Protein AF-A0AA36JSA1-F1 (afdb_monomer_lite)

InterPro domains:
  IPR002495 Glycosyl transferase, family 8 [PF01501] (43-231)
  IPR029044 Nucleotide-diphospho-sugar transferases [G3DSA:3.90.550.10] (1-257)
  IPR029044 Nucleotide-diphospho-sugar transferases [SSF53448] (2-238)
  IPR050587 GNT1/Glycosyltransferase 8 [PTHR11183] (2-243)

Foldseek 3Di:
DDEQQPFPLVVVLVVVPDDDDYFYQQAFAPLLAPDAQAPCGRVCSLLCVLVPQVDQKDKDADPLKFFPADPVCVVVAFPFEFAKPDQDPDDFNDFDQLCVQWPVPPDVPTSDGPTFGDPRITMHGRDVVLSVVLSCQRHDNPRPLRHHDNNSVRSSVSNSQNPPPVRGYTHHDCLAEPELLCLVVLVLVVLLVCLVVVDLDDDPVPRRCNLVDALVSRGMYGQPFPDGLCCCLQPDDVPDQLLNSLVVSVVRRPCCCVQPVVVDDSVVSQWDADPNFIARVRNRRTCNCVSVSSVVRSSVNSSVRSVVVVVVVVVSCVVPPCPSVCVNFRDAPPPADGAQDWKWFADPDVPGDTFIWGFHGAGPVRFTFTWTDDPDDDRHTRTDPRRDPVRIGD

Structure (mmCIF, N/CA/C/O backbone):
data_AF-A0AA36JSA1-F1
#
_entry.id   AF-A0AA36JSA1-F1
#
loop_
_atom_site.group_PDB
_atom_site.id
_atom_site.type_symbol
_atom_site.label_atom_id
_atom_site.label_alt_id
_atom_site.label_comp_id
_atom_site.label_asym_id
_atom_site.label_entity_id
_atom_site.label_seq_id
_atom_site.pdbx_PDB_ins_code
_atom_site.Cartn_x
_atom_site.Cartn_y
_atom_site.Cartn_z
_atom_site.occupancy
_atom_site.B_iso_or_equiv
_atom_site.auth_seq_id
_atom_site.auth_comp_id
_atom_site.auth_asym_id
_atom_site.auth_atom_id
_atom_site.pdbx_PDB_model_num
ATOM 1 N N . MET A 1 1 ? -14.420 -2.426 7.626 1.00 96.88 1 MET A N 1
ATOM 2 C CA . MET A 1 1 ? -14.135 -3.085 8.919 1.00 96.88 1 MET A CA 1
ATOM 3 C C . MET A 1 1 ? -13.249 -2.154 9.724 1.00 96.88 1 MET A C 1
ATOM 5 O O . MET A 1 1 ? -12.493 -1.416 9.102 1.00 96.88 1 MET A O 1
ATOM 9 N N . HIS A 1 2 ? -13.364 -2.140 11.045 1.00 96.25 2 HIS A N 1
ATOM 10 C CA . HIS A 1 2 ? -12.514 -1.341 11.926 1.00 96.25 2 HIS A CA 1
ATOM 11 C C . HIS A 1 2 ? -12.266 -2.081 13.239 1.00 96.25 2 HIS A C 1
ATOM 13 O O . HIS A 1 2 ? -13.054 -2.941 13.626 1.00 96.25 2 HIS A O 1
ATOM 19 N N . THR A 1 3 ? -11.190 -1.721 13.918 1.00 94.81 3 THR A N 1
ATOM 20 C CA . THR A 1 3 ? -10.843 -2.179 15.264 1.00 94.81 3 THR A CA 1
ATOM 21 C C . THR A 1 3 ? -11.332 -1.173 16.308 1.00 94.81 3 THR A C 1
ATOM 23 O O . THR A 1 3 ? -11.995 -0.183 15.974 1.00 94.81 3 THR A O 1
ATOM 26 N N . ASP A 1 4 ? -11.098 -1.462 17.583 1.00 93.50 4 ASP A N 1
ATOM 27 C CA . ASP A 1 4 ? -11.584 -0.676 18.722 1.00 93.50 4 ASP A CA 1
ATOM 28 C C . ASP A 1 4 ? -10.697 0.525 19.093 1.00 93.50 4 ASP A C 1
ATOM 30 O O . ASP A 1 4 ? -11.101 1.361 19.896 1.00 93.50 4 ASP A O 1
ATOM 34 N N . ASP A 1 5 ? -9.511 0.625 18.496 1.00 89.75 5 ASP A N 1
ATOM 35 C CA . ASP A 1 5 ? -8.577 1.751 18.605 1.00 89.75 5 ASP A CA 1
ATOM 36 C C . ASP A 1 5 ? -8.894 2.910 17.650 1.00 89.7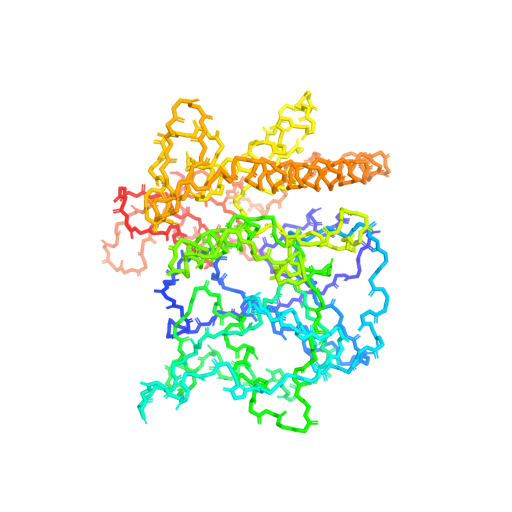5 5 ASP A C 1
ATOM 38 O O . ASP A 1 5 ? -8.226 3.947 17.695 1.00 89.75 5 ASP A O 1
ATOM 42 N N . VAL A 1 6 ? -9.906 2.762 16.788 1.00 92.62 6 VAL A N 1
ATOM 43 C CA . VAL A 1 6 ? -10.356 3.833 15.894 1.00 92.62 6 VAL A CA 1
ATOM 44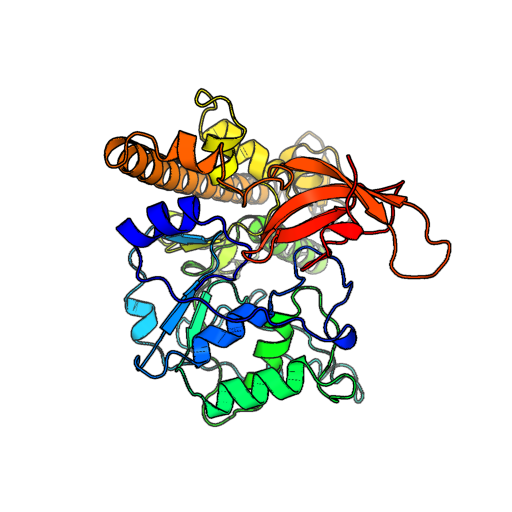 C C . VAL A 1 6 ? -11.225 4.826 16.680 1.00 92.62 6 VAL A C 1
ATOM 46 O O . VAL A 1 6 ? -12.285 4.436 17.170 1.00 92.62 6 VAL A O 1
ATOM 49 N N . PRO A 1 7 ? -10.846 6.119 16.764 1.00 91.31 7 PRO A N 1
ATOM 50 C CA . PRO A 1 7 ? -11.592 7.122 17.523 1.00 91.31 7 PRO A CA 1
ATOM 51 C C . PRO A 1 7 ? -13.067 7.216 17.133 1.00 91.31 7 PRO A C 1
ATOM 53 O O . PRO A 1 7 ? -13.406 7.234 15.947 1.00 91.31 7 PRO A O 1
ATOM 56 N N . GLN A 1 8 ? -13.947 7.379 18.125 1.00 89.75 8 GLN A N 1
ATOM 57 C CA . GLN A 1 8 ? -15.395 7.430 17.897 1.00 89.75 8 GLN A CA 1
ATOM 58 C C . GLN A 1 8 ? -15.793 8.520 16.898 1.00 89.75 8 GLN A C 1
ATOM 60 O O . GLN A 1 8 ? -16.593 8.271 16.004 1.00 89.75 8 GLN A O 1
ATOM 65 N N . ASN A 1 9 ? -15.187 9.707 16.976 1.00 91.94 9 ASN A N 1
ATOM 66 C CA . ASN A 1 9 ? -15.499 10.777 16.033 1.00 91.94 9 ASN A CA 1
ATOM 67 C C . ASN A 1 9 ? -15.056 10.447 14.595 1.00 91.94 9 ASN A C 1
ATOM 69 O O . ASN A 1 9 ? -15.622 10.992 13.656 1.00 91.94 9 ASN A O 1
ATOM 73 N N . TYR A 1 10 ? -14.077 9.557 14.386 1.00 93.88 10 TYR A N 1
ATOM 74 C CA . TYR A 1 10 ? -13.760 9.055 13.044 1.00 93.88 10 TYR A CA 1
ATOM 75 C C . TYR A 1 10 ? -14.813 8.051 12.578 1.00 93.88 10 TYR A C 1
ATOM 77 O O . TYR A 1 10 ? -15.222 8.101 11.421 1.00 93.88 10 TYR A O 1
ATOM 85 N N . LEU A 1 11 ? -15.276 7.167 13.467 1.00 95.00 11 LEU A N 1
ATOM 86 C CA . LEU A 1 11 ? -16.364 6.231 13.173 1.00 95.00 11 LEU A CA 1
ATOM 87 C C . LEU A 1 11 ? -17.661 6.977 12.834 1.00 95.00 11 LEU A C 1
ATOM 89 O O . LEU A 1 11 ? -18.334 6.614 11.873 1.00 95.00 11 LEU A O 1
ATOM 93 N N . ASP A 1 12 ? -17.971 8.061 13.541 1.00 94.19 12 ASP A N 1
ATOM 94 C CA . ASP A 1 12 ? -19.136 8.905 13.262 1.00 94.19 12 ASP A CA 1
ATOM 95 C C . ASP A 1 12 ? -19.074 9.507 11.849 1.00 94.19 12 ASP A C 1
ATOM 97 O O . ASP A 1 12 ? -20.076 9.537 11.133 1.00 94.19 12 ASP A O 1
ATOM 101 N N . GLU A 1 13 ? -17.894 9.958 11.410 1.00 93.56 13 GLU A N 1
ATOM 102 C CA . GLU A 1 13 ? -17.686 10.491 10.060 1.00 93.56 13 GLU A CA 1
ATOM 103 C C . GLU A 1 13 ? -17.702 9.390 8.987 1.00 93.56 13 GLU A C 1
ATOM 105 O O . GLU A 1 13 ? -18.370 9.526 7.957 1.00 93.56 13 GLU A O 1
ATOM 110 N N . LEU A 1 14 ? -17.028 8.261 9.229 1.00 94.62 14 LEU A N 1
ATOM 111 C CA . LEU A 1 14 ? -17.014 7.115 8.315 1.00 94.62 14 LEU A CA 1
ATOM 112 C C . LEU A 1 14 ? -18.419 6.521 8.136 1.00 94.62 14 LEU A C 1
ATOM 114 O O . LEU A 1 14 ? -18.807 6.192 7.012 1.00 94.62 14 LEU A O 1
ATOM 118 N N . GLY A 1 15 ? -19.203 6.451 9.214 1.00 95.88 15 GLY A N 1
ATOM 119 C CA . GLY A 1 15 ? -20.563 5.910 9.244 1.00 95.88 15 GLY A CA 1
ATOM 120 C C . GLY A 1 15 ? -21.572 6.700 8.409 1.00 95.88 15 GLY A C 1
ATOM 121 O O . GLY A 1 15 ? -22.614 6.166 8.035 1.00 95.88 15 GLY A O 1
ATOM 122 N N . LYS A 1 16 ? -21.254 7.947 8.032 1.00 93.88 16 LYS A N 1
ATOM 123 C CA . LYS A 1 16 ? -22.067 8.739 7.089 1.00 93.88 16 LYS A CA 1
ATOM 124 C C . LYS A 1 16 ? -22.010 8.204 5.659 1.00 93.88 16 LYS A C 1
ATOM 126 O O . LYS A 1 16 ? -22.877 8.534 4.854 1.00 93.88 16 LYS A O 1
ATOM 131 N N . THR A 1 17 ? -20.970 7.439 5.327 1.00 92.38 17 THR A N 1
ATOM 132 C CA . THR A 1 17 ? -20.716 6.945 3.964 1.00 92.38 17 THR A CA 1
ATOM 133 C C . THR A 1 17 ? -20.707 5.421 3.899 1.00 92.38 17 THR A C 1
ATOM 135 O O . THR A 1 17 ? -21.169 4.851 2.914 1.00 92.38 17 THR A O 1
ATOM 138 N N . TRP A 1 18 ? -20.198 4.761 4.939 1.00 96.00 18 TRP A N 1
ATOM 139 C CA . TRP A 1 18 ? -19.934 3.328 4.951 1.00 96.00 18 TRP A CA 1
ATOM 140 C C . TRP A 1 18 ? -20.745 2.607 6.023 1.00 96.00 18 TRP A C 1
ATOM 142 O O . TRP A 1 18 ? -20.935 3.112 7.127 1.00 96.00 18 TRP A O 1
ATOM 152 N N . SER A 1 19 ? -21.145 1.370 5.732 1.00 97.19 19 SER A N 1
ATOM 153 C CA . SER A 1 19 ? -21.597 0.439 6.766 1.00 97.19 19 SER A CA 1
ATOM 154 C C . SER A 1 19 ? -20.387 -0.067 7.545 1.00 97.19 19 SER A C 1
ATOM 156 O O . SER A 1 19 ? -19.531 -0.777 7.010 1.00 97.19 19 SER A O 1
ATOM 158 N N . LEU A 1 20 ? -20.300 0.324 8.813 1.00 97.81 20 LEU A N 1
ATOM 159 C CA . LEU A 1 20 ? -19.175 -0.023 9.672 1.00 97.81 20 LEU A CA 1
ATOM 160 C C . LEU A 1 20 ? -19.381 -1.391 10.316 1.00 97.81 20 LEU A C 1
ATOM 162 O O . LEU A 1 20 ? -20.486 -1.755 10.712 1.00 97.81 20 LEU A O 1
ATOM 166 N N . ARG A 1 21 ? -18.288 -2.146 10.415 1.00 97.44 21 ARG A N 1
ATOM 167 C CA . ARG A 1 21 ? -18.230 -3.431 11.112 1.00 97.44 21 ARG A CA 1
ATOM 168 C C . ARG A 1 21 ? -17.004 -3.440 11.995 1.00 97.44 21 ARG A C 1
ATOM 170 O O . ARG A 1 21 ? -15.893 -3.374 11.461 1.00 97.44 21 ARG A O 1
ATOM 177 N N . ARG A 1 22 ? -17.223 -3.508 13.304 1.00 97.06 22 ARG A N 1
ATOM 178 C CA . ARG A 1 22 ? -16.155 -3.757 14.264 1.00 97.06 22 ARG A CA 1
ATOM 179 C C . ARG A 1 22 ? -15.697 -5.203 14.112 1.00 97.06 22 ARG A C 1
ATOM 181 O O . ARG A 1 22 ? -16.532 -6.091 13.961 1.00 97.06 22 ARG A O 1
ATOM 188 N N . VAL A 1 23 ? -14.392 -5.409 14.120 1.00 97.38 23 VAL A N 1
ATOM 189 C CA . VAL A 1 23 ? -13.752 -6.723 14.109 1.00 97.38 23 VAL A CA 1
ATOM 190 C C . VAL A 1 23 ? -12.681 -6.751 15.186 1.00 97.38 23 VAL A C 1
ATOM 192 O O . VAL A 1 23 ? -12.143 -5.703 15.556 1.00 97.38 23 VAL A O 1
ATOM 195 N N . ASP A 1 24 ? -12.382 -7.947 15.673 1.00 94.25 24 ASP A N 1
ATOM 196 C CA . ASP A 1 24 ? -11.290 -8.130 16.614 1.00 94.25 24 ASP A CA 1
ATOM 197 C C . ASP A 1 24 ? -9.955 -8.049 15.883 1.00 94.25 24 ASP A C 1
ATOM 199 O O . ASP A 1 24 ? -9.797 -8.499 14.745 1.00 94.25 24 ASP A O 1
ATOM 203 N N . TYR A 1 25 ? -8.986 -7.447 16.556 1.00 92.00 25 TYR A N 1
ATOM 204 C CA . TYR A 1 25 ? -7.630 -7.374 16.056 1.00 92.00 25 TYR A CA 1
ATOM 205 C C . TYR A 1 25 ? -6.994 -8.770 16.059 1.00 92.00 25 TYR A C 1
ATOM 207 O O . TYR A 1 25 ? -7.037 -9.475 17.068 1.00 92.00 25 TYR A O 1
ATOM 215 N N . ILE A 1 26 ? -6.372 -9.160 14.944 1.00 94.56 26 ILE A N 1
ATOM 216 C CA . ILE A 1 26 ? -5.674 -10.444 14.816 1.00 94.56 26 ILE A CA 1
ATOM 217 C C . ILE A 1 26 ? -4.170 -10.181 14.784 1.00 94.56 26 ILE A C 1
ATOM 219 O O . ILE A 1 26 ? -3.631 -9.712 13.776 1.00 94.56 26 ILE A O 1
ATOM 223 N N . ASP A 1 27 ? -3.495 -10.516 15.884 1.00 90.56 27 ASP A N 1
ATOM 224 C CA . ASP A 1 27 ? -2.035 -10.517 15.956 1.00 90.56 27 ASP A CA 1
ATOM 225 C C . ASP A 1 27 ? -1.487 -11.877 15.508 1.00 90.56 27 ASP A C 1
ATOM 227 O O . ASP A 1 27 ? -1.792 -12.914 16.101 1.00 90.56 27 ASP A O 1
ATOM 231 N N . GLY A 1 28 ? -0.683 -11.878 14.446 1.00 93.06 28 GLY A N 1
ATOM 232 C CA . GLY A 1 28 ? -0.006 -13.086 13.994 1.00 93.06 28 GLY A CA 1
ATOM 233 C C . GLY A 1 28 ? 1.152 -13.450 14.924 1.00 93.06 28 GLY A C 1
ATOM 234 O O . GLY A 1 28 ? 1.793 -12.589 15.544 1.00 93.06 28 GLY A O 1
ATOM 235 N N . VAL A 1 29 ? 1.487 -14.738 14.986 1.00 94.25 29 VAL A N 1
ATOM 236 C CA . VAL A 1 29 ? 2.669 -15.174 15.742 1.00 94.25 29 VAL A CA 1
ATOM 237 C C . VAL A 1 29 ? 3.971 -14.688 15.089 1.00 94.25 29 VAL A C 1
ATOM 239 O O . VAL A 1 29 ? 4.026 -14.537 13.865 1.00 94.25 29 VAL A O 1
ATOM 242 N N . PRO A 1 30 ? 5.058 -14.487 15.862 1.00 92.25 30 PRO A N 1
ATOM 243 C CA . PRO A 1 30 ? 6.319 -13.950 15.341 1.00 92.25 30 PRO A CA 1
ATOM 244 C C . PRO A 1 30 ? 6.900 -14.706 14.137 1.00 92.25 30 PRO A C 1
ATOM 246 O O . PRO A 1 30 ? 7.492 -14.078 13.265 1.00 92.25 30 PRO A O 1
ATOM 249 N N . GLY A 1 31 ? 6.685 -16.025 14.039 1.00 91.81 31 GLY A N 1
ATOM 250 C CA . GLY A 1 31 ? 7.190 -16.863 12.941 1.00 91.81 31 GLY A CA 1
ATOM 251 C C . GLY A 1 31 ? 6.666 -16.508 11.541 1.00 91.81 31 GLY A C 1
ATOM 252 O O . GLY A 1 31 ? 7.199 -16.997 10.547 1.00 91.81 31 GLY A O 1
ATOM 253 N N . LEU A 1 32 ? 5.645 -15.652 11.440 1.00 92.69 32 LEU A N 1
ATOM 254 C CA . LEU A 1 32 ? 5.101 -15.167 10.167 1.00 92.69 32 LEU A CA 1
ATOM 255 C C . LEU A 1 32 ? 5.804 -13.908 9.643 1.00 92.69 32 LEU A C 1
ATOM 257 O O . LEU A 1 32 ? 5.649 -13.572 8.470 1.00 92.69 32 LEU A O 1
ATOM 261 N N . TYR A 1 33 ? 6.596 -13.229 10.472 1.00 91.62 33 TYR A N 1
ATOM 262 C CA . TYR A 1 33 ? 7.159 -11.915 10.172 1.00 91.62 33 TYR A CA 1
ATOM 263 C C . TYR A 1 33 ? 8.672 -12.003 9.981 1.00 91.62 33 TYR A C 1
ATOM 265 O O . TYR A 1 33 ? 9.367 -12.562 10.826 1.00 91.62 33 TYR A O 1
ATOM 273 N N . SER A 1 34 ? 9.214 -11.377 8.928 1.00 89.56 34 SER A N 1
ATOM 274 C CA . SER A 1 34 ? 10.669 -11.127 8.859 1.00 89.56 34 SER A CA 1
ATOM 275 C C . SER A 1 34 ? 11.143 -10.268 10.037 1.00 89.56 34 SER A C 1
ATOM 277 O O . SER A 1 34 ? 12.253 -10.428 10.534 1.00 89.56 34 SER A O 1
ATOM 279 N N . SER A 1 35 ? 10.286 -9.341 10.471 1.00 84.44 35 SER A N 1
ATOM 280 C CA . SER A 1 35 ? 10.473 -8.491 11.641 1.00 84.44 35 SER A CA 1
ATOM 281 C C . SER A 1 35 ? 9.096 -8.127 12.205 1.00 84.44 35 SER A C 1
ATOM 283 O O . SER A 1 35 ? 8.250 -7.591 11.482 1.00 84.44 35 SER A O 1
ATOM 285 N N . LYS A 1 36 ? 8.851 -8.478 13.472 1.00 81.81 36 LYS A N 1
ATOM 286 C CA . LYS A 1 36 ? 7.664 -8.056 14.236 1.00 81.81 36 LYS A CA 1
ATOM 287 C C . LYS A 1 36 ? 7.928 -6.684 14.863 1.00 81.81 36 LYS A C 1
ATOM 289 O O . LYS A 1 36 ? 9.088 -6.322 15.046 1.00 81.81 36 LYS A O 1
ATOM 294 N N . GLY A 1 37 ? 6.882 -5.933 15.197 1.00 74.62 37 GLY A N 1
ATOM 295 C CA . GLY A 1 37 ? 7.028 -4.550 15.653 1.00 74.62 37 GLY A CA 1
ATOM 296 C C . GLY A 1 37 ? 7.008 -3.560 14.493 1.00 74.62 37 GLY A C 1
ATOM 297 O O . GLY A 1 37 ? 7.460 -2.436 14.641 1.00 74.62 37 GLY A O 1
ATOM 298 N N . THR A 1 38 ? 6.537 -3.959 13.313 1.00 80.62 38 THR A N 1
ATOM 299 C CA . THR A 1 38 ? 6.549 -3.092 12.127 1.00 80.62 38 THR A CA 1
ATOM 300 C C . THR A 1 38 ? 5.146 -2.585 11.817 1.00 80.62 38 THR A C 1
ATOM 302 O O . THR A 1 38 ? 4.161 -2.959 12.454 1.00 80.62 38 THR A O 1
ATOM 305 N N . ARG A 1 39 ? 5.014 -1.778 10.759 1.00 80.56 39 ARG A N 1
ATOM 306 C CA . ARG A 1 39 ? 3.707 -1.377 10.211 1.00 80.56 39 ARG A CA 1
ATOM 307 C C . ARG A 1 39 ? 2.795 -2.555 9.823 1.00 80.56 39 ARG A C 1
ATOM 309 O O . ARG A 1 39 ? 1.607 -2.344 9.606 1.00 80.56 39 ARG A O 1
ATOM 316 N N . PHE A 1 40 ? 3.338 -3.771 9.707 1.00 86.62 40 PHE A N 1
ATOM 317 C CA . PHE A 1 40 ? 2.577 -4.983 9.392 1.00 86.62 40 PHE A CA 1
ATOM 318 C C . PHE A 1 40 ? 1.988 -5.677 10.623 1.00 86.62 40 PHE A C 1
ATOM 320 O O . PHE A 1 40 ? 1.266 -6.666 10.481 1.00 86.62 40 PHE A O 1
ATOM 327 N N . ASP A 1 41 ? 2.248 -5.186 11.831 1.00 85.06 41 ASP A N 1
ATOM 328 C CA . ASP A 1 41 ? 1.619 -5.733 13.026 1.00 85.06 41 ASP A CA 1
ATOM 329 C C . ASP A 1 41 ? 0.096 -5.583 12.912 1.00 85.06 41 ASP A C 1
ATOM 331 O O . ASP A 1 41 ? -0.435 -4.471 12.808 1.00 85.06 41 ASP A O 1
ATOM 335 N N . GLY A 1 42 ? -0.622 -6.710 12.946 1.00 90.06 42 GLY A N 1
ATOM 336 C CA . GLY A 1 42 ? -2.085 -6.743 12.824 1.00 90.06 42 GLY A CA 1
ATOM 337 C C . GLY A 1 42 ? -2.629 -6.861 11.424 1.00 90.06 42 GLY A C 1
ATOM 338 O O . GLY A 1 42 ? -3.846 -6.819 11.245 1.00 90.06 42 GLY A O 1
ATOM 339 N N . VAL A 1 43 ? -1.760 -7.010 10.427 1.00 94.00 43 VAL A N 1
ATOM 340 C CA . VAL A 1 43 ? -2.191 -7.106 9.033 1.00 94.00 43 VAL A CA 1
ATOM 341 C C . VAL A 1 43 ? -3.124 -8.305 8.787 1.00 94.00 43 VAL A C 1
ATOM 343 O O . VAL A 1 43 ? -3.969 -8.264 7.895 1.00 94.00 43 VAL A O 1
ATOM 346 N N . PHE A 1 44 ? -3.061 -9.335 9.640 1.00 97.12 44 PHE A N 1
ATOM 347 C CA . PHE A 1 44 ? -3.971 -10.482 9.618 1.00 97.12 44 PHE A CA 1
ATOM 348 C C . PHE A 1 44 ? -5.407 -10.142 10.030 1.00 97.12 44 PHE A C 1
ATOM 350 O O . PHE A 1 44 ? -6.310 -10.917 9.737 1.00 97.12 44 PHE A O 1
ATOM 357 N N . THR A 1 45 ? -5.676 -8.963 10.599 1.00 97.44 45 THR A N 1
ATOM 358 C CA . THR A 1 45 ? -7.051 -8.484 10.844 1.00 97.44 45 THR A CA 1
ATOM 359 C C . THR A 1 45 ? -7.867 -8.416 9.542 1.00 97.44 45 THR A C 1
ATOM 361 O O . THR A 1 45 ? -9.088 -8.562 9.551 1.00 97.44 45 THR A O 1
ATOM 364 N N . LYS A 1 46 ? -7.198 -8.292 8.382 1.00 97.38 46 LYS A N 1
ATOM 365 C CA . LYS A 1 46 ? -7.821 -8.404 7.052 1.00 97.38 46 LYS A CA 1
ATOM 366 C C . LYS A 1 46 ? -8.575 -9.728 6.845 1.00 97.38 46 LYS A C 1
ATOM 368 O O . LYS A 1 46 ? -9.545 -9.750 6.089 1.00 97.38 46 LYS A O 1
ATOM 373 N N . LEU A 1 47 ? -8.174 -10.812 7.520 1.00 98.31 47 LEU A N 1
ATOM 374 C CA . LEU A 1 47 ? -8.808 -12.129 7.399 1.00 98.31 47 LEU A CA 1
ATOM 375 C C . LEU A 1 47 ? -10.283 -12.117 7.819 1.00 98.31 47 LEU A C 1
ATOM 377 O O . LEU A 1 47 ? -11.062 -12.900 7.280 1.00 98.31 47 LEU A O 1
ATOM 381 N N . CYS A 1 48 ? -10.704 -11.187 8.684 1.00 98.44 48 CYS A N 1
ATOM 382 C CA . CYS 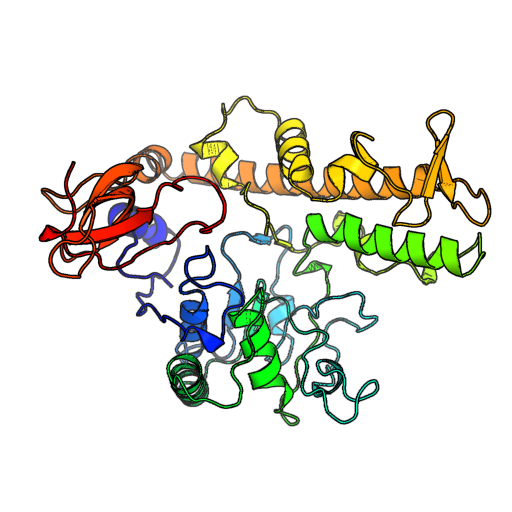A 1 48 ? -12.113 -11.010 9.050 1.00 98.44 48 CYS A CA 1
ATOM 383 C C . CYS A 1 48 ? -13.032 -10.717 7.848 1.00 98.44 48 CYS A C 1
ATOM 385 O O . CYS A 1 48 ? -14.243 -10.895 7.953 1.00 98.44 48 CYS A O 1
ATOM 387 N N . ALA A 1 49 ? -12.490 -10.342 6.680 1.00 98.38 49 ALA A N 1
ATOM 388 C CA . ALA A 1 49 ? -13.271 -10.237 5.447 1.00 98.38 49 ALA A CA 1
ATOM 389 C C . ALA A 1 49 ? -13.952 -11.563 5.050 1.00 98.38 49 ALA A C 1
ATOM 391 O O . ALA A 1 49 ? -15.009 -11.534 4.419 1.00 98.38 49 ALA A O 1
ATOM 392 N N . TRP A 1 50 ? -13.395 -12.716 5.444 1.00 98.50 50 TRP A N 1
ATOM 393 C CA . TRP A 1 50 ? -14.005 -14.025 5.189 1.00 98.50 50 TRP A CA 1
ATOM 394 C C . TRP A 1 50 ? -15.235 -14.319 6.056 1.00 98.50 50 TRP A C 1
ATOM 396 O O . TRP A 1 50 ? -16.013 -15.194 5.692 1.00 98.50 50 TRP A O 1
ATOM 406 N N . GLN A 1 51 ? -15.464 -13.574 7.141 1.00 98.25 51 GLN A N 1
ATOM 407 C CA . GLN A 1 51 ? -16.653 -13.731 7.994 1.00 98.25 51 GLN A CA 1
ATOM 408 C C . GLN A 1 51 ? -17.901 -13.051 7.418 1.00 98.25 51 GLN A C 1
ATOM 410 O O . GLN A 1 51 ? -18.993 -13.173 7.971 1.00 98.25 51 GLN A O 1
ATOM 415 N N . LEU A 1 52 ? -17.768 -12.307 6.317 1.00 98.06 52 LEU A N 1
ATOM 416 C CA . LEU A 1 52 ? -18.865 -11.563 5.694 1.00 98.06 52 LEU A CA 1
ATOM 417 C C . LEU A 1 52 ? -19.773 -12.479 4.850 1.00 98.06 52 LEU A C 1
ATOM 419 O O . LEU A 1 52 ? -20.057 -12.193 3.687 1.00 98.06 52 LEU A O 1
ATOM 423 N N . VAL A 1 53 ? -20.201 -13.602 5.434 1.00 98.38 53 VAL A N 1
ATOM 424 C CA . VAL A 1 53 ? -20.939 -14.707 4.791 1.00 98.38 53 VAL A CA 1
ATOM 425 C C . VAL A 1 53 ? -22.323 -14.319 4.273 1.00 98.38 53 VAL A C 1
ATOM 427 O O . VAL A 1 53 ? -22.965 -15.098 3.572 1.00 98.38 53 VAL A O 1
ATOM 430 N N . GLU A 1 54 ? -22.796 -13.111 4.579 1.00 98.12 54 GLU A N 1
ATOM 431 C CA . GLU A 1 54 ? -23.977 -12.539 3.938 1.00 98.12 54 GLU A CA 1
ATOM 432 C C . GLU A 1 54 ? -23.758 -12.112 2.473 1.00 98.12 54 GLU A C 1
ATOM 434 O O . GLU A 1 54 ? -24.738 -11.846 1.774 1.00 98.12 54 GLU A O 1
ATOM 439 N N . TYR A 1 55 ? -22.508 -12.040 1.996 1.00 98.56 55 TYR A N 1
ATOM 440 C CA . TYR A 1 55 ? -22.172 -11.731 0.603 1.00 98.56 55 TYR A CA 1
ATOM 441 C C . TYR A 1 55 ? -21.614 -12.959 -0.126 1.00 98.56 55 TYR A C 1
ATOM 443 O O . TYR A 1 55 ? -20.803 -13.701 0.419 1.00 98.56 55 TYR A O 1
ATOM 451 N N . ASP A 1 56 ? -21.982 -13.131 -1.399 1.00 98.50 56 ASP A N 1
ATOM 452 C CA . ASP A 1 56 ? -21.442 -14.206 -2.253 1.00 98.50 56 ASP A CA 1
ATOM 453 C C . ASP A 1 56 ? -19.970 -13.965 -2.642 1.00 98.50 56 ASP A C 1
ATOM 455 O O . ASP A 1 56 ? -19.148 -14.883 -2.675 1.00 98.50 56 ASP A O 1
ATOM 459 N N . LYS A 1 57 ? -19.614 -12.703 -2.908 1.00 98.62 57 LYS A N 1
ATOM 460 C CA . LYS A 1 57 ? -18.244 -12.267 -3.194 1.00 98.62 57 LYS A CA 1
ATOM 461 C C . LYS A 1 57 ? -17.957 -10.945 -2.496 1.00 98.62 57 LYS A C 1
ATOM 463 O O . LYS A 1 57 ? -18.829 -10.082 -2.401 1.00 98.62 57 LYS A O 1
ATOM 468 N N . VAL A 1 58 ? -16.712 -10.767 -2.071 1.00 98.56 58 VAL A N 1
ATOM 469 C CA . VAL A 1 58 ? -16.196 -9.528 -1.483 1.00 98.56 58 VAL A CA 1
ATOM 470 C C . VAL A 1 58 ? -14.924 -9.133 -2.221 1.00 98.56 58 VAL A C 1
ATOM 472 O O . VAL A 1 58 ? -14.031 -9.956 -2.410 1.00 98.56 58 VAL A O 1
ATOM 475 N N . LEU A 1 59 ? -14.833 -7.866 -2.627 1.00 98.69 59 LEU A N 1
ATOM 476 C CA . LEU A 1 59 ? -13.588 -7.265 -3.097 1.00 98.69 59 LEU A CA 1
ATOM 477 C C . LEU A 1 59 ? -12.933 -6.539 -1.918 1.00 98.69 59 LEU A C 1
ATOM 479 O O . LEU A 1 59 ? -13.357 -5.448 -1.535 1.00 98.69 59 LEU A O 1
ATOM 483 N N . LEU A 1 60 ? -11.929 -7.169 -1.318 1.00 98.56 60 LEU A N 1
ATOM 484 C CA . LEU A 1 60 ? -11.104 -6.570 -0.279 1.00 98.56 60 LEU A CA 1
ATOM 485 C C . LEU A 1 60 ? -10.074 -5.640 -0.930 1.00 98.56 60 LEU A C 1
ATOM 487 O O . LEU A 1 60 ? -9.373 -6.045 -1.856 1.00 98.56 60 LEU A O 1
ATOM 491 N N . MET A 1 61 ? -9.986 -4.406 -0.436 1.00 98.38 61 MET A N 1
ATOM 492 C CA . MET A 1 61 ? -9.062 -3.384 -0.925 1.00 98.38 61 MET A CA 1
ATOM 493 C C . MET A 1 61 ? -8.325 -2.732 0.239 1.00 98.38 61 MET A C 1
ATOM 495 O O . MET A 1 61 ? -8.944 -2.397 1.253 1.00 98.38 61 MET A O 1
ATOM 499 N N . ASP A 1 62 ? -7.028 -2.498 0.067 1.00 97.38 62 ASP A N 1
ATOM 500 C CA . ASP A 1 62 ? -6.254 -1.707 1.017 1.00 97.38 62 ASP A CA 1
ATOM 501 C C . ASP A 1 62 ? -6.670 -0.230 0.967 1.00 97.38 62 ASP A C 1
ATOM 503 O O . ASP A 1 62 ? -7.057 0.314 -0.074 1.00 97.38 62 ASP A O 1
ATOM 507 N N . ILE A 1 63 ? -6.596 0.439 2.119 1.00 95.75 63 ILE A N 1
ATOM 508 C CA . ILE A 1 63 ? -7.034 1.836 2.279 1.00 95.75 63 ILE A CA 1
ATOM 509 C C . ILE A 1 63 ? -6.104 2.848 1.594 1.00 95.75 63 ILE A C 1
ATOM 511 O O . ILE A 1 63 ? -6.452 4.019 1.458 1.00 95.75 63 ILE A O 1
ATOM 515 N N . ASP A 1 64 ? -4.924 2.411 1.161 1.00 96.00 64 ASP A N 1
ATOM 516 C CA . ASP A 1 64 ? -3.954 3.183 0.385 1.00 96.00 64 ASP A CA 1
ATOM 517 C C . ASP A 1 64 ? -4.040 2.885 -1.122 1.00 96.00 64 ASP A C 1
ATOM 519 O O . ASP A 1 64 ? -3.087 3.092 -1.878 1.00 96.00 64 ASP A O 1
ATOM 523 N N . THR A 1 65 ? -5.211 2.444 -1.577 1.00 97.56 65 THR A N 1
ATOM 524 C CA . THR A 1 65 ? -5.549 2.321 -2.994 1.00 97.56 65 THR A CA 1
ATOM 525 C C . THR A 1 65 ? -6.481 3.446 -3.443 1.00 97.56 65 THR A C 1
ATOM 527 O O . THR A 1 65 ? -7.213 4.039 -2.648 1.00 97.56 65 THR A O 1
ATOM 530 N N . PHE A 1 66 ? -6.456 3.775 -4.737 1.00 97.69 66 PHE A N 1
ATOM 531 C CA . PHE A 1 66 ? -7.363 4.760 -5.320 1.00 97.69 66 PHE A CA 1
ATOM 532 C C . PHE A 1 66 ? -7.882 4.315 -6.696 1.00 97.69 66 PHE A C 1
ATOM 534 O O . PHE A 1 66 ? -7.080 4.158 -7.626 1.00 97.69 66 PHE A O 1
ATOM 541 N N . PRO A 1 67 ? -9.207 4.118 -6.850 1.00 97.75 67 PRO A N 1
ATOM 542 C CA . PRO A 1 67 ? -9.810 3.769 -8.130 1.00 97.75 67 PRO A CA 1
ATOM 543 C C . PRO A 1 67 ? -9.872 4.977 -9.061 1.00 97.75 67 PRO A C 1
ATOM 545 O O . PRO A 1 67 ? -10.428 6.020 -8.727 1.00 97.75 67 PRO A O 1
ATOM 548 N N . LEU A 1 68 ? -9.323 4.800 -10.260 1.00 97.31 68 LEU A N 1
ATOM 549 C CA . LEU A 1 68 ? -9.449 5.731 -11.380 1.00 97.31 68 LEU A CA 1
ATOM 550 C C . LEU A 1 68 ? -10.665 5.399 -12.251 1.00 97.31 68 LEU A C 1
ATOM 552 O O . LEU A 1 68 ? -11.185 6.267 -12.950 1.00 97.31 68 LEU A O 1
ATOM 556 N N . GLN A 1 69 ? -11.106 4.140 -12.222 1.00 97.38 69 GLN A N 1
ATOM 557 C CA . GLN A 1 69 ? -12.202 3.612 -13.031 1.00 97.38 69 GLN A CA 1
ATOM 558 C C . GLN A 1 69 ? -13.061 2.643 -12.207 1.00 97.38 69 GLN A C 1
ATOM 560 O O . GLN A 1 69 ? -12.722 2.297 -11.076 1.00 97.38 69 GLN A O 1
ATOM 565 N N . SER A 1 70 ? -14.196 2.216 -12.771 1.00 97.44 70 SER A N 1
ATOM 566 C CA . SER A 1 70 ? -15.027 1.175 -12.156 1.00 97.44 70 SER A CA 1
ATOM 567 C C . SER A 1 70 ? -14.248 -0.137 -12.035 1.00 97.44 70 SER A C 1
ATOM 569 O O . SER A 1 70 ? -13.530 -0.509 -12.957 1.00 97.44 70 SER A O 1
ATOM 571 N N . LEU A 1 71 ? -14.432 -0.844 -10.919 1.00 98.25 71 LEU A N 1
ATOM 572 C CA . LEU A 1 71 ? -13.813 -2.149 -10.645 1.00 98.25 71 LEU A CA 1
ATOM 573 C C . LEU A 1 71 ? -14.820 -3.306 -10.740 1.00 98.25 71 LEU A C 1
ATOM 575 O O . LEU A 1 71 ? -14.520 -4.419 -10.323 1.00 98.25 71 LEU A O 1
ATOM 579 N N . HIS A 1 72 ? -16.033 -3.042 -11.236 1.00 97.88 72 HIS A N 1
ATOM 580 C CA . HIS A 1 72 ? -17.138 -4.006 -11.233 1.00 97.88 72 HIS A CA 1
ATOM 581 C C . HIS A 1 72 ? -16.791 -5.323 -11.942 1.00 97.88 72 HIS A C 1
ATOM 583 O O . HIS A 1 72 ? -17.171 -6.384 -11.466 1.00 97.88 72 HIS A O 1
ATOM 589 N N . GLU A 1 73 ? -16.033 -5.261 -13.035 1.00 97.81 73 GLU A N 1
ATOM 590 C CA . GLU A 1 73 ? -15.614 -6.439 -13.808 1.00 97.81 73 GLU A CA 1
ATOM 591 C C . GLU A 1 73 ? -14.763 -7.436 -13.005 1.00 97.81 73 GLU A C 1
ATOM 593 O O . GLU A 1 73 ? -14.738 -8.620 -13.326 1.00 97.81 73 GLU A O 1
ATOM 598 N N . LEU A 1 74 ? -14.143 -7.017 -11.892 1.00 98.62 74 LEU A N 1
ATOM 599 C CA . LEU A 1 74 ? -13.472 -7.959 -10.995 1.00 98.62 74 LEU A CA 1
ATOM 600 C C . LEU A 1 74 ? -14.451 -8.969 -10.384 1.00 98.62 74 LEU A C 1
ATOM 602 O O . LEU A 1 74 ? -14.046 -10.087 -10.091 1.00 98.62 74 LEU A O 1
ATOM 606 N N . PHE A 1 75 ? -15.733 -8.627 -10.226 1.00 98.62 75 PHE A N 1
ATOM 607 C CA . PHE A 1 75 ? -16.740 -9.555 -9.703 1.00 98.62 75 PHE A CA 1
ATOM 608 C C . PHE A 1 75 ? -17.135 -10.656 -10.699 1.00 98.62 75 PHE A C 1
ATOM 610 O O . PHE A 1 75 ? -17.738 -11.651 -10.278 1.00 98.62 75 PHE A O 1
ATOM 617 N N . ASP A 1 76 ? -16.751 -10.533 -11.973 1.00 98.31 76 ASP A N 1
ATOM 618 C CA . ASP A 1 76 ? -16.960 -11.571 -12.987 1.00 98.31 76 ASP A CA 1
ATOM 619 C C . ASP A 1 76 ? -15.951 -12.727 -12.845 1.00 98.31 76 ASP A C 1
ATOM 621 O O . ASP A 1 76 ? -16.184 -13.819 -13.361 1.00 98.31 76 ASP A O 1
ATOM 625 N N . LEU A 1 77 ? -14.858 -12.532 -12.093 1.00 98.50 77 LEU A N 1
ATOM 626 C CA . LEU A 1 77 ? -13.861 -13.571 -11.828 1.00 98.50 77 LEU A CA 1
ATOM 627 C C . LEU A 1 77 ? -14.325 -14.573 -10.767 1.00 98.50 77 LEU A C 1
ATOM 629 O O . LEU A 1 77 ? -15.056 -14.238 -9.830 1.00 98.50 77 LEU A O 1
ATOM 633 N N . ASP A 1 78 ? -13.823 -15.803 -10.856 1.00 97.94 78 ASP A N 1
ATOM 634 C CA . ASP A 1 78 ? -13.949 -16.775 -9.773 1.00 97.94 78 ASP A CA 1
ATOM 635 C C . ASP A 1 78 ? -12.983 -16.435 -8.623 1.00 97.94 78 ASP A C 1
ATOM 637 O O . ASP A 1 78 ? -11.789 -16.257 -8.863 1.00 97.94 78 ASP A O 1
ATOM 641 N N . PRO A 1 79 ? -13.451 -16.351 -7.366 1.00 98.00 79 PRO A N 1
ATOM 642 C CA . PRO A 1 79 ? -12.558 -16.215 -6.223 1.00 98.00 79 PRO A CA 1
ATOM 643 C C . PRO A 1 79 ? -11.855 -17.552 -5.893 1.00 98.00 79 PRO A C 1
ATOM 645 O O . PRO A 1 79 ? -12.461 -18.615 -6.058 1.00 98.00 79 PRO A O 1
ATOM 648 N N . PRO A 1 80 ? -10.626 -17.516 -5.346 1.00 98.25 80 PRO A N 1
ATOM 649 C CA . PRO A 1 80 ? -9.881 -16.313 -4.981 1.00 98.25 80 PRO A CA 1
ATOM 650 C C . PRO A 1 80 ? -9.164 -15.677 -6.190 1.00 98.25 80 PRO A C 1
ATOM 652 O O . PRO A 1 80 ? -8.591 -16.378 -7.019 1.00 98.25 80 PRO A O 1
ATOM 655 N N . ALA A 1 81 ? -9.159 -14.343 -6.293 1.00 98.62 81 ALA A N 1
ATOM 656 C CA . ALA A 1 81 ? -8.458 -13.619 -7.361 1.00 98.62 81 ALA A CA 1
ATOM 657 C C . ALA A 1 81 ? -7.604 -12.475 -6.802 1.00 98.62 81 ALA A C 1
ATOM 659 O O . ALA A 1 81 ? -8.074 -11.711 -5.961 1.00 98.62 81 ALA A O 1
ATOM 660 N N . ALA A 1 82 ? -6.360 -12.346 -7.269 1.00 98.50 82 ALA A N 1
ATOM 661 C CA . ALA A 1 82 ? -5.446 -11.278 -6.857 1.00 98.50 82 ALA A CA 1
ATOM 662 C C . ALA A 1 82 ? -4.345 -11.034 -7.900 1.00 98.50 82 ALA A C 1
ATOM 664 O O . ALA A 1 82 ? -4.122 -11.836 -8.811 1.00 98.50 82 ALA A O 1
ATOM 665 N N . PHE A 1 83 ? -3.636 -9.911 -7.767 1.00 97.75 83 PHE A N 1
ATOM 666 C CA . PHE A 1 83 ? -2.493 -9.605 -8.628 1.00 97.75 83 PHE A CA 1
ATOM 667 C C . PHE A 1 83 ? -1.305 -10.497 -8.256 1.00 97.75 83 PHE A C 1
ATOM 669 O O . PHE A 1 83 ? -0.876 -10.505 -7.100 1.00 97.75 83 PHE A O 1
ATOM 676 N N . ILE A 1 84 ? -0.746 -11.219 -9.230 1.00 96.38 84 ILE A N 1
ATOM 677 C CA . ILE A 1 84 ? 0.459 -12.031 -9.023 1.00 96.38 84 ILE A CA 1
ATOM 678 C C . ILE A 1 84 ? 1.695 -11.134 -9.110 1.00 96.38 84 ILE A C 1
ATOM 680 O O . ILE A 1 84 ? 1.924 -10.468 -10.117 1.00 96.38 84 ILE A O 1
ATOM 684 N N . ARG A 1 85 ? 2.504 -11.106 -8.047 1.00 92.50 85 ARG A N 1
ATOM 685 C CA . ARG A 1 85 ? 3.737 -10.313 -7.989 1.00 92.50 85 ARG A CA 1
ATOM 686 C C . ARG A 1 85 ? 4.754 -10.823 -9.003 1.00 92.50 85 ARG A C 1
ATOM 688 O O . ARG A 1 85 ? 4.932 -12.022 -9.191 1.00 92.50 85 ARG A O 1
ATOM 695 N N . GLY A 1 86 ? 5.500 -9.879 -9.566 1.00 86.56 86 GLY A N 1
ATOM 696 C CA . GLY A 1 86 ? 6.503 -10.136 -10.592 1.00 86.56 86 GLY A CA 1
ATOM 697 C C . GLY A 1 86 ? 6.048 -9.653 -11.964 1.00 86.56 86 GLY A C 1
ATOM 698 O O . GLY A 1 86 ? 5.161 -8.807 -12.077 1.00 86.56 86 GLY A O 1
ATOM 699 N N . ASN A 1 87 ? 6.713 -10.169 -12.993 1.00 75.94 87 ASN A N 1
ATOM 700 C CA . ASN A 1 87 ? 6.372 -9.938 -14.391 1.00 75.94 87 ASN A CA 1
ATOM 701 C C . ASN A 1 87 ? 5.804 -11.257 -14.926 1.00 75.94 87 ASN A C 1
ATOM 703 O O . ASN A 1 87 ? 6.560 -12.066 -15.454 1.00 75.94 87 ASN A O 1
ATOM 707 N N . SER A 1 88 ? 4.519 -11.520 -14.678 1.00 77.88 88 SER A N 1
ATOM 708 C CA . SER A 1 88 ? 3.827 -12.666 -15.269 1.00 77.88 88 SER A CA 1
ATOM 709 C C . SER A 1 88 ? 3.206 -12.270 -16.602 1.00 77.88 88 SER A C 1
ATOM 711 O O . SER A 1 88 ? 2.606 -11.199 -16.691 1.00 77.88 88 SER A O 1
ATOM 713 N N . ASP A 1 89 ? 3.263 -13.166 -17.582 1.00 84.69 89 ASP A N 1
ATOM 714 C CA . ASP A 1 89 ? 2.551 -13.022 -18.862 1.00 84.69 89 ASP A CA 1
ATOM 715 C C . ASP A 1 89 ? 1.091 -13.513 -18.782 1.00 84.69 89 ASP A C 1
ATOM 717 O O . ASP A 1 89 ? 0.420 -13.649 -19.803 1.00 84.69 89 ASP A O 1
ATOM 721 N N . LEU A 1 90 ? 0.603 -13.786 -17.566 1.00 93.75 90 LEU A N 1
ATOM 722 C CA . LEU A 1 90 ? -0.757 -14.250 -17.305 1.00 93.75 90 LEU A CA 1
ATOM 723 C C . LEU A 1 90 ? -1.782 -13.208 -17.753 1.00 93.75 90 LEU A C 1
ATOM 725 O O . LEU A 1 90 ? -1.677 -12.023 -17.427 1.00 93.75 90 LEU A O 1
ATOM 729 N N . ALA A 1 91 ? -2.810 -13.666 -18.456 1.00 96.50 91 ALA A N 1
ATOM 730 C CA . ALA A 1 91 ? -3.946 -12.835 -18.809 1.00 96.50 91 ALA A CA 1
ATOM 731 C C . ALA A 1 91 ? -4.850 -12.584 -17.592 1.00 96.50 91 ALA A C 1
ATOM 733 O O . ALA A 1 91 ? -4.903 -13.362 -16.637 1.00 96.50 91 ALA A O 1
ATOM 734 N N . HIS A 1 92 ? -5.615 -11.491 -17.632 1.00 97.75 92 HIS A N 1
ATOM 735 C CA . HIS A 1 92 ? -6.648 -11.236 -16.631 1.00 97.75 92 HIS A CA 1
ATOM 736 C C . HIS A 1 92 ? -7.649 -12.404 -16.562 1.00 97.75 92 HIS A C 1
ATOM 738 O O . HIS A 1 92 ? -8.197 -12.813 -17.583 1.00 97.75 92 HIS A O 1
ATOM 744 N N . GLY A 1 93 ? -7.889 -12.931 -15.362 1.00 97.94 93 GLY A N 1
ATOM 745 C CA . GLY A 1 93 ? -8.775 -14.066 -15.101 1.00 97.94 93 GLY A CA 1
ATOM 746 C C . GLY A 1 93 ? -8.167 -15.446 -15.367 1.00 97.94 93 GLY A C 1
ATOM 747 O O . GLY A 1 93 ? -8.838 -16.456 -15.142 1.00 97.94 93 GLY A O 1
ATOM 748 N N . GLU A 1 94 ? -6.910 -15.522 -15.808 1.00 97.69 94 GLU A N 1
ATOM 749 C CA . GLU A 1 94 ? -6.225 -16.799 -16.016 1.00 97.69 94 GLU A CA 1
ATOM 750 C C . GLU A 1 94 ? -6.020 -17.550 -14.690 1.00 97.69 94 GLU A C 1
ATOM 752 O O . GLU A 1 94 ? -5.814 -16.935 -13.639 1.00 97.69 94 GLU A O 1
ATOM 757 N N . GLU A 1 95 ? -6.110 -18.884 -14.730 1.00 97.00 95 GLU A N 1
ATOM 758 C CA . GLU A 1 95 ? -5.787 -19.731 -13.577 1.00 97.00 95 GLU A CA 1
ATOM 759 C C . GLU A 1 95 ? -4.295 -19.687 -13.290 1.00 97.00 95 GLU A C 1
ATOM 761 O O . GLU A 1 95 ? -3.463 -19.819 -14.184 1.00 97.00 95 GLU A O 1
ATOM 766 N N . VAL A 1 96 ? -3.956 -19.557 -12.016 1.00 95.38 96 VAL A N 1
ATOM 767 C CA . VAL A 1 96 ? -2.574 -19.559 -11.563 1.00 95.38 96 VAL A CA 1
ATOM 768 C C . VAL A 1 96 ? -2.259 -20.919 -10.969 1.00 95.38 96 VAL A C 1
ATOM 770 O O . VAL A 1 96 ? -2.874 -21.347 -9.990 1.00 95.38 96 VAL A O 1
ATOM 773 N N . ASP A 1 97 ? -1.257 -21.589 -11.532 1.00 92.38 97 ASP A N 1
ATOM 774 C CA . ASP A 1 97 ? -0.706 -22.795 -10.926 1.00 92.38 97 ASP A CA 1
ATOM 775 C C . ASP A 1 97 ? 0.000 -22.430 -9.615 1.00 92.38 97 ASP A C 1
ATOM 777 O O . ASP A 1 97 ? 1.097 -21.865 -9.621 1.00 92.38 97 ASP A O 1
ATOM 781 N N . GLY A 1 98 ? -0.614 -22.773 -8.481 1.00 91.12 98 GLY A N 1
ATOM 782 C CA . GLY A 1 98 ? -0.080 -22.479 -7.151 1.00 91.12 98 GLY A CA 1
ATOM 783 C C . GLY A 1 98 ? 1.322 -23.046 -6.903 1.00 91.12 98 GLY A C 1
ATOM 784 O O . GLY A 1 98 ? 2.061 -22.502 -6.084 1.00 91.12 98 GLY A O 1
ATOM 785 N N . ARG A 1 99 ? 1.740 -24.084 -7.644 1.00 88.44 99 ARG A N 1
ATOM 786 C CA . ARG A 1 99 ? 3.103 -24.639 -7.564 1.00 88.44 99 ARG A CA 1
ATOM 787 C C . ARG A 1 99 ? 4.162 -23.638 -8.016 1.00 88.44 99 ARG A C 1
ATOM 789 O O . ARG A 1 99 ? 5.266 -23.659 -7.484 1.00 88.44 99 ARG A O 1
ATOM 796 N N . SER A 1 100 ? 3.817 -22.734 -8.936 1.00 88.75 100 SER A N 1
ATOM 797 C CA . SER A 1 100 ? 4.728 -21.697 -9.445 1.00 88.75 100 SER A CA 1
ATOM 798 C C . SER A 1 100 ? 5.173 -20.692 -8.375 1.00 88.75 100 SER A C 1
ATOM 800 O O . SER A 1 100 ? 6.168 -19.993 -8.558 1.00 88.75 100 SER A O 1
ATOM 802 N N . PHE A 1 101 ? 4.481 -20.629 -7.232 1.00 91.12 101 PHE A N 1
ATOM 803 C CA . PHE A 1 101 ? 4.893 -19.784 -6.113 1.00 91.12 101 PHE A CA 1
ATOM 804 C C . PHE A 1 101 ? 6.065 -20.347 -5.312 1.00 91.12 101 PHE A C 1
ATOM 806 O O . PHE A 1 101 ? 6.606 -19.622 -4.477 1.00 91.12 101 PHE A O 1
ATOM 813 N N . PHE A 1 102 ? 6.472 -21.595 -5.546 1.00 88.25 102 PHE A N 1
ATOM 814 C CA . PHE A 1 102 ? 7.509 -22.278 -4.777 1.00 88.25 102 PHE A CA 1
ATOM 815 C C . PHE A 1 102 ? 8.689 -22.663 -5.677 1.00 88.25 102 PHE A C 1
ATOM 817 O O . PHE A 1 102 ? 8.502 -23.055 -6.827 1.00 88.25 102 PHE A O 1
ATOM 824 N N . LEU A 1 103 ? 9.915 -22.557 -5.155 1.00 72.12 103 LEU A N 1
ATOM 825 C CA . LEU A 1 103 ? 11.179 -22.796 -5.877 1.00 72.12 103 LEU A CA 1
ATOM 826 C C . LEU A 1 103 ? 11.477 -24.289 -6.138 1.00 72.12 103 LEU A C 1
ATOM 828 O O . LEU A 1 103 ? 12.610 -24.742 -5.983 1.00 72.12 103 LEU A O 1
ATOM 832 N N . ALA A 1 104 ? 10.484 -25.065 -6.574 1.00 56.34 104 ALA A N 1
ATOM 833 C CA . ALA A 1 104 ? 10.596 -26.520 -6.703 1.00 56.34 104 ALA A CA 1
ATOM 834 C C . ALA A 1 104 ? 11.704 -26.998 -7.672 1.00 56.34 104 ALA A C 1
ATOM 836 O O . ALA A 1 104 ? 12.132 -28.143 -7.574 1.00 56.34 104 ALA A O 1
ATOM 837 N N . GLU A 1 105 ? 12.176 -26.152 -8.597 1.00 50.19 105 GLU A N 1
ATOM 838 C CA . GLU A 1 105 ? 13.105 -26.562 -9.666 1.00 50.19 105 GLU A CA 1
ATOM 839 C C . GLU A 1 105 ? 14.601 -26.336 -9.370 1.00 50.19 105 GLU A C 1
ATOM 841 O O . GLU A 1 105 ? 15.437 -26.895 -10.076 1.00 50.19 105 GLU A O 1
ATOM 846 N N . TRP A 1 106 ? 14.968 -25.538 -8.357 1.00 52.34 106 TRP A N 1
ATOM 847 C CA . TRP A 1 106 ? 16.362 -25.070 -8.189 1.00 52.34 106 TRP A CA 1
ATOM 848 C C . TRP A 1 106 ? 17.078 -25.658 -6.964 1.00 52.34 106 TRP A C 1
ATOM 850 O O . TRP A 1 106 ? 18.303 -25.581 -6.879 1.00 52.34 106 TRP A O 1
ATOM 860 N N . ASP A 1 107 ? 16.337 -26.273 -6.040 1.00 49.47 107 ASP A N 1
ATOM 861 C CA . ASP A 1 107 ? 16.871 -27.005 -4.889 1.00 49.47 107 ASP A CA 1
ATOM 862 C C . ASP A 1 107 ? 15.823 -28.025 -4.410 1.00 49.47 107 ASP A C 1
ATOM 864 O O . ASP A 1 107 ? 14.713 -27.638 -4.035 1.00 49.47 107 ASP A O 1
ATOM 868 N N . GLU A 1 108 ? 16.188 -29.315 -4.380 1.00 47.78 108 GLU A N 1
ATOM 869 C CA . GLU A 1 108 ? 15.360 -30.448 -3.917 1.00 47.78 108 GLU A CA 1
ATOM 870 C C . GLU A 1 108 ? 14.829 -30.274 -2.476 1.00 47.78 108 GLU A C 1
ATOM 872 O O . GLU A 1 108 ? 13.997 -31.058 -2.014 1.00 47.78 108 GLU A O 1
ATOM 877 N N . ARG A 1 109 ? 15.308 -29.258 -1.746 1.00 47.19 109 ARG A N 1
ATOM 878 C CA . ARG A 1 109 ? 14.940 -28.960 -0.356 1.00 47.19 109 ARG A CA 1
ATOM 879 C C . ARG A 1 109 ? 14.159 -27.664 -0.161 1.00 47.19 109 ARG A C 1
ATOM 881 O O . ARG A 1 109 ? 13.753 -27.389 0.970 1.00 47.19 109 ARG A O 1
ATOM 888 N N . SER A 1 110 ? 13.930 -26.860 -1.199 1.00 53.12 110 SER A N 1
ATOM 889 C CA . SER A 1 110 ? 13.362 -25.527 -0.996 1.00 53.12 110 SER A CA 1
ATOM 890 C C . SER A 1 110 ? 11.831 -25.510 -1.120 1.00 53.12 110 SER A C 1
ATOM 892 O O . SER A 1 110 ? 11.252 -25.213 -2.157 1.00 53.12 110 SER A O 1
ATOM 894 N N . TRP A 1 111 ? 11.147 -25.688 0.014 1.00 64.88 111 TRP A N 1
ATOM 895 C CA . TRP A 1 111 ? 9.777 -25.175 0.228 1.00 64.88 111 TRP A CA 1
ATOM 896 C C . TRP A 1 111 ? 9.737 -23.630 0.277 1.00 64.88 111 TRP A C 1
ATOM 898 O O . TRP A 1 111 ? 8.810 -23.027 0.817 1.00 64.88 111 TRP A O 1
ATOM 908 N N . GLY A 1 112 ? 10.776 -22.974 -0.248 1.00 80.12 112 GLY A N 1
ATOM 909 C CA . GLY A 1 112 ? 10.925 -21.533 -0.271 1.00 80.12 112 GLY A CA 1
ATOM 910 C C . GLY A 1 112 ? 9.932 -20.922 -1.246 1.00 80.12 112 GLY A C 1
ATOM 911 O O . GLY A 1 112 ? 9.829 -21.335 -2.404 1.00 80.12 112 GLY A O 1
ATOM 912 N N . GLN A 1 113 ? 9.202 -19.924 -0.768 1.00 87.00 113 GLN A N 1
ATOM 913 C CA . GLN A 1 113 ? 8.287 -19.156 -1.591 1.00 87.00 113 GLN A CA 1
ATOM 914 C C . GLN A 1 113 ? 9.082 -18.177 -2.475 1.00 87.00 113 GLN A C 1
ATOM 916 O O . GLN A 1 113 ? 9.800 -17.317 -1.973 1.00 87.00 113 GLN A O 1
ATOM 921 N N . ALA A 1 114 ? 8.954 -18.323 -3.794 1.00 86.50 114 ALA A N 1
ATOM 922 C CA . ALA A 1 114 ? 9.627 -17.523 -4.824 1.00 86.50 114 ALA A CA 1
ATOM 923 C C . ALA A 1 114 ? 8.851 -16.260 -5.221 1.00 86.50 114 ALA A C 1
ATOM 925 O O . ALA A 1 114 ? 9.411 -15.301 -5.752 1.00 86.50 114 ALA A O 1
ATOM 926 N N . GLY A 1 115 ? 7.533 -16.309 -5.045 1.00 90.69 115 GLY A N 1
ATOM 927 C CA . GLY A 1 115 ? 6.597 -15.323 -5.565 1.00 90.69 115 GLY A CA 1
ATOM 928 C C . GLY A 1 115 ? 5.336 -15.265 -4.719 1.00 90.69 115 GLY A C 1
ATOM 929 O O . GLY A 1 115 ? 5.350 -15.567 -3.531 1.00 90.69 115 GLY A O 1
ATOM 930 N N . GLY A 1 116 ? 4.227 -14.841 -5.304 1.00 94.69 116 GLY A N 1
ATOM 931 C CA . GLY A 1 116 ? 2.933 -14.845 -4.629 1.00 94.69 116 GLY A CA 1
ATOM 932 C C . GLY A 1 116 ? 2.081 -13.665 -5.023 1.00 94.69 116 GLY A C 1
ATOM 933 O O . GLY A 1 116 ? 2.428 -12.914 -5.931 1.00 94.69 116 GLY A O 1
ATOM 934 N N . ILE A 1 117 ? 0.986 -13.473 -4.310 1.00 96.88 117 ILE A N 1
ATOM 935 C CA . ILE A 1 117 ? 0.052 -12.389 -4.587 1.00 96.88 117 ILE A CA 1
ATOM 936 C C . ILE A 1 117 ? 0.517 -11.062 -3.973 1.00 96.88 117 ILE A C 1
ATOM 938 O O . ILE A 1 117 ? 1.335 -11.036 -3.054 1.00 96.88 117 ILE A O 1
ATOM 942 N N . ASN A 1 118 ? -0.012 -9.952 -4.478 1.00 97.06 118 ASN A N 1
ATOM 943 C CA . ASN A 1 118 ? -0.110 -8.703 -3.733 1.00 97.06 118 ASN A CA 1
ATOM 944 C C . ASN A 1 118 ? -1.504 -8.640 -3.094 1.00 97.06 118 ASN A C 1
ATOM 946 O O . ASN A 1 118 ? -2.501 -8.734 -3.807 1.00 97.06 118 ASN A O 1
ATOM 950 N N . ALA A 1 119 ? -1.572 -8.457 -1.775 1.00 97.06 119 ALA A N 1
ATOM 951 C CA . ALA A 1 119 ? -2.839 -8.459 -1.036 1.00 97.06 119 ALA A CA 1
ATOM 952 C C . ALA A 1 119 ? -3.571 -7.104 -1.002 1.00 97.06 119 ALA A C 1
ATOM 954 O O . ALA A 1 119 ? -4.559 -6.975 -0.287 1.00 97.06 119 ALA A O 1
ATOM 955 N N . GLY A 1 120 ? -3.124 -6.108 -1.776 1.00 97.12 120 GLY A N 1
ATOM 956 C CA . GLY A 1 120 ? -3.779 -4.799 -1.842 1.00 97.12 120 GLY A CA 1
ATOM 957 C C . GLY A 1 120 ? -5.164 -4.831 -2.486 1.00 97.12 120 GLY A C 1
ATOM 958 O O . GLY A 1 120 ? -5.987 -3.959 -2.218 1.00 97.12 120 GLY A O 1
ATOM 959 N N . VAL A 1 121 ? -5.424 -5.839 -3.328 1.00 98.44 121 VAL A N 1
ATOM 960 C CA . VAL A 1 121 ? -6.729 -6.109 -3.941 1.00 98.44 121 VAL A CA 1
ATOM 961 C C . VAL A 1 121 ? -6.928 -7.612 -4.032 1.00 98.44 121 VAL A C 1
ATOM 963 O O . VAL A 1 121 ? -6.157 -8.295 -4.711 1.00 98.44 121 VAL A O 1
ATOM 966 N N . ILE A 1 122 ? -7.963 -8.115 -3.366 1.00 98.69 122 ILE A N 1
ATOM 967 C CA . ILE A 1 122 ? -8.323 -9.533 -3.366 1.00 98.69 122 ILE A CA 1
ATOM 968 C C . ILE A 1 122 ? -9.827 -9.657 -3.587 1.00 98.69 122 ILE A C 1
ATOM 970 O O . ILE A 1 122 ? -10.619 -9.126 -2.812 1.00 98.69 122 ILE A O 1
ATOM 974 N N . LEU A 1 123 ? -10.230 -10.411 -4.606 1.00 98.81 123 LEU A N 1
ATOM 975 C CA . LEU A 1 123 ? -11.590 -10.929 -4.692 1.00 98.81 123 LEU A CA 1
ATOM 976 C C . LEU A 1 123 ? -11.652 -12.261 -3.946 1.00 98.81 123 LEU A C 1
ATOM 978 O O . LEU A 1 123 ? -10.913 -13.193 -4.270 1.00 98.81 123 LEU A O 1
ATOM 982 N N . LEU A 1 124 ? -12.549 -12.366 -2.973 1.00 98.31 124 LEU A N 1
ATOM 983 C CA . LEU A 1 124 ? -12.728 -13.558 -2.149 1.00 98.31 124 LEU A CA 1
ATOM 984 C C . LEU A 1 124 ? -14.198 -13.973 -2.074 1.00 98.31 124 LEU A C 1
ATOM 986 O O . LEU A 1 124 ? -15.102 -13.154 -2.251 1.00 98.31 124 LEU A O 1
ATOM 990 N N . ARG A 1 125 ? -14.422 -15.256 -1.783 1.00 98.31 125 ARG A N 1
ATOM 991 C CA . ARG A 1 125 ? -15.714 -15.783 -1.337 1.00 98.31 125 ARG A CA 1
ATOM 992 C C . ARG A 1 125 ? -15.660 -15.913 0.185 1.00 98.31 125 ARG A C 1
ATOM 994 O O . ARG A 1 125 ? -14.821 -16.680 0.662 1.00 98.31 125 ARG A O 1
ATOM 1001 N N . PRO A 1 126 ? -16.495 -15.173 0.930 1.00 98.44 126 PRO A N 1
ATOM 1002 C CA . PRO A 1 126 ? -16.586 -15.333 2.373 1.00 98.44 126 PRO A CA 1
ATOM 1003 C C . PRO A 1 126 ? -16.987 -16.763 2.745 1.00 98.44 126 PRO A C 1
ATOM 1005 O O . PRO A 1 126 ? -17.859 -17.358 2.114 1.00 98.44 126 PRO A O 1
ATOM 1008 N N . ASP A 1 127 ? -16.327 -17.315 3.757 1.00 98.19 127 ASP A N 1
ATOM 1009 C CA . ASP A 1 127 ? -16.569 -18.657 4.280 1.00 98.19 127 ASP A CA 1
ATOM 1010 C C . ASP A 1 127 ? -16.045 -18.714 5.722 1.00 98.19 127 ASP A C 1
ATOM 1012 O O . ASP A 1 127 ? -14.849 -18.538 5.976 1.00 98.19 127 ASP A O 1
ATOM 1016 N N . GLU A 1 128 ? -16.953 -18.948 6.671 1.00 98.31 128 GLU A N 1
ATOM 1017 C CA . GLU A 1 128 ? -16.633 -18.969 8.100 1.00 98.31 128 GLU A CA 1
ATOM 1018 C C . GLU A 1 128 ? -15.654 -20.096 8.456 1.00 98.31 128 GLU A C 1
ATOM 1020 O O . GLU A 1 128 ? -14.778 -19.903 9.293 1.00 98.31 128 GLU A O 1
ATOM 1025 N N . LEU A 1 129 ? -15.738 -21.265 7.810 1.00 98.19 129 LEU A N 1
ATOM 1026 C CA . LEU A 1 129 ? -14.816 -22.371 8.087 1.00 98.19 129 LEU A CA 1
ATOM 1027 C C . LEU A 1 129 ? -13.404 -22.035 7.609 1.00 98.19 129 LEU A C 1
ATOM 1029 O O . LEU A 1 129 ? -12.433 -22.316 8.313 1.00 98.19 129 LEU A O 1
ATOM 1033 N N . VAL A 1 130 ? -13.298 -21.396 6.442 1.00 97.44 130 VAL A N 1
ATOM 1034 C CA . VAL A 1 130 ? -12.018 -20.907 5.917 1.00 97.44 130 VAL A CA 1
ATOM 1035 C C . VAL A 1 130 ? -11.434 -19.839 6.842 1.00 97.44 130 VAL A C 1
ATOM 1037 O O . VAL A 1 130 ? -10.249 -19.904 7.161 1.00 97.44 130 VAL A O 1
ATOM 1040 N N . TYR A 1 131 ? -12.251 -18.903 7.338 1.00 98.31 131 TYR A N 1
ATOM 1041 C CA . TYR A 1 131 ? -11.815 -17.920 8.333 1.00 98.31 131 TYR A CA 1
ATOM 1042 C C . TYR A 1 131 ? -11.278 -18.580 9.608 1.00 98.31 131 TYR A C 1
ATOM 1044 O O . TYR A 1 131 ? -10.160 -18.276 10.021 1.00 98.31 131 TYR A O 1
ATOM 1052 N N . GLN A 1 132 ? -12.039 -19.499 10.211 1.00 98.38 132 GLN A N 1
ATOM 1053 C CA . GLN A 1 132 ? -11.646 -20.167 11.455 1.00 98.38 132 GLN A CA 1
ATOM 1054 C C . GLN A 1 132 ? -10.357 -20.977 11.284 1.00 98.38 132 GLN A C 1
ATOM 1056 O O . GLN A 1 132 ? -9.497 -20.968 12.167 1.00 98.38 132 GLN A O 1
ATOM 1061 N N . GLN A 1 133 ? -10.187 -21.632 10.131 1.00 97.50 133 GLN A N 1
ATOM 1062 C CA . GLN A 1 133 ? -8.937 -22.304 9.800 1.00 97.50 133 GLN A CA 1
ATOM 1063 C C . GLN A 1 133 ? -7.783 -21.298 9.743 1.00 97.50 133 GLN A C 1
ATOM 1065 O O . GLN A 1 133 ? -6.788 -21.486 10.440 1.00 97.50 133 GLN A O 1
ATOM 1070 N N . MET A 1 134 ? -7.924 -20.212 8.976 1.00 97.69 134 MET A N 1
ATOM 1071 C CA . MET A 1 134 ? -6.849 -19.229 8.851 1.00 97.69 134 MET A CA 1
ATOM 1072 C C . MET A 1 134 ? -6.492 -18.584 10.191 1.00 97.69 134 MET A C 1
ATOM 1074 O O . MET A 1 134 ? -5.314 -18.461 10.516 1.00 97.69 134 MET A O 1
ATOM 1078 N N . LEU A 1 135 ? -7.493 -18.234 11.002 1.00 98.00 135 LEU A N 1
ATOM 1079 C CA . LEU A 1 135 ? -7.296 -17.691 12.344 1.00 98.00 135 LEU A CA 1
ATOM 1080 C C . LEU A 1 135 ? -6.512 -18.666 13.232 1.00 98.00 135 LEU A C 1
ATOM 1082 O O . LEU A 1 135 ? -5.545 -18.264 13.883 1.00 98.00 135 LEU A O 1
ATOM 1086 N N . SER A 1 136 ? -6.886 -19.949 13.228 1.00 97.38 136 SER A N 1
ATOM 1087 C CA . SER A 1 136 ? -6.178 -20.983 13.986 1.00 97.38 136 SER A CA 1
ATOM 1088 C C . SER A 1 136 ? -4.733 -21.152 13.515 1.00 97.38 136 SER A C 1
ATOM 1090 O O . SER A 1 136 ? -3.852 -21.387 14.339 1.00 97.38 136 SER A O 1
ATOM 1092 N N . GLU A 1 137 ? -4.471 -21.055 12.211 1.00 96.88 137 GLU A N 1
ATOM 1093 C CA . GLU A 1 137 ? -3.121 -21.188 11.668 1.00 96.88 137 GLU A CA 1
ATOM 1094 C C . GLU A 1 137 ? -2.247 -19.994 12.052 1.00 96.88 137 GLU A C 1
ATOM 1096 O O . GLU A 1 137 ? -1.130 -20.192 12.525 1.00 96.88 137 GLU A O 1
ATOM 1101 N N . VAL A 1 138 ? -2.726 -18.755 11.889 1.00 96.81 138 VAL A N 1
ATOM 1102 C CA . VAL A 1 138 ? -1.896 -17.553 12.109 1.00 96.81 138 VAL A CA 1
ATOM 1103 C C . VAL A 1 138 ? -1.614 -17.253 13.581 1.00 96.81 138 VAL A C 1
ATOM 1105 O O . VAL A 1 138 ? -0.646 -16.557 13.884 1.00 96.81 138 VAL A O 1
ATOM 1108 N N . THR A 1 139 ? -2.421 -17.805 14.490 1.00 96.38 139 THR A N 1
ATOM 1109 C CA . THR A 1 139 ? -2.274 -17.641 15.948 1.00 96.38 139 THR A CA 1
ATOM 1110 C C . THR A 1 139 ? -1.570 -18.821 16.63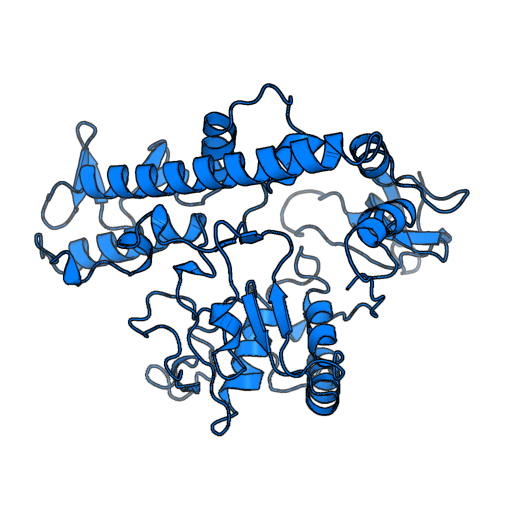8 1.00 96.38 139 THR A C 1
ATOM 1112 O O . THR A 1 139 ? -1.269 -18.749 17.827 1.00 96.38 139 THR A O 1
ATOM 1115 N N . SER A 1 140 ? -1.251 -19.901 15.914 1.00 96.44 140 SER A N 1
ATOM 1116 C CA . SER A 1 140 ? -0.615 -21.105 16.471 1.00 96.44 140 SER A CA 1
ATOM 1117 C C . SER A 1 140 ? 0.913 -21.087 16.325 1.00 96.44 140 SER A C 1
ATOM 1119 O O . SER A 1 140 ? 1.416 -21.412 15.255 1.00 96.44 140 SER A O 1
ATOM 1121 N N . GLU A 1 141 ? 1.670 -20.832 17.400 1.00 92.44 141 GLU A N 1
ATOM 1122 C CA . GLU A 1 141 ? 3.146 -20.666 17.378 1.00 92.44 141 GLU A CA 1
ATOM 1123 C C . GLU A 1 141 ? 3.940 -21.777 16.665 1.00 92.44 141 GLU A C 1
ATOM 1125 O O . GLU A 1 141 ? 5.012 -21.518 16.124 1.00 92.44 141 GLU A O 1
ATOM 1130 N N . GLY A 1 142 ? 3.436 -23.014 16.668 1.00 89.62 142 GLY A N 1
ATOM 1131 C CA . GLY A 1 142 ? 4.108 -24.181 16.086 1.00 89.62 142 GLY A CA 1
ATOM 1132 C C . GLY A 1 142 ? 3.583 -24.625 14.720 1.00 89.62 142 GLY A C 1
ATOM 1133 O O . GLY A 1 142 ? 3.838 -25.766 14.331 1.00 89.62 142 GLY A O 1
ATOM 1134 N N . HIS A 1 143 ? 2.794 -23.807 14.016 1.00 91.88 143 HIS A N 1
ATOM 1135 C CA . HIS A 1 143 ? 2.189 -24.254 12.763 1.00 91.88 143 HIS A CA 1
ATOM 1136 C C . HIS A 1 143 ? 3.249 -24.390 11.644 1.00 91.88 143 HIS A C 1
ATOM 1138 O O . HIS A 1 143 ? 3.981 -23.440 11.362 1.00 91.88 143 HIS A O 1
ATOM 1144 N N . PRO A 1 144 ? 3.336 -25.539 10.944 1.00 87.25 144 PRO A N 1
ATOM 1145 C CA . PRO A 1 144 ? 4.435 -25.826 10.015 1.00 87.25 144 PRO A CA 1
ATOM 1146 C C . PRO A 1 144 ? 4.456 -24.942 8.757 1.00 87.25 144 PRO A C 1
ATOM 1148 O O . PRO A 1 144 ? 5.471 -24.876 8.072 1.00 87.25 144 PRO A O 1
ATOM 1151 N N . SER A 1 145 ? 3.353 -24.260 8.435 1.00 81.19 145 SER A N 1
ATOM 1152 C CA . SER A 1 145 ? 3.257 -23.356 7.274 1.00 81.19 145 SER A CA 1
ATOM 1153 C C . SER A 1 145 ? 3.761 -21.932 7.549 1.00 81.19 145 SER A C 1
ATOM 1155 O O . SER A 1 145 ? 3.627 -21.048 6.691 1.00 81.19 145 SER A O 1
ATOM 1157 N N . HIS A 1 146 ? 4.294 -21.680 8.748 1.00 89.19 146 HIS A N 1
ATOM 1158 C CA . HIS A 1 146 ? 4.859 -20.389 9.126 1.00 89.19 146 HIS A CA 1
ATOM 1159 C C . HIS A 1 146 ? 6.211 -20.185 8.462 1.00 89.19 146 HIS A C 1
ATOM 1161 O O . HIS A 1 146 ? 7.208 -20.814 8.803 1.00 89.19 146 HIS A O 1
ATOM 1167 N N . ILE A 1 147 ? 6.212 -19.296 7.476 1.00 88.50 147 ILE A N 1
ATOM 1168 C CA . ILE A 1 147 ? 7.402 -18.837 6.775 1.00 88.50 147 ILE A CA 1
ATOM 1169 C C . ILE A 1 147 ? 7.382 -17.320 6.873 1.00 88.50 147 ILE A C 1
ATOM 1171 O O . ILE A 1 147 ? 6.438 -16.683 6.390 1.00 88.50 147 ILE A O 1
ATOM 1175 N N . ALA A 1 148 ? 8.416 -16.780 7.513 1.00 90.06 148 ALA A N 1
ATOM 1176 C CA . ALA A 1 148 ? 8.615 -15.354 7.677 1.00 90.06 148 ALA A CA 1
ATOM 1177 C C . ALA A 1 148 ? 8.750 -14.664 6.314 1.00 90.06 148 ALA A C 1
ATOM 1179 O O . ALA A 1 148 ? 9.501 -15.118 5.447 1.00 90.06 148 ALA A O 1
ATOM 1180 N N . GLY A 1 149 ? 8.017 -13.567 6.137 1.00 86.56 149 GLY A N 1
ATOM 1181 C CA . GLY A 1 149 ? 8.035 -12.772 4.914 1.00 86.56 149 GLY A CA 1
ATOM 1182 C C . GLY A 1 149 ? 7.908 -11.276 5.181 1.00 86.56 149 GLY A C 1
ATOM 1183 O O . GLY A 1 149 ? 7.530 -10.841 6.271 1.00 86.56 149 GLY A O 1
ATOM 1184 N N . ASN A 1 150 ? 8.230 -10.476 4.161 1.00 86.88 150 ASN A N 1
ATOM 1185 C CA . ASN A 1 150 ? 8.130 -9.011 4.216 1.00 86.88 150 ASN A CA 1
ATOM 1186 C C . ASN A 1 150 ? 6.696 -8.507 3.989 1.00 86.88 150 ASN A C 1
ATOM 1188 O O . ASN A 1 150 ? 6.416 -7.340 4.239 1.00 86.88 150 ASN A O 1
ATOM 1192 N N . GLY A 1 151 ? 5.808 -9.368 3.487 1.00 91.88 151 GLY A N 1
ATOM 1193 C CA . GLY A 1 151 ? 4.368 -9.134 3.437 1.00 91.88 151 GLY A CA 1
ATOM 1194 C C . GLY A 1 151 ? 3.671 -10.335 4.070 1.00 91.88 151 GLY A C 1
ATOM 1195 O O . GLY A 1 151 ? 3.286 -11.253 3.346 1.00 91.88 151 GLY A O 1
ATOM 1196 N N . PRO A 1 152 ? 3.595 -10.395 5.407 1.00 93.94 152 PRO A N 1
ATOM 1197 C CA . PRO A 1 152 ? 3.268 -11.626 6.119 1.00 93.94 152 PRO A CA 1
ATOM 1198 C C . PRO A 1 152 ? 1.879 -12.172 5.760 1.00 93.94 152 PRO A C 1
ATOM 1200 O O . PRO A 1 152 ? 1.735 -13.377 5.557 1.00 93.94 152 PRO A O 1
ATOM 1203 N N . GLU A 1 153 ? 0.871 -11.312 5.590 1.00 96.19 153 GLU A N 1
ATOM 1204 C CA . GLU A 1 153 ? -0.474 -11.728 5.185 1.00 96.19 153 GLU A CA 1
ATOM 1205 C C . GLU A 1 153 ? -0.541 -12.159 3.726 1.00 96.19 153 GLU A C 1
ATOM 1207 O O . GLU A 1 153 ? -1.173 -13.165 3.418 1.00 96.19 153 GLU A O 1
ATOM 1212 N N . GLN A 1 154 ? 0.107 -11.427 2.817 1.00 95.81 154 GLN A N 1
ATOM 1213 C CA . GLN A 1 154 ? 0.067 -11.773 1.394 1.00 95.81 154 GLN A CA 1
ATOM 1214 C C . GLN A 1 154 ? 0.827 -13.074 1.131 1.00 95.81 154 GLN A C 1
ATOM 1216 O O . GLN A 1 154 ? 0.398 -13.890 0.315 1.00 95.81 154 GLN A O 1
ATOM 1221 N N . ASP A 1 155 ? 1.929 -13.299 1.848 1.00 94.69 155 ASP A N 1
ATOM 1222 C CA . ASP A 1 155 ? 2.718 -14.516 1.746 1.00 94.69 155 ASP A CA 1
ATOM 1223 C C . ASP A 1 155 ? 1.942 -15.694 2.353 1.00 94.69 155 ASP A C 1
ATOM 1225 O O . ASP A 1 155 ? 1.837 -16.746 1.725 1.00 94.69 155 ASP A O 1
ATOM 1229 N N . TYR A 1 156 ? 1.301 -15.499 3.510 1.00 95.69 156 TYR A N 1
ATOM 1230 C CA . TYR A 1 156 ? 0.398 -16.485 4.102 1.00 95.69 156 TYR A CA 1
ATOM 1231 C C . TYR A 1 156 ? -0.767 -16.857 3.169 1.00 95.69 156 TYR A C 1
ATOM 1233 O O . TYR A 1 156 ? -0.940 -18.032 2.850 1.00 95.69 156 TYR A O 1
ATOM 1241 N N . LEU A 1 157 ? -1.518 -15.869 2.669 1.00 96.75 157 LEU A N 1
ATOM 1242 C CA . LEU A 1 157 ? -2.661 -16.079 1.772 1.00 96.75 157 LEU A CA 1
ATOM 1243 C C . LEU A 1 157 ? -2.245 -16.745 0.459 1.00 96.75 157 LEU A C 1
ATOM 1245 O O . LEU A 1 157 ? -2.965 -17.606 -0.048 1.00 96.75 157 LEU A O 1
ATOM 1249 N N . THR A 1 158 ? -1.067 -16.391 -0.071 1.00 95.50 158 THR A N 1
ATOM 1250 C CA . THR A 1 158 ? -0.483 -17.083 -1.227 1.00 95.50 158 THR A CA 1
ATOM 1251 C C . THR A 1 158 ? -0.415 -18.580 -0.944 1.00 95.50 158 THR A C 1
ATOM 1253 O O . THR A 1 158 ? -0.975 -19.359 -1.710 1.00 95.50 158 THR A O 1
ATOM 1256 N N . ARG A 1 159 ? 0.219 -18.988 0.164 1.00 93.62 159 ARG A N 1
ATOM 1257 C CA . ARG A 1 159 ? 0.418 -20.405 0.511 1.00 93.62 159 ARG A CA 1
ATOM 1258 C C . ARG A 1 159 ? -0.887 -21.123 0.825 1.00 93.62 159 ARG A C 1
ATOM 1260 O O . ARG A 1 159 ? -1.088 -22.230 0.332 1.00 93.62 159 ARG A O 1
ATOM 1267 N N . PHE A 1 160 ? -1.758 -20.485 1.604 1.00 95.06 160 PHE A N 1
ATOM 1268 C CA . PHE A 1 160 ? -3.033 -21.054 2.033 1.00 95.06 160 PHE A CA 1
ATOM 1269 C C . PHE A 1 160 ? -3.882 -21.488 0.832 1.00 95.06 160 PHE A C 1
ATOM 1271 O O . PHE A 1 160 ? -4.356 -22.621 0.766 1.00 95.06 160 PHE A O 1
ATOM 1278 N N . PHE A 1 161 ? -4.001 -20.617 -0.175 1.00 95.81 161 PHE A N 1
ATOM 1279 C CA . PHE A 1 161 ? -4.795 -20.901 -1.370 1.00 95.81 161 PHE A CA 1
ATOM 1280 C C . PHE A 1 161 ? -4.011 -21.599 -2.492 1.00 95.81 161 PHE A C 1
ATOM 1282 O O . PHE A 1 161 ? -4.628 -22.227 -3.348 1.00 95.81 161 PHE A O 1
ATOM 1289 N N . ALA A 1 162 ? -2.671 -21.582 -2.485 1.00 92.38 162 ALA A N 1
ATOM 1290 C CA . ALA A 1 162 ? -1.865 -22.286 -3.491 1.00 92.38 162 ALA A CA 1
ATOM 1291 C C . ALA A 1 162 ? -2.073 -23.809 -3.484 1.00 92.38 162 ALA A C 1
ATOM 1293 O O . ALA A 1 162 ? -1.958 -24.449 -4.528 1.00 92.38 162 ALA A O 1
ATOM 1294 N N . ALA A 1 163 ? -2.389 -24.391 -2.323 1.00 80.50 163 ALA A N 1
ATOM 1295 C CA . ALA A 1 163 ? -2.653 -25.823 -2.189 1.00 80.50 163 ALA A CA 1
ATOM 1296 C C . ALA A 1 163 ? -4.043 -26.241 -2.714 1.00 80.50 163 ALA A C 1
ATOM 1298 O O . ALA A 1 163 ? -4.301 -27.432 -2.909 1.00 80.50 163 ALA A O 1
ATOM 1299 N N . ASN A 1 164 ? -4.953 -25.289 -2.950 1.00 86.69 164 ASN A N 1
ATOM 1300 C CA . ASN A 1 164 ? -6.325 -25.583 -3.345 1.00 86.69 164 ASN A CA 1
ATOM 1301 C C . ASN A 1 164 ? -6.467 -25.724 -4.868 1.00 86.69 164 ASN A C 1
ATOM 1303 O O . ASN A 1 164 ? -6.926 -24.821 -5.559 1.00 86.69 164 ASN A O 1
ATOM 1307 N N . LEU A 1 165 ? -6.148 -26.910 -5.390 1.00 82.44 165 LEU A N 1
ATOM 1308 C CA . LEU A 1 165 ? -6.246 -27.204 -6.828 1.00 82.44 165 LEU A CA 1
ATOM 1309 C C . LEU A 1 165 ? -7.680 -27.170 -7.388 1.00 82.44 165 LEU A C 1
ATOM 1311 O O . LEU A 1 165 ? -7.854 -27.171 -8.602 1.00 82.44 165 LEU A O 1
ATOM 1315 N N . LYS A 1 166 ? -8.713 -27.175 -6.534 1.00 87.31 166 LYS A N 1
ATOM 1316 C CA . LYS A 1 166 ? -10.115 -27.068 -6.976 1.00 87.31 166 LYS A CA 1
ATOM 1317 C C . LYS A 1 166 ? -10.546 -25.621 -7.199 1.00 87.31 166 LYS A C 1
ATOM 1319 O O . LYS A 1 166 ? -11.456 -25.378 -7.985 1.00 87.31 166 LYS A O 1
ATOM 1324 N N . HIS A 1 167 ? -9.913 -24.691 -6.491 1.00 89.94 167 HIS A N 1
ATOM 1325 C CA . HIS A 1 167 ? -10.185 -23.261 -6.559 1.00 89.94 167 HIS A CA 1
ATOM 1326 C C . HIS A 1 167 ? -8.848 -22.514 -6.608 1.00 89.94 167 HIS A C 1
ATOM 1328 O O . HIS A 1 167 ? -8.465 -21.889 -5.613 1.00 89.94 167 HIS A O 1
ATOM 1334 N N . PRO A 1 168 ? -8.104 -22.638 -7.726 1.00 94.75 168 PRO A N 1
ATOM 1335 C CA . PRO A 1 168 ? -6.830 -21.956 -7.875 1.00 94.75 168 PRO A CA 1
ATOM 1336 C C . PRO A 1 168 ? -7.039 -20.441 -7.877 1.00 94.75 168 PRO A C 1
ATOM 1338 O O . PRO A 1 168 ? -8.127 -19.941 -8.171 1.00 94.75 168 PRO A O 1
ATOM 1341 N N . TRP A 1 169 ? -5.964 -19.709 -7.596 1.00 97.62 169 TRP A N 1
ATOM 1342 C CA . TRP A 1 169 ? -5.953 -18.265 -7.787 1.00 97.62 169 TRP A CA 1
ATOM 1343 C C . TRP A 1 169 ? -6.309 -17.905 -9.233 1.00 97.62 169 TRP A C 1
ATOM 1345 O O . TRP A 1 169 ? -5.832 -18.540 -10.173 1.00 97.62 169 TRP A O 1
ATOM 1355 N N . ARG A 1 170 ? -7.090 -16.840 -9.409 1.00 97.88 170 ARG A N 1
ATOM 1356 C CA . ARG A 1 170 ? -7.253 -16.143 -10.689 1.00 97.88 170 ARG A CA 1
ATOM 1357 C C . ARG A 1 170 ? -6.361 -14.908 -10.736 1.00 97.88 170 ARG A C 1
ATOM 1359 O O . ARG A 1 170 ? -6.299 -14.145 -9.768 1.00 97.88 170 ARG A O 1
ATOM 1366 N N . HIS A 1 171 ? -5.687 -14.689 -11.862 1.00 98.12 171 HIS A N 1
ATOM 1367 C CA . HIS A 1 171 ? -4.833 -13.520 -12.043 1.00 98.12 171 HIS A CA 1
ATOM 1368 C C . HIS A 1 171 ? -5.661 -12.240 -12.213 1.00 98.12 171 HIS A C 1
ATOM 1370 O O . HIS A 1 171 ? -6.472 -12.107 -13.129 1.00 98.12 171 HIS A O 1
ATOM 1376 N N . VAL A 1 172 ? -5.424 -11.249 -11.361 1.00 98.38 172 VAL A N 1
ATOM 1377 C CA . VAL A 1 172 ? -5.908 -9.880 -11.571 1.00 98.38 172 VAL A CA 1
ATOM 1378 C C . VAL A 1 172 ? -4.819 -9.096 -12.296 1.00 98.38 172 VAL A C 1
ATOM 1380 O O . VAL A 1 172 ? -3.682 -9.099 -11.837 1.00 98.38 172 VAL A O 1
ATOM 1383 N N . ASP A 1 173 ? -5.151 -8.428 -13.407 1.00 97.81 173 ASP A N 1
ATOM 1384 C CA . ASP A 1 173 ? -4.169 -7.686 -14.210 1.00 97.81 173 ASP A CA 1
ATOM 1385 C C . ASP A 1 173 ? -3.559 -6.522 -13.414 1.00 97.81 173 ASP A C 1
ATOM 1387 O O . ASP A 1 173 ? -4.186 -5.945 -12.519 1.00 97.81 173 ASP A O 1
ATOM 1391 N N . VAL A 1 174 ? -2.334 -6.135 -13.775 1.00 97.25 174 VAL A N 1
ATOM 1392 C CA . VAL A 1 174 ? -1.603 -5.046 -13.112 1.00 97.25 174 VAL A CA 1
ATOM 1393 C C . VAL A 1 174 ? -2.362 -3.712 -13.113 1.00 97.25 174 VAL A C 1
ATOM 1395 O O . VAL A 1 174 ? -2.144 -2.895 -12.220 1.00 97.25 174 VAL A O 1
ATOM 1398 N N . SER A 1 175 ? -3.268 -3.487 -14.068 1.00 97.75 175 SER A N 1
ATOM 1399 C CA . SER A 1 175 ? -4.120 -2.295 -14.137 1.00 97.75 175 SER A CA 1
ATOM 1400 C C . SER A 1 175 ? -5.042 -2.121 -12.926 1.00 97.75 175 SER A C 1
ATOM 1402 O O . SER A 1 175 ? -5.375 -0.982 -12.593 1.00 97.75 175 SER A O 1
ATOM 1404 N N . TYR A 1 176 ? -5.419 -3.204 -12.238 1.00 98.50 176 TYR A N 1
ATOM 1405 C CA . TYR A 1 176 ? -6.255 -3.162 -11.030 1.00 98.50 176 TYR A CA 1
ATOM 1406 C C . TYR A 1 176 ? -5.442 -3.156 -9.737 1.00 98.50 176 TYR A C 1
ATOM 1408 O O . TYR A 1 176 ? -6.028 -3.168 -8.663 1.00 98.50 176 TYR A O 1
ATOM 1416 N N . ASN A 1 177 ? -4.111 -3.168 -9.800 1.00 98.00 177 ASN A N 1
ATOM 1417 C CA . ASN A 1 177 ? -3.252 -3.089 -8.618 1.00 98.00 177 ASN A CA 1
ATOM 1418 C C . ASN A 1 177 ? -1.909 -2.436 -8.992 1.00 98.00 177 ASN A C 1
ATOM 1420 O O . ASN A 1 177 ? -0.819 -3.002 -8.832 1.00 98.00 177 ASN A O 1
ATOM 1424 N N . PHE A 1 178 ? -1.988 -1.244 -9.591 1.00 97.69 178 PHE A N 1
ATOM 1425 C CA . PHE A 1 178 ? -0.824 -0.583 -10.161 1.00 97.69 178 PHE A CA 1
ATOM 1426 C C . PHE A 1 178 ? -0.004 0.118 -9.074 1.00 97.69 178 PHE A C 1
ATOM 1428 O O . PHE A 1 178 ? -0.357 1.191 -8.589 1.00 97.69 178 PHE A O 1
ATOM 1435 N N . GLN A 1 179 ? 1.121 -0.485 -8.698 1.00 96.19 179 GLN A N 1
ATOM 1436 C CA . GLN A 1 179 ? 2.064 0.078 -7.733 1.00 96.19 179 GLN A CA 1
ATOM 1437 C C . GLN A 1 179 ? 3.142 0.915 -8.436 1.00 96.19 179 GLN A C 1
ATOM 1439 O O . GLN A 1 179 ? 3.932 0.379 -9.217 1.00 96.19 179 GLN A O 1
ATOM 1444 N N . LEU A 1 180 ? 3.205 2.216 -8.124 1.00 95.62 180 LEU A N 1
ATOM 1445 C CA . LEU A 1 180 ? 4.123 3.170 -8.770 1.00 95.62 180 LEU A CA 1
ATOM 1446 C C . LEU A 1 180 ? 5.601 2.772 -8.611 1.00 95.62 180 LEU A C 1
ATOM 1448 O O . LEU A 1 180 ? 6.342 2.712 -9.590 1.00 95.62 180 LEU A O 1
ATOM 1452 N N . HIS A 1 181 ? 6.011 2.425 -7.390 1.00 94.00 181 HIS A N 1
ATOM 1453 C CA . HIS A 1 181 ? 7.397 2.069 -7.060 1.00 94.00 181 HIS A CA 1
ATOM 1454 C C . HIS A 1 181 ? 7.887 0.763 -7.719 1.00 94.00 181 HIS A C 1
ATOM 1456 O O . HIS A 1 181 ? 9.084 0.498 -7.740 1.00 94.00 181 HIS A O 1
ATOM 1462 N N . HIS A 1 182 ? 6.993 -0.049 -8.297 1.00 94.56 182 HIS A N 1
ATOM 1463 C CA . HIS A 1 182 ? 7.380 -1.246 -9.049 1.00 94.56 182 HIS A CA 1
ATOM 1464 C C . HIS A 1 182 ? 7.765 -0.953 -10.507 1.00 94.56 182 HIS A C 1
ATOM 1466 O O . HIS A 1 182 ? 8.329 -1.828 -11.166 1.00 94.56 182 HIS A O 1
ATOM 1472 N N . VAL A 1 183 ? 7.468 0.241 -11.039 1.00 94.88 183 VAL A N 1
ATOM 1473 C CA . VAL A 1 183 ? 7.881 0.619 -12.401 1.00 94.88 183 VAL A CA 1
ATOM 1474 C C . VAL A 1 183 ? 9.413 0.667 -12.521 1.00 94.88 183 VAL A C 1
ATOM 1476 O O . VAL A 1 183 ? 9.933 -0.017 -13.407 1.00 94.88 183 VAL A O 1
ATOM 1479 N N . PRO A 1 184 ? 10.159 1.344 -11.619 1.00 94.31 184 PRO A N 1
ATOM 1480 C CA . PRO A 1 184 ? 11.620 1.281 -11.621 1.00 94.31 184 PRO A CA 1
ATOM 1481 C C . PRO A 1 184 ? 12.170 -0.146 -11.532 1.00 94.31 184 PRO A C 1
ATOM 1483 O O . PRO A 1 184 ? 13.038 -0.501 -12.320 1.00 94.31 184 PRO A O 1
ATOM 1486 N N . PHE A 1 185 ? 11.610 -1.011 -10.679 1.00 93.19 185 PHE A N 1
ATOM 1487 C CA . PHE A 1 185 ? 12.066 -2.405 -10.571 1.00 93.19 185 PHE A CA 1
ATOM 1488 C C . PHE A 1 185 ? 11.850 -3.214 -11.857 1.00 93.19 185 PHE A C 1
ATOM 1490 O O . PHE A 1 185 ? 12.689 -4.035 -12.235 1.00 93.19 185 PHE A O 1
ATOM 1497 N N . ALA A 1 186 ? 10.726 -3.008 -12.552 1.00 93.69 186 ALA A N 1
ATOM 1498 C CA . ALA A 1 186 ? 10.482 -3.653 -13.841 1.00 93.69 186 ALA A CA 1
ATOM 1499 C C . ALA A 1 186 ? 11.478 -3.164 -14.907 1.00 93.69 186 ALA A C 1
ATOM 1501 O O . ALA A 1 186 ? 12.004 -3.969 -15.678 1.00 93.69 186 ALA A O 1
ATOM 1502 N N . MET A 1 187 ? 11.773 -1.862 -14.909 1.00 94.81 187 MET A N 1
ATOM 1503 C CA . MET A 1 187 ? 12.757 -1.243 -15.796 1.00 94.81 187 MET A CA 1
ATOM 1504 C C . MET A 1 187 ? 14.179 -1.751 -15.517 1.00 94.81 187 MET A C 1
ATOM 1506 O O . MET A 1 187 ? 14.881 -2.139 -16.443 1.00 94.81 187 MET A O 1
ATOM 1510 N N . GLU A 1 188 ? 14.595 -1.824 -14.256 1.00 95.00 188 GLU A N 1
ATOM 1511 C CA . GLU A 1 188 ? 15.904 -2.342 -13.842 1.00 95.00 188 GLU A CA 1
ATOM 1512 C C . GLU A 1 188 ? 16.132 -3.779 -14.305 1.00 95.00 188 GLU A C 1
ATOM 1514 O O . GLU A 1 188 ? 17.191 -4.100 -14.844 1.00 95.00 188 GLU A O 1
ATOM 1519 N N . LYS A 1 189 ? 15.119 -4.643 -14.167 1.00 92.00 189 LYS A N 1
ATOM 1520 C CA . LYS A 1 189 ? 15.181 -6.022 -14.671 1.00 92.00 189 LYS A CA 1
ATOM 1521 C C . LYS A 1 189 ? 15.349 -6.071 -16.189 1.00 92.00 189 LYS A C 1
ATOM 1523 O O . LYS A 1 189 ? 16.135 -6.880 -16.682 1.00 92.00 189 LYS A O 1
ATOM 1528 N N . LEU A 1 190 ? 14.647 -5.204 -16.921 1.00 92.44 190 LEU A N 1
ATOM 1529 C CA . LEU A 1 190 ? 14.782 -5.080 -18.374 1.00 92.44 190 LEU A CA 1
ATOM 1530 C C . LEU A 1 190 ? 16.191 -4.608 -18.768 1.00 92.44 190 LEU A C 1
ATOM 1532 O O . LEU A 1 190 ? 16.801 -5.192 -19.663 1.00 92.44 190 LEU A O 1
ATOM 1536 N N . LEU A 1 191 ? 16.730 -3.593 -18.090 1.00 93.81 191 LEU A N 1
ATOM 1537 C CA . LEU A 1 191 ? 18.074 -3.064 -18.345 1.00 93.81 191 LEU A CA 1
ATOM 1538 C C . LEU A 1 191 ? 19.155 -4.110 -18.050 1.00 93.81 191 LEU A C 1
ATOM 1540 O O . LEU A 1 191 ? 20.009 -4.365 -18.899 1.00 93.81 191 LEU A O 1
ATOM 1544 N N . ALA A 1 192 ? 19.060 -4.797 -16.911 1.00 92.19 192 ALA A N 1
ATOM 1545 C CA . ALA A 1 192 ? 19.972 -5.876 -16.548 1.00 92.19 192 ALA A CA 1
ATOM 1546 C C . ALA A 1 192 ? 19.885 -7.069 -17.518 1.00 92.19 192 ALA A C 1
ATOM 1548 O O . ALA A 1 192 ? 20.881 -7.749 -17.772 1.00 92.19 192 ALA A O 1
ATOM 1549 N N . PHE A 1 193 ? 18.704 -7.355 -18.075 1.00 90.69 193 PHE A N 1
ATOM 1550 C CA . PHE A 1 193 ? 18.545 -8.365 -19.122 1.00 90.69 193 PHE A CA 1
ATOM 1551 C C . PHE A 1 193 ? 19.209 -7.938 -20.438 1.00 90.69 193 PHE A C 1
ATOM 1553 O O . PHE A 1 193 ? 20.003 -8.703 -20.987 1.00 90.69 193 PHE A O 1
ATOM 1560 N N . ARG A 1 194 ? 18.952 -6.713 -20.919 1.00 91.06 194 ARG A N 1
ATOM 1561 C CA . ARG A 1 194 ? 19.573 -6.171 -22.144 1.00 91.06 194 ARG A CA 1
ATOM 1562 C C . ARG A 1 194 ? 21.095 -6.118 -22.038 1.00 91.06 194 ARG A C 1
ATOM 1564 O O . ARG A 1 194 ? 21.798 -6.554 -22.942 1.00 91.06 194 ARG A O 1
ATOM 1571 N N . SER A 1 195 ? 21.605 -5.665 -20.893 1.00 90.75 195 SER A N 1
ATOM 1572 C CA . SER A 1 195 ? 23.045 -5.609 -20.635 1.00 90.75 195 SER A CA 1
ATOM 1573 C C . SER A 1 195 ? 23.696 -7.001 -20.683 1.00 90.75 195 SER A C 1
ATOM 1575 O O . SER A 1 195 ? 24.764 -7.159 -21.265 1.00 90.75 195 SER A O 1
ATOM 1577 N N . ARG A 1 196 ? 23.039 -8.041 -20.144 1.00 90.19 196 ARG A N 1
ATOM 1578 C CA . ARG A 1 196 ? 23.566 -9.422 -20.157 1.00 90.19 196 ARG A CA 1
ATOM 1579 C C . ARG A 1 196 ? 23.435 -10.134 -21.503 1.00 90.19 196 ARG A C 1
ATOM 1581 O O . ARG A 1 196 ? 24.311 -10.920 -21.843 1.00 90.19 196 ARG A O 1
ATOM 1588 N N . SER A 1 197 ? 22.342 -9.909 -22.228 1.00 88.75 197 SER A N 1
ATOM 1589 C CA . SER A 1 197 ? 22.088 -10.557 -23.526 1.00 88.75 197 SER A CA 1
ATOM 1590 C C . SER A 1 197 ? 22.924 -9.958 -24.656 1.00 88.75 197 SER A C 1
ATOM 1592 O O . SER A 1 197 ? 23.196 -10.644 -25.636 1.00 88.75 197 SER A O 1
ATOM 1594 N N . GLY A 1 198 ? 23.347 -8.696 -24.524 1.00 84.81 198 GLY A N 1
ATOM 1595 C CA . GLY A 1 198 ? 24.014 -7.973 -25.605 1.00 84.81 198 GLY A CA 1
ATOM 1596 C C . GLY A 1 198 ? 23.072 -7.628 -26.764 1.00 84.81 198 GLY A C 1
ATOM 1597 O O . GLY A 1 198 ? 23.535 -7.222 -27.827 1.00 84.81 198 GLY A O 1
ATOM 1598 N N . GLU A 1 199 ? 21.761 -7.802 -26.579 1.00 80.19 199 GLU A N 1
ATOM 1599 C CA . GLU A 1 199 ? 20.753 -7.479 -27.580 1.00 80.19 199 GLU A CA 1
ATOM 1600 C C . GLU A 1 199 ? 20.311 -6.019 -27.435 1.00 80.19 199 GLU A C 1
ATOM 1602 O O . GLU A 1 199 ? 19.614 -5.640 -26.490 1.00 80.19 199 GLU A O 1
ATOM 1607 N N . ASP A 1 200 ? 20.673 -5.198 -28.420 1.00 71.94 200 ASP A N 1
ATOM 1608 C CA . ASP A 1 200 ? 20.260 -3.790 -28.485 1.00 71.94 200 ASP A CA 1
ATOM 1609 C C . ASP A 1 200 ? 18.773 -3.620 -28.854 1.00 71.94 200 ASP A C 1
ATOM 1611 O O . ASP A 1 200 ? 18.190 -2.553 -28.657 1.00 71.94 200 ASP A O 1
ATOM 1615 N N . GLY A 1 201 ? 18.140 -4.681 -29.369 1.00 62.53 201 GLY A N 1
ATOM 1616 C CA . GLY A 1 201 ? 16.798 -4.667 -29.945 1.00 62.53 201 GLY A CA 1
ATOM 1617 C C . GLY A 1 201 ? 15.852 -5.675 -29.305 1.00 62.53 201 GLY A C 1
ATOM 1618 O O . GLY A 1 201 ? 15.345 -6.557 -29.990 1.00 62.53 201 GLY A O 1
ATOM 1619 N N . VAL A 1 202 ? 15.571 -5.547 -28.008 1.00 63.03 202 VAL A N 1
ATOM 1620 C CA . VAL A 1 202 ? 14.410 -6.250 -27.445 1.00 63.03 202 VAL A CA 1
ATOM 1621 C C . VAL A 1 202 ? 13.159 -5.582 -28.006 1.00 63.03 202 VAL A C 1
ATOM 1623 O O . VAL A 1 202 ? 12.894 -4.422 -27.680 1.00 63.03 202 VAL A O 1
ATOM 1626 N N . SER A 1 203 ? 12.434 -6.310 -28.858 1.00 73.38 203 SER A N 1
ATOM 1627 C CA . SER A 1 203 ? 11.136 -5.904 -29.406 1.00 73.38 203 SER A CA 1
ATOM 1628 C C . SER A 1 203 ? 10.219 -5.390 -28.294 1.00 73.38 203 SER A C 1
ATOM 1630 O O . SER A 1 203 ? 10.160 -5.985 -27.215 1.00 73.38 203 SER A O 1
ATOM 1632 N N . ASP A 1 204 ? 9.454 -4.330 -28.575 1.00 73.38 204 ASP A N 1
ATOM 1633 C CA . ASP A 1 204 ? 8.451 -3.781 -27.649 1.00 73.38 204 ASP A CA 1
ATOM 1634 C C . ASP A 1 204 ? 7.451 -4.853 -27.173 1.00 73.38 204 ASP A C 1
ATOM 1636 O O . ASP A 1 204 ? 6.873 -4.735 -26.096 1.00 73.38 204 ASP A O 1
ATOM 1640 N N . SER A 1 205 ? 7.306 -5.949 -27.929 1.00 74.31 205 SER A N 1
ATOM 1641 C CA . SER A 1 205 ? 6.488 -7.111 -27.570 1.00 74.31 205 SER A CA 1
ATOM 1642 C C . SER A 1 205 ? 6.931 -7.852 -26.302 1.00 74.31 205 SER A C 1
ATOM 1644 O O . SER A 1 205 ? 6.157 -8.658 -25.802 1.00 74.31 205 SER A O 1
ATOM 1646 N N . TRP A 1 206 ? 8.151 -7.630 -25.798 1.00 81.38 206 TRP A N 1
ATOM 1647 C CA . TRP A 1 206 ? 8.644 -8.242 -24.553 1.00 81.38 206 TRP A CA 1
ATOM 1648 C C . TRP A 1 206 ? 8.662 -7.264 -23.369 1.00 81.38 206 TRP A C 1
ATOM 1650 O O . TRP A 1 206 ? 9.133 -7.599 -22.284 1.00 81.38 206 TRP A O 1
ATOM 1660 N N . LEU A 1 207 ? 8.187 -6.026 -23.544 1.00 88.06 207 LEU A N 1
ATOM 1661 C CA . LEU A 1 207 ? 8.120 -5.094 -22.423 1.00 88.06 207 LEU A CA 1
ATOM 1662 C C . LEU A 1 207 ? 7.192 -5.664 -21.341 1.00 88.06 207 LEU A C 1
ATOM 1664 O O . LEU A 1 207 ? 6.037 -5.974 -21.646 1.00 88.06 207 LEU A O 1
ATOM 1668 N N . PRO A 1 208 ? 7.651 -5.762 -20.074 1.00 91.44 208 PRO A N 1
ATOM 1669 C CA . PRO A 1 208 ? 6.782 -6.151 -18.976 1.00 91.44 208 PRO A CA 1
ATOM 1670 C C . PRO A 1 208 ? 5.498 -5.330 -19.007 1.00 91.44 208 PRO A C 1
ATOM 1672 O O . PRO A 1 208 ? 5.557 -4.109 -19.177 1.00 91.44 208 PRO A O 1
ATOM 1675 N N . ARG A 1 209 ? 4.345 -5.972 -18.787 1.00 93.62 209 ARG A N 1
ATOM 1676 C CA . ARG A 1 209 ? 3.024 -5.323 -18.858 1.00 93.62 209 ARG A CA 1
ATOM 1677 C C . ARG A 1 209 ? 2.966 -3.990 -18.103 1.00 93.62 209 ARG A C 1
ATOM 1679 O O . ARG A 1 209 ? 2.372 -3.036 -18.588 1.00 93.62 209 ARG A O 1
ATOM 1686 N N . ARG A 1 210 ? 3.650 -3.895 -16.957 1.00 94.44 210 ARG A N 1
ATOM 1687 C CA . ARG A 1 210 ? 3.766 -2.679 -16.132 1.00 94.44 210 ARG A CA 1
ATOM 1688 C C . ARG A 1 210 ? 4.436 -1.488 -16.836 1.00 94.44 210 ARG A C 1
ATOM 1690 O O . ARG A 1 210 ? 4.123 -0.356 -16.497 1.00 94.44 210 ARG A O 1
ATOM 1697 N N . LEU A 1 211 ? 5.363 -1.734 -17.762 1.00 93.88 211 LEU A N 1
ATOM 1698 C CA . LEU A 1 211 ? 6.019 -0.702 -18.575 1.00 93.88 211 LEU A CA 1
ATOM 1699 C C . LEU A 1 211 ? 5.249 -0.402 -19.868 1.00 93.88 211 LEU A C 1
ATOM 1701 O O . LEU A 1 211 ? 5.412 0.674 -20.433 1.00 93.88 211 LEU A O 1
ATOM 1705 N N . ALA A 1 212 ? 4.450 -1.359 -20.347 1.00 94.06 212 ALA A N 1
ATOM 1706 C CA . ALA A 1 212 ? 3.714 -1.255 -21.605 1.00 94.06 212 ALA A CA 1
ATOM 1707 C C . ALA A 1 212 ? 2.299 -0.668 -21.452 1.00 94.06 212 ALA A C 1
ATOM 1709 O O . ALA A 1 212 ? 1.729 -0.178 -22.425 1.00 94.06 212 ALA A O 1
ATOM 1710 N N . ILE A 1 213 ? 1.704 -0.757 -20.260 1.00 95.38 213 ILE A N 1
ATOM 1711 C CA . ILE A 1 213 ? 0.357 -0.248 -19.989 1.00 95.38 213 ILE A CA 1
ATOM 1712 C C . ILE A 1 213 ? 0.306 1.281 -20.114 1.00 95.38 213 ILE A C 1
ATOM 1714 O O . ILE A 1 213 ? 1.245 1.975 -19.735 1.00 95.38 213 ILE A O 1
ATOM 1718 N N . THR A 1 214 ? -0.789 1.825 -20.648 1.00 96.12 214 THR A N 1
ATOM 1719 C CA . THR A 1 214 ? -0.985 3.281 -20.728 1.00 96.12 214 THR A CA 1
ATOM 1720 C C . THR A 1 214 ? -1.605 3.829 -19.442 1.00 96.12 214 THR A C 1
ATOM 1722 O O . THR A 1 214 ? -2.181 3.088 -18.647 1.00 96.12 214 THR A O 1
ATOM 1725 N N . ALA A 1 215 ? -1.504 5.141 -19.211 1.00 95.75 215 ALA A N 1
ATOM 1726 C CA . ALA A 1 215 ? -2.089 5.745 -18.011 1.00 95.75 215 ALA A CA 1
ATOM 1727 C C . ALA A 1 215 ? -3.626 5.627 -18.005 1.00 95.75 215 ALA A C 1
ATOM 1729 O O . ALA A 1 215 ? -4.244 5.528 -16.950 1.00 95.75 215 ALA A O 1
ATOM 1730 N N . GLU A 1 216 ? -4.225 5.621 -19.193 1.00 96.44 216 GLU A N 1
ATOM 1731 C CA . GLU A 1 216 ? -5.655 5.503 -19.455 1.00 96.44 216 GLU A CA 1
ATOM 1732 C C . GLU A 1 216 ? -6.193 4.091 -19.205 1.00 96.44 216 GLU A C 1
ATOM 1734 O O . GLU A 1 216 ? -7.374 3.928 -18.901 1.00 96.44 216 GLU A O 1
ATOM 1739 N N . ASP A 1 217 ? -5.339 3.073 -19.300 1.00 97.19 217 ASP A N 1
ATOM 1740 C CA . ASP A 1 217 ? -5.724 1.681 -19.057 1.00 97.19 217 ASP A CA 1
ATOM 1741 C C . ASP A 1 217 ? -5.686 1.310 -17.569 1.00 97.19 217 ASP A C 1
ATOM 1743 O O . ASP A 1 217 ? -6.258 0.294 -17.172 1.00 97.19 217 ASP A O 1
ATOM 1747 N N . ILE A 1 218 ? -5.038 2.119 -16.726 1.00 98.06 218 ILE A N 1
ATOM 1748 C CA . ILE A 1 218 ? -4.945 1.860 -15.286 1.00 98.06 218 ILE A CA 1
ATOM 1749 C C . ILE A 1 218 ? -6.294 2.127 -14.612 1.00 98.06 218 ILE A C 1
ATOM 1751 O O . ILE A 1 218 ? -6.888 3.203 -14.731 1.00 98.06 218 ILE A O 1
ATOM 1755 N N . LYS A 1 219 ? -6.767 1.128 -13.863 1.00 98.38 219 LYS A N 1
ATOM 1756 C CA . LYS A 1 219 ? -8.060 1.120 -13.169 1.00 98.38 219 LYS A CA 1
ATOM 1757 C C . LYS A 1 219 ? -7.922 1.497 -11.698 1.00 98.38 219 LYS A C 1
ATOM 1759 O O . LYS A 1 219 ? -8.775 2.212 -11.175 1.00 98.38 219 LYS A O 1
ATOM 1764 N N . LEU A 1 220 ? -6.844 1.062 -11.046 1.00 98.50 220 LEU A N 1
ATOM 1765 C CA . LEU A 1 220 ? -6.561 1.310 -9.634 1.00 98.50 220 LEU A CA 1
ATOM 1766 C C . LEU A 1 220 ? -5.062 1.528 -9.417 1.00 98.50 220 LEU A C 1
ATOM 1768 O O . LEU A 1 220 ? -4.239 0.726 -9.862 1.00 98.50 220 LEU A O 1
ATOM 1772 N N . VAL A 1 221 ? -4.715 2.575 -8.670 1.00 98.31 221 VAL A N 1
ATOM 1773 C CA . VAL A 1 221 ? -3.337 2.827 -8.232 1.00 98.31 221 VAL A CA 1
ATOM 1774 C C . VAL A 1 221 ? -3.202 2.480 -6.749 1.00 98.31 221 VAL A C 1
ATOM 1776 O O . VAL A 1 221 ? -4.045 2.873 -5.944 1.00 98.31 221 VAL A O 1
ATOM 1779 N N . HIS A 1 222 ? -2.146 1.753 -6.390 1.00 97.75 222 HIS A N 1
ATOM 1780 C CA . HIS A 1 222 ? -1.854 1.289 -5.031 1.00 97.75 222 HIS A CA 1
ATOM 1781 C C . HIS A 1 222 ? -0.560 1.935 -4.506 1.00 97.75 222 HIS A C 1
ATOM 1783 O O . HIS A 1 222 ? 0.513 1.806 -5.105 1.00 97.75 222 HIS A O 1
ATOM 1789 N N . PHE A 1 223 ? -0.660 2.630 -3.370 1.00 94.38 223 PHE A N 1
ATOM 1790 C CA . PHE A 1 223 ? 0.387 3.472 -2.789 1.00 94.38 223 PHE A CA 1
ATOM 1791 C C . PHE A 1 223 ? 1.045 2.829 -1.578 1.00 94.38 223 PHE A C 1
ATOM 1793 O O . PHE A 1 223 ? 0.830 3.241 -0.447 1.00 94.38 223 PHE A O 1
ATOM 1800 N N . SER A 1 224 ? 1.934 1.872 -1.806 1.00 89.56 224 SER A N 1
ATOM 1801 C CA . SER A 1 224 ? 2.622 1.149 -0.726 1.00 89.56 224 SER A CA 1
ATOM 1802 C C . SER A 1 224 ? 3.810 1.893 -0.079 1.00 89.56 224 SER A C 1
ATOM 1804 O O . SER A 1 224 ? 4.465 1.333 0.804 1.00 89.56 224 SER A O 1
ATOM 1806 N N . GLY A 1 225 ? 4.108 3.124 -0.519 1.00 88.94 225 GLY A N 1
ATOM 1807 C CA . GLY A 1 225 ? 5.129 4.002 0.078 1.00 88.94 225 GLY A CA 1
ATOM 1808 C C . GLY A 1 225 ? 4.697 4.593 1.425 1.00 88.94 225 GLY A C 1
ATOM 1809 O O . GLY A 1 225 ? 3.563 4.380 1.853 1.00 88.94 225 GLY A O 1
ATOM 1810 N N . GLU A 1 226 ? 5.588 5.330 2.089 1.00 86.94 226 GLU A N 1
ATOM 1811 C CA . GLU A 1 226 ? 5.284 5.992 3.368 1.00 86.94 226 GLU A CA 1
ATOM 1812 C C . GLU A 1 226 ? 4.453 7.259 3.143 1.00 86.94 226 GLU A C 1
ATOM 1814 O O . GLU A 1 226 ? 3.497 7.526 3.874 1.00 86.94 226 GLU A O 1
ATOM 1819 N N . LEU A 1 227 ? 4.730 8.017 2.077 1.00 91.12 227 LEU A N 1
ATOM 1820 C CA . LEU A 1 227 ? 3.903 9.150 1.692 1.00 91.12 227 LEU A CA 1
ATOM 1821 C C . LEU A 1 227 ? 2.594 8.686 1.041 1.00 91.12 227 LEU A C 1
ATOM 1823 O O . LEU A 1 227 ? 2.545 8.222 -0.096 1.00 91.12 227 LEU A O 1
ATOM 1827 N N . LYS A 1 228 ? 1.499 8.876 1.771 1.00 92.81 228 LYS A N 1
ATOM 1828 C CA . LYS A 1 228 ? 0.124 8.599 1.352 1.00 92.81 228 LYS A CA 1
ATOM 1829 C C . LYS A 1 228 ? -0.598 9.866 0.897 1.00 92.81 228 LYS A C 1
ATOM 1831 O O . LYS A 1 228 ? -0.216 10.979 1.258 1.00 92.81 228 LYS A O 1
ATOM 1836 N N . TYR A 1 229 ? -1.701 9.707 0.167 1.00 93.75 229 TYR A N 1
ATOM 1837 C CA . TYR A 1 229 ? -2.491 10.836 -0.334 1.00 93.75 229 TYR A CA 1
ATOM 1838 C C . TYR A 1 229 ? -2.993 11.787 0.747 1.00 93.75 229 TYR A C 1
ATOM 1840 O O . TYR A 1 229 ? -2.948 13.002 0.573 1.00 93.75 229 TYR A O 1
ATOM 1848 N N . TRP A 1 230 ? -3.446 11.249 1.881 1.00 92.56 230 TRP A N 1
ATOM 1849 C CA . TRP A 1 230 ? -3.978 12.063 2.972 1.00 92.56 230 TRP A CA 1
ATOM 1850 C C . TRP A 1 230 ? -2.941 13.015 3.568 1.00 92.56 230 TRP A C 1
ATOM 1852 O O . TRP A 1 230 ? -3.322 14.047 4.116 1.00 92.56 230 TRP A O 1
ATOM 1862 N N . HIS A 1 231 ? -1.640 12.758 3.390 1.00 92.31 231 HIS A N 1
ATOM 1863 C CA . HIS A 1 231 ? -0.603 13.709 3.787 1.00 92.31 231 HIS A CA 1
ATOM 1864 C C . HIS A 1 231 ? -0.700 15.043 3.037 1.00 92.31 231 HIS A C 1
ATOM 1866 O O . HIS A 1 231 ? -0.289 16.057 3.596 1.00 92.31 231 HIS A O 1
ATOM 1872 N N . LEU A 1 232 ? -1.306 15.080 1.844 1.00 90.12 232 LEU A N 1
ATOM 1873 C CA . LEU A 1 232 ? -1.586 16.324 1.123 1.00 90.12 232 LEU A CA 1
ATOM 1874 C C . LEU A 1 232 ? -2.572 17.236 1.878 1.00 90.12 232 LEU A C 1
ATOM 1876 O O . LEU A 1 232 ? -2.483 18.450 1.770 1.00 90.12 232 LEU A O 1
ATOM 1880 N N . LEU A 1 233 ? -3.506 16.676 2.652 1.00 88.31 233 LEU A N 1
ATOM 1881 C CA . LEU A 1 233 ? -4.490 17.465 3.414 1.00 88.31 233 LEU A CA 1
ATOM 1882 C C . LEU A 1 233 ? -4.097 17.654 4.879 1.00 88.31 233 LEU A C 1
ATOM 1884 O O . LEU A 1 233 ? -4.456 18.652 5.514 1.00 88.31 233 LEU A O 1
ATOM 1888 N N . LEU A 1 234 ? -3.419 16.655 5.444 1.00 88.06 234 LEU A N 1
ATOM 1889 C CA . LEU A 1 234 ? -3.081 16.634 6.861 1.00 88.06 234 LEU A CA 1
ATOM 1890 C C . LEU A 1 234 ? -1.778 17.380 7.154 1.00 88.06 234 LEU A C 1
ATOM 1892 O O . LEU A 1 234 ? -1.747 18.143 8.118 1.00 88.06 234 LEU A O 1
ATOM 1896 N N . ASN A 1 235 ? -0.757 17.203 6.308 1.00 79.25 235 ASN A N 1
ATOM 1897 C CA . ASN A 1 235 ? 0.612 17.659 6.572 1.00 79.25 235 ASN A CA 1
ATOM 1898 C C . ASN A 1 235 ? 1.108 18.729 5.596 1.00 79.25 235 ASN A C 1
ATOM 1900 O O . ASN A 1 235 ? 2.031 19.467 5.932 1.00 79.25 235 ASN A O 1
ATOM 1904 N N . ALA A 1 236 ? 0.571 18.777 4.376 1.00 62.56 236 ALA A N 1
ATOM 1905 C CA . ALA A 1 236 ? 1.022 19.733 3.380 1.00 62.56 236 ALA A CA 1
ATOM 1906 C C . ALA A 1 236 ? 0.330 21.088 3.551 1.00 62.56 236 ALA A C 1
ATOM 1908 O O . ALA A 1 236 ? -0.820 21.179 3.989 1.00 62.56 236 ALA A O 1
ATOM 1909 N N . ASP A 1 237 ? 1.046 22.134 3.146 1.00 63.84 237 ASP A N 1
ATOM 1910 C CA . ASP A 1 237 ? 0.401 23.365 2.723 1.00 63.84 237 ASP A CA 1
ATOM 1911 C C . ASP A 1 237 ? -0.532 23.002 1.561 1.00 63.84 237 ASP A C 1
ATOM 1913 O O . ASP A 1 237 ? -0.087 22.376 0.589 1.00 63.84 237 ASP A O 1
ATOM 1917 N N . LEU A 1 238 ? -1.823 23.331 1.676 1.00 65.81 238 LEU A N 1
ATOM 1918 C CA . LEU A 1 238 ? -2.816 23.053 0.632 1.00 65.81 238 LEU A CA 1
ATOM 1919 C C . LEU A 1 238 ? -2.404 23.690 -0.706 1.00 65.81 238 LEU A C 1
ATOM 1921 O O . LEU A 1 238 ? -2.860 23.249 -1.760 1.00 65.81 238 LEU A O 1
ATOM 1925 N N . ASP A 1 239 ? -1.490 24.655 -0.672 1.00 74.12 239 ASP A N 1
ATOM 1926 C CA . ASP A 1 239 ? -0.915 25.313 -1.839 1.00 74.12 239 ASP A CA 1
ATOM 1927 C C . ASP A 1 239 ? 0.126 24.456 -2.586 1.00 74.12 239 ASP A C 1
ATOM 1929 O O . ASP A 1 239 ? 0.604 24.842 -3.653 1.00 74.12 239 ASP A O 1
ATOM 1933 N N . THR A 1 240 ? 0.461 23.259 -2.088 1.00 85.19 240 THR A N 1
ATOM 1934 C CA . THR A 1 240 ? 1.356 22.339 -2.801 1.00 85.19 240 THR A CA 1
ATOM 1935 C C . THR A 1 240 ? 0.717 21.896 -4.118 1.00 85.19 240 THR A C 1
ATOM 1937 O O . THR A 1 240 ? -0.349 21.270 -4.147 1.00 85.19 240 THR A O 1
ATOM 1940 N N . GLU A 1 241 ? 1.399 22.183 -5.226 1.00 93.62 241 GLU A N 1
ATOM 1941 C CA . GLU A 1 241 ? 0.996 21.718 -6.550 1.00 93.62 241 GLU A CA 1
ATOM 1942 C C . GLU A 1 241 ? 1.042 20.185 -6.637 1.00 93.62 241 GLU A C 1
ATOM 1944 O O . GLU A 1 241 ? 1.984 19.540 -6.166 1.00 93.62 241 GLU A O 1
ATOM 1949 N N . ASN A 1 242 ? 0.047 19.584 -7.297 1.00 94.44 242 ASN A N 1
ATOM 1950 C CA . ASN A 1 242 ? -0.066 18.124 -7.412 1.00 94.44 242 ASN A CA 1
ATOM 1951 C C . ASN A 1 242 ? 1.177 17.485 -8.058 1.00 94.44 242 ASN A C 1
ATOM 1953 O O . ASN A 1 242 ? 1.555 16.377 -7.684 1.00 94.44 242 ASN A O 1
ATOM 1957 N N . ALA A 1 243 ? 1.820 18.179 -9.004 1.00 94.81 243 ALA A N 1
ATOM 1958 C CA . ALA A 1 243 ? 3.052 17.720 -9.644 1.00 94.81 243 ALA A CA 1
ATOM 1959 C C . ALA A 1 243 ? 4.224 17.659 -8.649 1.00 94.81 243 ALA A C 1
ATOM 1961 O O . ALA A 1 243 ? 4.928 16.656 -8.586 1.00 94.81 243 ALA A O 1
ATOM 1962 N N . SER A 1 244 ? 4.381 18.683 -7.809 1.00 94.88 244 SER A N 1
ATOM 1963 C CA . SER A 1 244 ? 5.409 18.720 -6.763 1.00 94.88 244 SER A CA 1
ATOM 1964 C C . SER A 1 244 ? 5.194 17.632 -5.709 1.00 94.88 244 SER A C 1
ATOM 1966 O O . SER A 1 244 ? 6.149 16.988 -5.277 1.00 94.88 244 SER A O 1
ATOM 1968 N N . PHE A 1 245 ? 3.939 17.373 -5.320 1.00 94.75 245 PHE A N 1
ATOM 1969 C CA . PHE A 1 245 ? 3.622 16.269 -4.409 1.00 94.75 245 PHE A CA 1
ATOM 1970 C C . PHE A 1 245 ? 3.889 14.897 -5.048 1.00 94.75 245 PHE A C 1
ATOM 1972 O O . PHE A 1 245 ? 4.414 14.007 -4.381 1.00 94.75 245 PHE A O 1
ATOM 1979 N N . ALA A 1 246 ? 3.583 14.737 -6.340 1.00 95.19 246 ALA A N 1
ATOM 1980 C CA . ALA A 1 246 ? 3.904 13.528 -7.095 1.00 95.19 246 ALA A CA 1
ATOM 1981 C C . ALA A 1 246 ? 5.417 13.267 -7.128 1.00 95.19 246 ALA A C 1
ATOM 1983 O O . ALA A 1 246 ? 5.844 12.155 -6.831 1.00 95.19 246 ALA A O 1
ATOM 1984 N N . GLU A 1 247 ? 6.229 14.291 -7.411 1.00 95.69 247 GLU A N 1
ATOM 1985 C CA . GLU A 1 247 ? 7.689 14.146 -7.429 1.00 95.69 247 GLU A CA 1
ATOM 1986 C C . GLU A 1 247 ? 8.232 13.803 -6.037 1.00 95.69 247 GLU A C 1
ATOM 1988 O O . GLU A 1 247 ? 9.066 12.911 -5.899 1.00 95.69 247 GLU A O 1
ATOM 1993 N N . LYS A 1 248 ? 7.697 14.433 -4.980 1.00 94.38 248 LYS A N 1
ATOM 1994 C CA . LYS A 1 248 ? 8.047 14.088 -3.596 1.00 94.38 248 LYS A CA 1
ATOM 1995 C C . LYS A 1 248 ? 7.732 12.623 -3.284 1.00 94.38 248 LYS A C 1
ATOM 1997 O O . LYS A 1 248 ? 8.567 11.936 -2.709 1.00 94.38 248 LYS A O 1
ATOM 2002 N N . MET A 1 249 ? 6.565 12.129 -3.686 1.00 92.75 249 MET A N 1
ATOM 2003 C CA . MET A 1 249 ? 6.192 10.725 -3.503 1.00 92.75 249 MET A CA 1
ATOM 2004 C C . MET A 1 249 ? 7.134 9.778 -4.252 1.00 92.75 249 MET A C 1
ATOM 2006 O O . MET A 1 249 ? 7.546 8.756 -3.714 1.00 92.75 249 MET A O 1
ATOM 2010 N N . MET A 1 250 ? 7.506 10.129 -5.483 1.00 94.69 250 MET A N 1
ATOM 2011 C CA . MET A 1 250 ? 8.453 9.350 -6.279 1.00 94.69 250 MET A CA 1
ATOM 2012 C C . MET A 1 250 ? 9.866 9.371 -5.699 1.00 94.69 250 MET A C 1
ATOM 2014 O O . MET A 1 250 ? 10.589 8.389 -5.851 1.00 94.69 250 MET A O 1
ATOM 2018 N N . SER A 1 251 ? 10.251 10.447 -5.009 1.00 94.38 251 SER A N 1
ATOM 2019 C CA . SER A 1 251 ? 11.562 10.555 -4.361 1.00 94.38 251 SER A CA 1
ATOM 2020 C C . SER A 1 251 ? 11.781 9.548 -3.226 1.00 94.38 251 SER A C 1
ATOM 2022 O O . SER A 1 251 ? 12.923 9.288 -2.866 1.00 94.38 251 SER A O 1
ATOM 2024 N N . GLU A 1 252 ? 10.712 8.928 -2.710 1.00 92.81 252 GLU A N 1
ATOM 2025 C CA . GLU A 1 252 ? 10.801 7.830 -1.736 1.00 92.81 252 GLU A CA 1
ATOM 2026 C C . GLU A 1 252 ? 11.124 6.476 -2.383 1.00 92.81 252 GLU A C 1
ATOM 2028 O O . GLU A 1 252 ? 11.354 5.487 -1.685 1.00 92.81 252 GLU A O 1
ATOM 2033 N N . PHE A 1 253 ? 11.116 6.382 -3.715 1.00 93.94 253 PHE A N 1
ATOM 2034 C CA . PHE A 1 253 ? 11.452 5.134 -4.387 1.00 93.94 253 PHE A CA 1
ATOM 2035 C C . PHE A 1 253 ? 12.953 4.900 -4.268 1.00 93.94 253 PHE A C 1
ATOM 2037 O O . PHE A 1 253 ? 13.744 5.774 -4.613 1.00 93.94 253 PHE A O 1
ATOM 2044 N N . ALA A 1 254 ? 13.341 3.689 -3.862 1.00 91.62 254 ALA A N 1
ATOM 2045 C CA . ALA A 1 254 ? 14.746 3.310 -3.706 1.00 91.62 254 ALA A CA 1
ATOM 2046 C C . ALA A 1 254 ? 15.592 3.614 -4.957 1.00 91.62 254 ALA A C 1
ATOM 2048 O O . ALA A 1 254 ? 16.755 3.964 -4.849 1.00 91.62 254 ALA A O 1
ATOM 2049 N N . SER A 1 255 ? 14.990 3.533 -6.144 1.00 93.44 255 SER A N 1
ATOM 2050 C CA . SER A 1 255 ? 15.669 3.757 -7.421 1.00 93.44 255 SER A CA 1
ATOM 2051 C C . SER A 1 255 ? 15.662 5.213 -7.909 1.00 93.44 255 SER A C 1
ATOM 2053 O O . SER A 1 255 ? 16.168 5.502 -8.996 1.00 93.44 255 SER A O 1
ATOM 2055 N N . TYR A 1 256 ? 15.048 6.145 -7.173 1.00 95.38 256 TYR A N 1
ATOM 2056 C CA . TYR A 1 256 ? 14.957 7.546 -7.596 1.00 95.38 256 TYR A CA 1
ATOM 2057 C C . TYR A 1 256 ? 16.346 8.192 -7.693 1.00 95.38 256 TYR A C 1
ATOM 2059 O O . TYR A 1 256 ? 16.633 8.899 -8.665 1.00 95.38 256 TYR A O 1
ATOM 2067 N N . GLY A 1 257 ? 17.221 7.881 -6.729 1.00 96.44 257 GLY A N 1
ATOM 2068 C CA . GLY A 1 257 ? 18.612 8.323 -6.686 1.00 96.44 257 GLY A CA 1
ATOM 2069 C C . GLY A 1 257 ? 19.404 7.945 -7.941 1.00 96.44 257 GLY A C 1
ATOM 2070 O O . GLY A 1 257 ? 20.125 8.762 -8.516 1.00 96.44 257 GLY A O 1
ATOM 2071 N N . VAL A 1 258 ? 19.218 6.709 -8.404 1.00 96.44 258 VAL A N 1
ATOM 2072 C CA . VAL A 1 258 ? 19.898 6.143 -9.578 1.00 96.44 258 VAL A CA 1
ATOM 2073 C C . VAL A 1 258 ? 19.423 6.806 -10.874 1.00 96.44 258 VAL A C 1
ATOM 2075 O O . VAL A 1 258 ? 20.221 7.290 -11.690 1.00 96.44 258 VAL A O 1
ATOM 2078 N N . TRP A 1 259 ? 18.106 6.827 -11.082 1.00 96.38 259 TRP A N 1
ATOM 2079 C CA . TRP A 1 259 ? 17.535 7.093 -12.402 1.00 96.38 259 TRP A CA 1
ATOM 2080 C C . TRP A 1 259 ? 17.129 8.546 -12.621 1.00 96.38 259 TRP A C 1
ATOM 2082 O O . TRP A 1 259 ? 17.267 9.034 -13.742 1.00 96.38 259 TRP A O 1
ATOM 2092 N N . VAL A 1 260 ? 16.679 9.245 -11.574 1.00 94.94 260 VAL A N 1
ATOM 2093 C CA . VAL A 1 260 ? 16.138 10.607 -11.685 1.00 94.94 260 VAL A CA 1
ATOM 2094 C C . VAL A 1 260 ? 17.158 11.650 -11.257 1.00 94.94 260 VAL A C 1
ATOM 2096 O O . VAL A 1 260 ? 17.579 12.459 -12.081 1.00 94.94 260 VAL A O 1
ATOM 2099 N N . SER A 1 261 ? 17.582 11.644 -9.991 1.00 95.19 261 SER A N 1
ATOM 2100 C CA . SER A 1 261 ? 18.533 12.652 -9.499 1.00 95.19 261 SER A CA 1
ATOM 2101 C C . SER A 1 261 ? 19.962 12.392 -9.978 1.00 95.19 261 SER A C 1
ATOM 2103 O O . SER A 1 261 ? 20.770 13.319 -10.017 1.00 95.19 261 SER A O 1
ATOM 2105 N N . GLY A 1 262 ? 20.286 11.144 -10.336 1.00 95.31 262 GLY A N 1
ATOM 2106 C CA . GLY A 1 262 ? 21.636 10.735 -10.724 1.00 95.31 262 GLY A CA 1
ATOM 2107 C C . GLY A 1 262 ? 22.644 10.822 -9.576 1.00 95.31 262 GLY A C 1
ATOM 2108 O O . GLY A 1 262 ? 23.838 10.969 -9.827 1.00 95.31 262 GLY A O 1
ATOM 2109 N N . THR A 1 263 ? 22.166 10.773 -8.332 1.00 96.44 263 THR A N 1
ATOM 2110 C CA . THR A 1 263 ? 22.992 10.818 -7.118 1.00 96.44 263 THR A CA 1
ATOM 2111 C C . THR A 1 263 ? 23.561 9.453 -6.736 1.00 96.44 263 THR A C 1
ATOM 2113 O O . THR A 1 263 ? 24.442 9.392 -5.884 1.00 96.44 263 THR A O 1
ATOM 2116 N N . GLU A 1 264 ? 23.080 8.372 -7.353 1.00 96.69 264 GLU A N 1
ATOM 2117 C CA . GLU A 1 264 ? 23.489 6.991 -7.068 1.00 96.69 264 GLU A CA 1
ATOM 2118 C C . GLU A 1 264 ? 23.992 6.264 -8.327 1.00 96.69 264 GLU A C 1
ATOM 2120 O O . GLU A 1 264 ? 23.737 6.682 -9.460 1.00 96.69 264 GLU A O 1
ATOM 2125 N N . ASP A 1 265 ? 24.732 5.171 -8.121 1.00 96.12 265 ASP A N 1
ATOM 2126 C CA . ASP A 1 265 ? 25.382 4.402 -9.185 1.00 96.12 265 ASP A CA 1
ATOM 2127 C C . ASP A 1 265 ? 24.402 3.469 -9.919 1.00 96.12 265 ASP A C 1
ATOM 2129 O O . ASP A 1 265 ? 23.716 2.651 -9.309 1.00 96.12 265 ASP A O 1
ATOM 2133 N N . ALA A 1 266 ? 24.377 3.561 -11.252 1.00 97.12 266 ALA A N 1
ATOM 2134 C CA . ALA A 1 266 ? 23.564 2.713 -12.126 1.00 97.12 266 ALA A CA 1
ATOM 2135 C C . ALA A 1 266 ? 24.293 1.434 -12.590 1.00 97.12 266 ALA A C 1
ATOM 2137 O O . ALA A 1 266 ? 23.670 0.539 -13.173 1.00 97.12 266 ALA A O 1
ATOM 2138 N N . THR A 1 267 ? 25.597 1.312 -12.306 1.00 96.38 267 THR A N 1
ATOM 2139 C CA . THR A 1 267 ? 26.441 0.179 -12.720 1.00 96.38 267 THR A CA 1
ATOM 2140 C C . THR A 1 267 ? 25.917 -1.187 -12.259 1.00 96.38 267 THR A C 1
ATOM 2142 O O . THR A 1 267 ? 25.994 -2.125 -13.059 1.00 96.38 267 THR A O 1
ATOM 2145 N N . PRO A 1 268 ? 25.314 -1.349 -11.058 1.00 95.50 268 PRO A N 1
ATOM 2146 C CA . PRO A 1 268 ? 24.711 -2.621 -10.641 1.00 95.50 268 PRO A CA 1
ATOM 2147 C C . PRO A 1 268 ? 23.633 -3.155 -11.597 1.00 95.50 268 PRO A C 1
ATOM 2149 O O . PRO A 1 268 ? 23.390 -4.359 -11.646 1.00 95.50 268 PRO A O 1
ATOM 2152 N N . PHE A 1 269 ? 23.019 -2.278 -12.396 1.00 95.69 269 PHE A N 1
ATOM 2153 C CA . PHE A 1 269 ? 22.000 -2.622 -13.390 1.00 95.69 269 PHE A CA 1
ATOM 2154 C C . PHE A 1 269 ? 22.570 -2.755 -14.809 1.00 95.69 269 PHE A C 1
ATOM 2156 O O . PHE A 1 269 ? 21.819 -2.881 -15.777 1.00 95.69 269 PHE A O 1
ATOM 2163 N N . GLY A 1 270 ? 23.899 -2.725 -14.948 1.00 95.75 270 GLY A N 1
ATOM 2164 C CA . GLY A 1 270 ? 24.586 -2.806 -16.232 1.00 95.75 270 GLY A CA 1
ATOM 2165 C C . GLY A 1 270 ? 24.451 -1.536 -17.072 1.00 95.75 270 GLY A C 1
ATOM 2166 O O . GLY A 1 270 ? 24.461 -1.629 -18.302 1.00 95.75 270 GLY A O 1
ATOM 2167 N N . VAL A 1 271 ? 24.310 -0.376 -16.422 1.00 97.25 271 VAL A N 1
ATOM 2168 C CA . VAL A 1 271 ? 24.179 0.941 -17.059 1.00 97.25 271 VAL A CA 1
ATOM 2169 C C . VAL A 1 271 ? 25.252 1.888 -16.527 1.00 97.25 271 VAL A C 1
ATOM 2171 O O . VAL A 1 271 ? 25.465 1.972 -15.326 1.00 97.25 271 VAL A O 1
ATOM 2174 N N . GLU A 1 272 ? 25.905 2.635 -17.410 1.00 97.31 272 GLU A N 1
ATOM 2175 C CA . GLU A 1 272 ? 26.828 3.715 -17.055 1.00 97.31 272 GLU A CA 1
ATOM 2176 C C . GLU A 1 272 ? 26.248 5.074 -17.461 1.00 97.31 272 GLU A C 1
ATOM 2178 O O . GLU A 1 272 ? 25.542 5.197 -18.469 1.00 97.31 272 GLU A O 1
ATOM 2183 N N . ARG A 1 273 ? 26.565 6.112 -16.684 1.00 97.50 273 ARG A N 1
ATOM 2184 C CA . ARG A 1 273 ? 26.218 7.497 -17.009 1.00 97.50 273 ARG A CA 1
ATOM 2185 C C . ARG A 1 273 ? 27.438 8.192 -17.611 1.00 97.50 273 ARG A C 1
ATOM 2187 O O . ARG A 1 273 ? 28.467 8.305 -16.954 1.00 97.50 273 ARG A O 1
ATOM 2194 N N . SER A 1 274 ? 27.327 8.673 -18.847 1.00 96.12 274 SER A N 1
ATOM 2195 C CA . SER A 1 274 ? 28.404 9.387 -19.546 1.00 96.12 274 SER A CA 1
ATOM 2196 C C . SER A 1 274 ? 27.828 10.512 -20.401 1.00 96.12 274 SER A C 1
ATOM 2198 O O . SER A 1 274 ? 26.859 10.302 -21.127 1.00 96.12 274 SER A O 1
ATOM 2200 N N . GLU A 1 275 ? 28.396 11.717 -20.286 1.00 94.94 275 GLU A N 1
ATOM 2201 C CA . GLU A 1 275 ? 27.973 12.909 -21.046 1.00 94.94 275 GLU A CA 1
ATOM 2202 C C . GLU A 1 275 ? 26.467 13.223 -20.915 1.00 94.94 275 GLU A C 1
ATOM 2204 O O . GLU A 1 275 ? 25.801 13.612 -21.872 1.00 94.94 275 GLU A O 1
ATOM 2209 N N . GLY A 1 276 ? 25.903 13.010 -19.720 1.00 94.19 276 GLY A N 1
ATOM 2210 C CA . GLY A 1 276 ? 24.474 13.216 -19.456 1.00 94.19 276 GLY A CA 1
ATOM 2211 C C . GLY A 1 276 ? 23.552 12.137 -20.035 1.00 94.19 276 GLY A C 1
ATOM 2212 O O . GLY A 1 276 ? 22.338 12.263 -19.917 1.00 94.19 276 GLY A O 1
ATOM 2213 N N . ARG A 1 277 ? 24.105 11.070 -20.623 1.00 97.00 277 ARG A N 1
ATOM 2214 C CA . ARG A 1 277 ? 23.350 9.941 -21.177 1.00 97.00 277 ARG A CA 1
ATOM 2215 C C . ARG A 1 277 ? 23.523 8.679 -20.349 1.00 97.00 277 ARG A C 1
ATOM 2217 O O . ARG A 1 277 ? 24.543 8.502 -19.684 1.00 97.00 277 ARG A O 1
ATOM 2224 N N . LEU A 1 278 ? 22.538 7.794 -20.430 1.00 97.44 278 LEU A N 1
ATOM 2225 C CA . LEU A 1 278 ? 22.558 6.459 -19.843 1.00 97.44 278 LEU A CA 1
ATOM 2226 C C . LEU A 1 278 ? 22.846 5.440 -20.941 1.00 97.44 278 LEU A C 1
ATOM 2228 O O . LEU A 1 278 ? 22.123 5.383 -21.934 1.00 97.44 278 LEU A O 1
ATOM 2232 N N . ARG A 1 279 ? 23.899 4.638 -20.777 1.00 96.94 279 ARG A N 1
ATOM 2233 C CA . ARG A 1 279 ? 24.306 3.636 -21.769 1.00 96.94 279 ARG A CA 1
ATOM 2234 C C . ARG A 1 279 ? 24.479 2.268 -21.137 1.00 96.94 279 ARG A C 1
ATOM 2236 O O . ARG A 1 279 ? 24.991 2.167 -20.028 1.00 96.94 279 ARG A O 1
ATOM 2243 N N . LEU A 1 280 ? 24.095 1.211 -21.848 1.00 96.50 280 LEU A N 1
ATOM 2244 C CA . LEU A 1 280 ? 24.391 -0.155 -21.415 1.00 96.50 280 LEU A CA 1
ATOM 2245 C C . LEU A 1 280 ? 25.908 -0.365 -21.380 1.00 96.50 280 LEU A C 1
ATOM 2247 O O . LEU A 1 280 ? 26.607 -0.034 -22.337 1.00 96.50 280 LEU A O 1
ATOM 2251 N N . THR A 1 281 ? 26.429 -0.949 -20.305 1.00 94.94 281 THR A N 1
ATOM 2252 C CA . THR A 1 281 ? 27.874 -1.174 -20.150 1.00 94.94 281 THR A CA 1
ATOM 2253 C C . THR A 1 281 ? 28.425 -2.125 -21.214 1.00 94.94 281 THR A C 1
ATOM 2255 O O . THR A 1 281 ? 29.520 -1.876 -21.724 1.00 94.94 281 THR A O 1
ATOM 2258 N N . ALA A 1 282 ? 27.656 -3.160 -21.575 1.00 94.31 282 ALA A N 1
ATOM 2259 C CA . ALA A 1 282 ? 28.053 -4.212 -22.511 1.00 94.31 282 ALA A CA 1
ATOM 2260 C C . ALA A 1 282 ? 28.062 -3.766 -23.983 1.00 94.31 282 ALA A C 1
ATOM 2262 O O . ALA A 1 282 ? 29.028 -4.028 -24.694 1.00 94.31 282 ALA A O 1
ATOM 2263 N N . THR A 1 283 ? 27.010 -3.082 -24.440 1.00 94.31 283 THR A N 1
ATOM 2264 C CA . THR A 1 283 ? 26.830 -2.746 -25.868 1.00 94.31 283 THR A CA 1
ATOM 2265 C C . THR A 1 283 ? 27.037 -1.271 -26.183 1.00 94.31 283 THR A C 1
ATOM 2267 O O . THR A 1 283 ? 27.154 -0.890 -27.344 1.00 94.31 283 THR A O 1
ATOM 2270 N N . LYS A 1 284 ? 27.094 -0.422 -25.150 1.00 95.31 284 LYS A N 1
ATOM 2271 C CA . LYS A 1 284 ? 27.093 1.044 -25.256 1.00 95.31 284 LYS A CA 1
ATOM 2272 C C . LYS A 1 284 ? 25.817 1.630 -25.873 1.00 95.31 284 LYS A C 1
ATOM 2274 O O . LYS A 1 284 ? 25.798 2.832 -26.148 1.00 95.31 284 LYS A O 1
ATOM 2279 N N . ALA A 1 285 ? 24.753 0.839 -26.035 1.00 94.75 285 ALA A N 1
ATOM 2280 C CA . ALA A 1 285 ? 23.459 1.335 -26.490 1.00 94.75 285 ALA A CA 1
ATOM 2281 C C . ALA A 1 285 ? 22.879 2.370 -25.521 1.00 94.75 285 ALA A C 1
ATOM 2283 O O . ALA A 1 285 ? 22.928 2.196 -24.302 1.00 94.75 285 ALA A O 1
ATOM 2284 N N . ASP A 1 286 ? 22.330 3.446 -26.080 1.00 95.06 286 ASP A N 1
ATOM 2285 C CA . ASP A 1 286 ? 21.707 4.540 -25.339 1.00 95.06 286 ASP A CA 1
ATOM 2286 C C . ASP A 1 286 ? 20.309 4.125 -24.860 1.00 95.06 286 ASP A C 1
ATOM 2288 O O . ASP A 1 286 ? 19.442 3.770 -25.657 1.00 95.06 286 ASP A O 1
ATOM 2292 N N . VAL A 1 287 ? 20.099 4.157 -23.546 1.00 95.69 287 VAL A N 1
ATOM 2293 C CA . VAL A 1 287 ? 18.831 3.800 -22.890 1.00 95.69 287 VAL A CA 1
ATOM 2294 C C . VAL A 1 287 ? 18.174 5.002 -22.214 1.00 95.69 287 VAL A C 1
ATOM 2296 O O . VAL A 1 287 ? 17.193 4.836 -21.490 1.00 95.69 287 VAL A O 1
ATOM 2299 N N . THR A 1 288 ? 18.679 6.215 -22.462 1.00 96.38 288 THR A N 1
ATOM 2300 C CA . THR A 1 288 ? 18.190 7.452 -21.833 1.00 96.38 288 THR A CA 1
ATOM 2301 C C . THR A 1 288 ? 16.687 7.635 -22.050 1.00 96.38 288 THR A C 1
ATOM 2303 O O . THR A 1 288 ? 15.944 7.802 -21.085 1.00 96.38 288 THR A O 1
ATOM 2306 N N . ASP A 1 289 ? 16.212 7.490 -23.290 1.00 95.06 289 ASP A N 1
ATOM 2307 C CA . ASP A 1 289 ? 14.794 7.670 -23.633 1.00 95.06 289 ASP A CA 1
ATOM 2308 C C . ASP A 1 289 ? 13.885 6.602 -23.011 1.00 95.06 289 ASP A C 1
ATOM 2310 O O . ASP A 1 289 ? 12.712 6.853 -22.742 1.00 95.06 289 ASP A O 1
ATOM 2314 N N . LEU A 1 290 ? 14.387 5.384 -22.787 1.00 93.62 290 LEU A N 1
ATOM 2315 C CA . LEU A 1 290 ? 13.619 4.337 -22.110 1.00 93.62 290 LEU A CA 1
ATOM 2316 C C . LEU A 1 290 ? 13.397 4.701 -20.640 1.00 93.62 290 LEU A C 1
ATOM 2318 O O . LEU A 1 290 ? 12.268 4.611 -20.151 1.00 93.62 290 LEU A O 1
ATOM 2322 N N . VAL A 1 291 ? 14.462 5.127 -19.957 1.00 96.06 291 VAL A N 1
ATOM 2323 C CA . VAL A 1 291 ? 14.404 5.525 -18.547 1.00 96.06 291 VAL A CA 1
ATOM 2324 C C . VAL A 1 291 ? 13.527 6.763 -18.383 1.00 96.06 291 VAL A C 1
ATOM 2326 O O . VAL A 1 291 ? 12.588 6.740 -17.588 1.00 96.06 291 VAL A O 1
ATOM 2329 N N . GLU A 1 292 ? 13.749 7.800 -19.194 1.00 96.12 292 GLU A N 1
ATOM 2330 C CA . GLU A 1 292 ? 12.972 9.039 -19.109 1.00 96.12 292 GLU A CA 1
ATOM 2331 C C . GLU A 1 292 ? 11.488 8.792 -19.396 1.00 96.12 292 GLU A C 1
ATOM 2333 O O . GLU A 1 292 ? 10.636 9.216 -18.619 1.00 96.12 292 GLU A O 1
ATOM 2338 N N . ARG A 1 293 ? 11.147 8.027 -20.445 1.00 95.06 293 ARG A N 1
ATOM 2339 C CA . ARG A 1 293 ? 9.742 7.680 -20.725 1.00 95.06 293 ARG A CA 1
ATOM 2340 C C . ARG A 1 293 ? 9.100 6.895 -19.583 1.00 95.06 293 ARG A C 1
ATOM 2342 O O . ARG A 1 293 ? 7.943 7.159 -19.263 1.00 95.06 293 ARG A O 1
ATOM 2349 N N . SER A 1 294 ? 9.833 5.979 -18.948 1.00 95.50 294 SER A N 1
ATOM 2350 C CA . SER A 1 294 ? 9.321 5.200 -17.812 1.00 95.50 294 SER A CA 1
ATOM 2351 C C . SER A 1 294 ? 9.000 6.101 -16.617 1.00 95.50 294 SER A C 1
ATOM 2353 O O . SER A 1 294 ? 7.920 5.999 -16.040 1.00 95.50 294 SER A O 1
ATOM 2355 N N . PHE A 1 295 ? 9.882 7.043 -16.274 1.00 96.19 295 PHE A N 1
ATOM 2356 C CA . PHE A 1 295 ? 9.632 7.976 -15.171 1.00 96.19 295 PHE A CA 1
ATOM 2357 C C . PHE A 1 295 ? 8.584 9.039 -15.509 1.00 96.19 295 PHE A C 1
ATOM 2359 O O . PHE A 1 295 ? 7.765 9.367 -14.654 1.00 96.19 295 PHE A O 1
ATOM 2366 N N . GLN A 1 296 ? 8.527 9.528 -16.749 1.00 96.31 296 GLN A N 1
ATOM 2367 C CA . GLN A 1 296 ? 7.436 10.397 -17.207 1.00 96.31 296 GLN A CA 1
ATOM 2368 C C . GLN A 1 296 ? 6.078 9.697 -17.124 1.00 96.31 296 GLN A C 1
ATOM 2370 O O . GLN A 1 296 ? 5.086 10.302 -16.716 1.00 96.31 296 GLN A O 1
ATOM 2375 N N . HIS A 1 297 ? 6.030 8.407 -17.453 1.00 95.75 297 HIS A N 1
ATOM 2376 C CA . HIS A 1 297 ? 4.828 7.600 -17.304 1.00 95.75 297 HIS A CA 1
ATOM 2377 C C . HIS A 1 297 ? 4.384 7.511 -15.834 1.00 95.75 297 HIS A C 1
ATOM 2379 O O . HIS A 1 297 ? 3.227 7.805 -15.527 1.00 95.75 297 HIS A O 1
ATOM 2385 N N . VAL A 1 298 ? 5.308 7.221 -14.909 1.00 96.12 298 VAL A N 1
ATOM 2386 C CA . VAL A 1 298 ? 5.030 7.221 -13.460 1.00 96.12 298 VAL A CA 1
ATOM 2387 C C . VAL A 1 298 ? 4.545 8.589 -12.981 1.00 96.12 298 VAL A C 1
ATOM 2389 O O . VAL A 1 298 ? 3.522 8.648 -12.300 1.00 96.12 298 VAL A O 1
ATOM 2392 N N . ARG A 1 299 ? 5.219 9.683 -13.369 1.00 96.69 299 ARG A N 1
ATOM 2393 C CA . ARG A 1 299 ? 4.812 11.060 -13.028 1.00 96.69 299 ARG A CA 1
ATOM 2394 C C . ARG A 1 299 ? 3.390 11.335 -13.474 1.00 96.69 299 ARG A C 1
ATOM 2396 O O . ARG A 1 299 ? 2.573 11.789 -12.679 1.00 96.69 299 ARG A O 1
ATOM 2403 N N . ARG A 1 300 ? 3.066 11.001 -14.725 1.00 96.94 300 ARG A N 1
ATOM 2404 C CA . ARG A 1 300 ? 1.729 11.194 -15.290 1.00 96.94 300 ARG A CA 1
ATOM 2405 C C . ARG A 1 300 ? 0.660 10.462 -14.475 1.00 96.94 300 ARG A C 1
ATOM 2407 O O . ARG A 1 300 ? -0.365 11.061 -14.152 1.00 96.94 300 ARG A O 1
ATOM 2414 N N . ILE A 1 301 ? 0.901 9.201 -14.116 1.00 97.00 301 ILE A N 1
ATOM 2415 C CA . ILE A 1 301 ? -0.040 8.395 -13.320 1.00 97.00 301 ILE A CA 1
ATOM 2416 C C . ILE A 1 301 ? -0.167 8.953 -11.903 1.00 97.00 301 ILE A C 1
ATOM 2418 O O . ILE A 1 301 ? -1.282 9.142 -11.412 1.00 97.00 301 ILE A O 1
ATOM 2422 N N . ALA A 1 302 ? 0.955 9.260 -11.252 1.00 96.69 302 ALA A N 1
ATOM 2423 C CA . ALA A 1 302 ? 0.981 9.827 -9.911 1.00 96.69 302 ALA A CA 1
ATOM 2424 C C . ALA A 1 302 ? 0.223 11.164 -9.873 1.00 96.69 302 ALA A C 1
ATOM 2426 O O . ALA A 1 302 ? -0.728 11.311 -9.114 1.00 96.69 302 ALA A O 1
ATOM 2427 N N . THR A 1 303 ? 0.543 12.110 -10.759 1.00 96.75 303 THR A N 1
ATOM 2428 C CA . THR A 1 303 ? -0.150 13.405 -10.835 1.00 96.75 303 THR A CA 1
ATOM 2429 C C . THR A 1 303 ? -1.640 13.249 -11.145 1.00 96.75 303 THR A C 1
ATOM 2431 O O . THR A 1 303 ? -2.462 13.909 -10.507 1.00 96.75 303 THR A O 1
ATOM 2434 N N . SER A 1 304 ? -2.018 12.375 -12.085 1.00 96.19 304 SER A N 1
ATOM 2435 C CA . SER A 1 304 ? -3.428 12.140 -12.427 1.00 96.19 304 SER A CA 1
ATOM 2436 C C . SER A 1 304 ? -4.210 11.566 -11.244 1.00 96.19 304 SER A C 1
ATOM 2438 O O . SER A 1 304 ? -5.306 12.029 -10.931 1.00 96.19 304 SER A O 1
ATOM 2440 N N . SER A 1 305 ? -3.634 10.583 -10.556 1.00 97.06 305 SER A N 1
ATOM 2441 C CA . SER A 1 305 ? -4.265 9.918 -9.417 1.00 97.06 305 SER A CA 1
ATOM 2442 C C . SER A 1 305 ? -4.354 10.827 -8.183 1.00 97.06 305 SER A C 1
ATOM 2444 O O . SER A 1 305 ? -5.424 10.918 -7.583 1.00 97.06 305 SER A O 1
ATOM 2446 N N . ILE A 1 306 ? -3.317 11.626 -7.898 1.00 96.38 306 ILE A N 1
ATOM 2447 C CA . ILE A 1 306 ? -3.344 12.699 -6.885 1.00 96.38 306 ILE A CA 1
ATOM 2448 C C . ILE A 1 306 ? -4.426 13.729 -7.210 1.00 96.38 306 ILE A C 1
ATOM 2450 O O . ILE A 1 306 ? -5.174 14.136 -6.325 1.00 96.38 306 ILE A O 1
ATOM 2454 N N . THR A 1 307 ? -4.538 14.137 -8.476 1.00 96.00 307 THR A N 1
ATOM 2455 C CA . THR A 1 307 ? -5.555 15.106 -8.905 1.00 96.00 307 THR A CA 1
ATOM 2456 C C . THR A 1 307 ? -6.961 14.554 -8.690 1.00 96.00 307 THR A C 1
ATOM 2458 O O . THR A 1 307 ? -7.791 15.225 -8.079 1.00 96.00 307 THR A O 1
ATOM 2461 N N . GLY A 1 308 ? -7.218 13.314 -9.116 1.00 96.38 308 GLY A N 1
ATOM 2462 C CA . GLY A 1 308 ? -8.498 12.645 -8.886 1.00 96.38 308 GLY A CA 1
ATOM 2463 C C . GLY A 1 308 ? -8.830 12.525 -7.398 1.00 96.38 308 GLY A C 1
ATOM 2464 O O . GLY A 1 308 ? -9.928 12.897 -6.977 1.00 96.38 308 GLY A O 1
ATOM 2465 N N . TRP A 1 309 ? -7.865 12.081 -6.589 1.00 96.56 309 TRP A N 1
ATOM 2466 C CA . TRP A 1 309 ? -8.035 11.943 -5.146 1.00 96.56 309 TRP A CA 1
ATOM 2467 C C . TRP A 1 309 ? -8.341 13.289 -4.480 1.00 96.56 309 TRP A C 1
ATOM 2469 O O . TRP A 1 309 ? -9.298 13.392 -3.710 1.00 96.56 309 TRP A O 1
ATOM 2479 N N . ARG A 1 310 ? -7.594 14.344 -4.831 1.00 95.12 310 ARG A N 1
ATOM 2480 C CA . ARG A 1 310 ? -7.783 15.701 -4.302 1.00 95.12 310 ARG A CA 1
ATOM 2481 C C . ARG A 1 310 ? -9.173 16.236 -4.628 1.00 95.12 310 ARG A C 1
ATOM 2483 O O . ARG A 1 310 ? -9.866 16.691 -3.723 1.00 95.12 310 ARG A O 1
ATOM 2490 N N . CYS A 1 311 ? -9.626 16.102 -5.875 1.00 96.06 311 CYS A N 1
ATOM 2491 C CA . CYS A 1 311 ? -10.978 16.507 -6.261 1.00 96.06 311 CYS A CA 1
ATOM 2492 C C . CYS A 1 311 ? -12.060 15.749 -5.472 1.00 96.06 311 CYS A C 1
ATOM 2494 O O . CYS A 1 311 ? -13.065 16.338 -5.063 1.00 96.06 311 CYS A O 1
ATOM 2496 N N . CYS A 1 312 ? -11.878 14.445 -5.234 1.00 95.88 312 CYS A N 1
ATOM 2497 C CA . CYS A 1 312 ? -12.785 13.660 -4.395 1.00 95.88 312 CYS A CA 1
ATOM 2498 C C . CYS A 1 312 ? -12.795 14.156 -2.945 1.00 95.88 312 CYS A C 1
ATOM 2500 O O . CYS A 1 312 ? -13.872 14.318 -2.364 1.00 95.88 312 CYS A O 1
ATOM 2502 N N . ALA A 1 313 ? -11.625 14.442 -2.379 1.00 94.25 313 ALA A N 1
ATOM 2503 C CA . ALA A 1 313 ? -11.508 14.926 -1.015 1.00 94.25 313 ALA A CA 1
ATOM 2504 C C . ALA A 1 313 ? -12.103 16.333 -0.840 1.00 94.25 313 ALA A C 1
ATOM 2506 O O . ALA A 1 313 ? -12.874 16.554 0.087 1.00 94.25 313 ALA A O 1
ATOM 2507 N N . GLU A 1 314 ? -11.846 17.2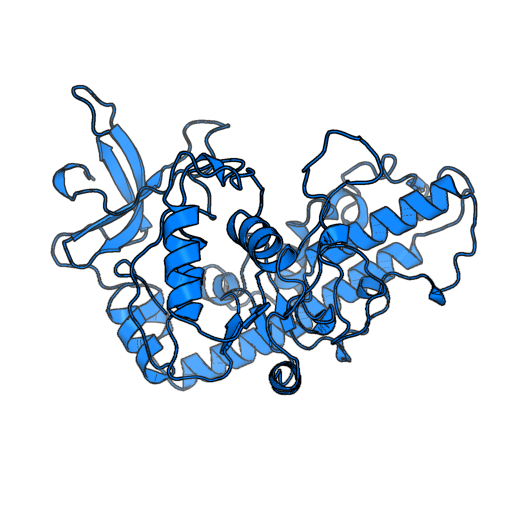65 -1.759 1.00 94.50 314 GLU A N 1
ATOM 2508 C CA . GLU A 1 314 ? -12.434 18.614 -1.747 1.00 94.50 314 GLU A CA 1
ATOM 2509 C C . GLU A 1 314 ? -13.967 18.565 -1.822 1.00 94.50 314 GLU A C 1
ATOM 2511 O O . GLU A 1 314 ? -14.667 19.253 -1.071 1.00 94.50 314 GLU A O 1
ATOM 2516 N N . ARG A 1 315 ? -14.517 17.688 -2.672 1.00 95.88 315 ARG A N 1
ATOM 2517 C CA . ARG A 1 315 ? -15.965 17.439 -2.732 1.00 95.88 315 ARG A CA 1
ATOM 2518 C C . ARG A 1 315 ? -16.512 16.873 -1.425 1.00 95.88 315 ARG A C 1
ATOM 2520 O O . ARG A 1 315 ? -17.613 17.253 -1.026 1.00 95.88 315 ARG A O 1
ATOM 2527 N N . LEU A 1 316 ? -15.788 15.955 -0.787 1.00 93.81 316 LEU A N 1
ATOM 2528 C CA . LEU A 1 316 ? -16.185 15.383 0.498 1.00 93.81 316 LEU A CA 1
ATOM 2529 C C . LEU A 1 316 ? -16.188 16.459 1.591 1.00 93.81 316 LEU A C 1
ATOM 2531 O O . LEU A 1 316 ? -17.199 16.623 2.268 1.00 93.81 316 LEU A O 1
ATOM 2535 N N . LEU A 1 317 ? -15.118 17.249 1.691 1.00 94.06 317 LEU A N 1
ATOM 2536 C CA . LEU A 1 317 ? -14.995 18.356 2.644 1.00 94.06 317 LEU A CA 1
ATOM 2537 C C . LEU A 1 317 ? -16.068 19.432 2.436 1.00 94.06 317 LEU A C 1
ATOM 2539 O O . LEU A 1 317 ? -16.596 19.972 3.403 1.00 94.06 317 LEU A O 1
ATOM 2543 N N . THR A 1 318 ? -16.451 19.696 1.184 1.00 95.50 318 THR A N 1
ATOM 2544 C CA . THR A 1 318 ? -17.560 20.608 0.860 1.00 95.50 318 THR A CA 1
ATOM 2545 C C . THR A 1 318 ? -18.903 20.067 1.362 1.00 95.50 318 THR A C 1
ATOM 2547 O O . THR A 1 318 ? -19.740 20.824 1.848 1.00 95.50 318 THR A O 1
ATOM 2550 N N . ARG A 1 319 ? -19.130 18.752 1.245 1.00 95.00 319 ARG A N 1
ATOM 2551 C CA . ARG A 1 319 ? -20.369 18.090 1.692 1.00 95.00 319 ARG A CA 1
ATOM 2552 C C . ARG A 1 319 ? -20.425 17.872 3.201 1.00 95.00 319 ARG A C 1
ATOM 2554 O O . ARG A 1 319 ? -21.518 17.717 3.737 1.00 95.00 319 ARG A O 1
ATOM 2561 N N . GLN A 1 320 ? -19.274 17.838 3.865 1.00 94.31 320 GLN A N 1
ATOM 2562 C CA . GLN A 1 320 ? -19.151 17.593 5.299 1.00 94.31 320 GLN A CA 1
ATOM 2563 C C . GLN A 1 320 ? -18.286 18.682 5.955 1.00 94.31 320 GLN A C 1
ATOM 2565 O O . GLN A 1 320 ? -17.124 18.437 6.300 1.00 94.31 320 GLN A O 1
ATOM 2570 N N . PRO A 1 321 ? -18.831 19.904 6.136 1.00 93.62 321 PRO A N 1
ATOM 2571 C CA . PRO A 1 321 ? -18.124 20.971 6.833 1.00 93.62 321 PRO A CA 1
ATOM 2572 C C . PRO A 1 321 ? -17.706 20.515 8.235 1.00 93.62 321 PRO A C 1
ATOM 2574 O O . PRO A 1 321 ? -18.517 19.984 8.988 1.00 93.62 321 PRO A O 1
ATOM 2577 N N . GLY A 1 322 ? -16.436 20.717 8.584 1.00 92.50 322 GLY A N 1
ATOM 2578 C CA . GLY A 1 322 ? -15.873 20.285 9.867 1.00 92.50 322 GLY A CA 1
ATOM 2579 C C . GLY A 1 322 ? -15.197 18.910 9.850 1.00 92.50 322 GLY A C 1
ATOM 2580 O O . GLY A 1 322 ? -14.441 18.634 10.777 1.00 92.50 322 GLY A O 1
ATOM 2581 N N . LEU A 1 323 ? -15.349 18.101 8.790 1.00 93.88 323 LEU A N 1
ATOM 2582 C CA . LEU A 1 323 ? -14.690 16.790 8.679 1.00 93.88 323 LEU A CA 1
ATOM 2583 C C . LEU A 1 323 ? -13.170 16.887 8.879 1.00 93.88 323 LEU A C 1
ATOM 2585 O O . LEU A 1 323 ? -12.603 16.148 9.676 1.00 93.88 323 LEU A O 1
ATOM 2589 N N . LEU A 1 324 ? -12.501 17.838 8.215 1.00 93.44 324 LEU A N 1
ATOM 2590 C CA . LEU A 1 324 ? -11.050 18.008 8.365 1.00 93.44 324 LEU A CA 1
ATOM 2591 C C . LEU A 1 324 ? -10.652 18.349 9.807 1.00 93.44 324 LEU A C 1
ATOM 2593 O O . LEU A 1 324 ? -9.628 17.875 10.286 1.00 93.44 324 LEU A O 1
ATOM 2597 N N . HIS A 1 325 ? -11.462 19.151 10.502 1.00 92.69 325 HIS A N 1
ATOM 2598 C CA . HIS A 1 325 ? -11.233 19.458 11.911 1.00 92.69 325 HIS A CA 1
ATOM 2599 C C . HIS A 1 325 ? -11.431 18.207 12.775 1.00 92.69 325 HIS A C 1
ATOM 2601 O O . HIS A 1 325 ? -10.582 17.914 13.607 1.00 92.69 325 HIS A O 1
ATOM 2607 N N . ALA A 1 326 ? -12.504 17.440 12.555 1.00 91.94 326 ALA A N 1
ATOM 2608 C CA . ALA A 1 326 ? -12.746 16.187 13.267 1.00 91.94 326 ALA A CA 1
ATOM 2609 C C . ALA A 1 326 ? -11.587 15.194 13.078 1.00 91.94 326 ALA A C 1
ATOM 2611 O O . ALA A 1 326 ? -11.121 14.614 14.052 1.00 91.94 326 ALA A O 1
ATOM 2612 N N . VAL A 1 327 ? -11.064 15.062 11.854 1.00 90.62 327 VAL A N 1
ATOM 2613 C CA . VAL A 1 327 ? -9.907 14.202 11.549 1.00 90.62 327 VAL A CA 1
ATOM 2614 C C . VAL A 1 327 ? -8.610 14.726 12.178 1.00 90.62 327 VAL A C 1
ATOM 2616 O O . VAL A 1 327 ? -7.791 13.937 12.625 1.00 90.62 327 VAL A O 1
ATOM 2619 N N . LYS A 1 328 ? -8.395 16.046 12.247 1.00 90.38 328 LYS A N 1
ATOM 2620 C CA . LYS A 1 328 ? -7.195 16.626 12.886 1.00 90.38 328 LYS A CA 1
ATOM 2621 C C . LYS A 1 328 ? -7.253 16.616 14.416 1.00 90.38 328 LYS A C 1
ATOM 2623 O O . LYS A 1 328 ? -6.214 16.723 15.064 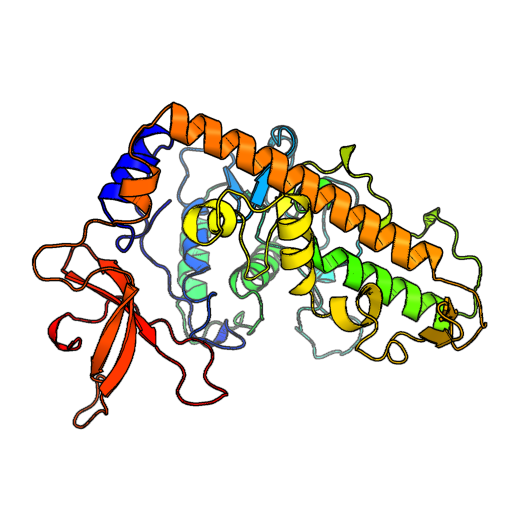1.00 90.38 328 LYS A O 1
ATOM 2628 N N . HIS A 1 329 ? -8.447 16.498 14.986 1.00 91.50 329 HIS A N 1
ATOM 2629 C CA . HIS A 1 329 ? -8.688 16.559 16.424 1.00 91.50 329 HIS A CA 1
ATOM 2630 C C . HIS A 1 329 ? -9.523 15.352 16.876 1.00 91.50 329 HIS A C 1
ATOM 2632 O O . HIS A 1 329 ? -10.702 15.511 17.210 1.00 91.50 329 HIS A O 1
ATOM 2638 N N . PRO A 1 330 ? -8.934 14.138 16.871 1.00 92.44 330 PRO A N 1
ATOM 2639 C CA . PRO A 1 330 ? -9.609 12.944 17.359 1.00 92.44 330 PRO A CA 1
ATOM 2640 C C . PRO A 1 330 ? -10.080 13.121 18.799 1.00 92.44 330 PRO A C 1
ATOM 2642 O O . PRO A 1 330 ? -9.362 13.633 19.659 1.00 92.44 330 PRO A O 1
ATOM 2645 N N . THR A 1 331 ? -11.295 12.657 19.061 1.00 92.75 331 THR A N 1
ATOM 2646 C CA . THR A 1 331 ? -11.845 12.567 20.409 1.00 92.75 331 THR A CA 1
ATOM 2647 C C . THR A 1 331 ? -11.306 11.305 21.064 1.00 92.75 331 THR A C 1
ATOM 2649 O O . THR A 1 331 ? -11.433 10.216 20.510 1.00 92.75 331 THR A O 1
ATOM 2652 N N . VAL A 1 332 ? -10.724 11.455 22.250 1.00 94.50 332 VAL A N 1
ATOM 2653 C CA . VAL A 1 332 ? -10.241 10.341 23.075 1.00 94.50 332 VAL A CA 1
ATOM 2654 C C . VAL A 1 332 ? -11.073 10.243 24.360 1.00 94.50 332 VAL A C 1
ATOM 2656 O O . VAL A 1 332 ? -11.633 11.258 24.794 1.00 94.50 332 VAL A O 1
ATOM 2659 N N . PRO A 1 333 ? -11.171 9.058 24.993 1.00 94.69 333 PRO A N 1
ATOM 2660 C CA . PRO A 1 333 ? -11.830 8.909 26.287 1.00 94.69 333 PRO A CA 1
ATOM 2661 C C . PRO A 1 333 ? -11.293 9.883 27.346 1.00 94.69 333 PRO A C 1
ATOM 2663 O O . PRO A 1 333 ? -10.115 10.251 27.358 1.00 94.69 333 PRO A O 1
ATOM 2666 N N . ALA A 1 334 ? -12.164 10.299 28.269 1.00 95.25 334 ALA A N 1
ATOM 2667 C CA . ALA A 1 334 ? -11.831 11.306 29.271 1.00 95.25 334 ALA A CA 1
ATOM 2668 C C . ALA A 1 334 ? -10.613 10.905 30.126 1.00 95.25 334 ALA A C 1
ATOM 2670 O O . ALA A 1 334 ? -10.517 9.795 30.652 1.00 95.25 334 ALA A O 1
ATOM 2671 N N . GLY A 1 335 ? -9.677 11.844 30.290 1.00 95.50 335 GLY A N 1
ATOM 2672 C CA . GLY A 1 335 ? -8.450 11.633 31.056 1.00 95.50 335 GLY A CA 1
ATOM 2673 C C . GLY A 1 335 ? -7.412 10.750 30.360 1.00 95.50 335 GLY A C 1
ATOM 2674 O O . GLY A 1 335 ? -6.514 10.261 31.048 1.00 95.50 335 GLY A O 1
ATOM 2675 N N . CYS A 1 336 ? -7.546 10.506 29.054 1.00 97.12 336 CYS A N 1
ATOM 2676 C CA . CYS A 1 336 ? -6.505 9.883 28.243 1.00 97.12 336 CYS A CA 1
ATOM 2677 C C . CYS A 1 336 ? -5.631 10.933 27.548 1.00 97.12 336 CYS A C 1
ATOM 2679 O O . CYS A 1 336 ? -6.061 12.065 27.316 1.00 97.12 336 CYS A O 1
ATOM 2681 N N . PHE A 1 337 ? -4.400 10.551 27.212 1.00 96.88 337 PHE A N 1
ATOM 2682 C CA . PHE A 1 337 ? -3.526 11.357 26.364 1.00 96.88 337 PHE A CA 1
ATOM 2683 C C . PHE A 1 337 ? -4.104 11.476 24.945 1.00 96.88 337 PHE A C 1
ATOM 2685 O O . PHE A 1 337 ? -4.723 10.542 24.434 1.00 96.88 337 PHE A O 1
ATOM 2692 N N . ALA A 1 338 ? -3.912 12.634 24.309 1.00 95.56 338 ALA A N 1
ATOM 2693 C CA . ALA A 1 338 ? -4.368 12.859 22.940 1.00 95.56 338 ALA A CA 1
ATOM 2694 C C . ALA A 1 338 ? -3.532 12.045 21.937 1.00 95.56 338 ALA A C 1
ATOM 2696 O O . ALA A 1 338 ? -2.341 11.821 22.157 1.00 95.56 338 ALA A O 1
ATOM 2697 N N . ILE A 1 339 ? -4.123 11.666 20.801 1.00 92.81 339 ILE A N 1
ATOM 2698 C CA . ILE A 1 339 ? -3.360 11.081 19.687 1.00 92.81 339 ILE A CA 1
ATOM 2699 C C . ILE A 1 339 ? -2.298 12.086 19.223 1.00 92.81 339 ILE A C 1
ATOM 2701 O O . ILE A 1 339 ? -2.563 13.280 19.085 1.00 92.81 339 ILE A O 1
ATOM 2705 N N . GLY A 1 340 ? -1.080 11.597 19.015 1.00 91.56 340 GLY A N 1
ATOM 2706 C CA . GLY A 1 340 ? 0.108 12.381 18.704 1.00 91.56 340 GLY A CA 1
ATOM 2707 C C . GLY A 1 340 ? 0.874 12.885 19.932 1.00 91.56 340 GLY A C 1
ATOM 2708 O O . GLY A 1 340 ? 1.991 13.380 19.759 1.00 91.56 340 GLY A O 1
ATOM 2709 N N . ALA A 1 341 ? 0.337 12.749 21.151 1.00 95.38 341 ALA A N 1
ATOM 2710 C CA . ALA A 1 341 ? 1.035 13.166 22.365 1.00 95.38 341 ALA A CA 1
ATOM 2711 C C . ALA A 1 341 ? 2.299 12.315 22.596 1.00 95.38 341 ALA A C 1
ATOM 2713 O O . ALA A 1 341 ? 2.225 11.086 22.480 1.00 95.38 341 ALA A O 1
ATOM 2714 N N . PRO A 1 342 ? 3.453 12.934 22.917 1.00 96.12 342 PRO A N 1
ATOM 2715 C CA . PRO A 1 342 ? 4.589 12.197 23.454 1.00 96.12 342 PRO A CA 1
ATOM 2716 C C . PRO A 1 342 ? 4.227 11.653 24.839 1.00 96.12 342 PRO A C 1
ATOM 2718 O O . PRO A 1 342 ? 3.571 12.346 25.614 1.00 96.12 342 PRO A O 1
ATOM 2721 N N . VAL A 1 343 ? 4.638 10.421 25.120 1.00 96.19 343 VAL A N 1
ATOM 2722 C CA . VAL A 1 343 ? 4.429 9.743 26.405 1.00 96.19 343 VAL A CA 1
ATOM 2723 C C . VAL A 1 343 ? 5.650 8.891 26.743 1.00 96.19 343 VAL A C 1
ATOM 2725 O O . VAL A 1 343 ? 6.402 8.495 25.851 1.00 96.19 343 VAL A O 1
ATOM 2728 N N . ALA A 1 344 ? 5.831 8.568 28.016 1.00 95.31 344 ALA A N 1
ATOM 2729 C CA . ALA A 1 344 ? 6.733 7.519 28.467 1.00 95.31 344 ALA A CA 1
ATOM 2730 C C . ALA A 1 344 ? 5.923 6.262 28.808 1.00 95.31 344 ALA A C 1
ATOM 2732 O O . ALA A 1 344 ? 4.827 6.342 29.364 1.00 95.31 344 ALA A O 1
ATOM 2733 N N . VAL A 1 345 ? 6.441 5.090 28.443 1.00 94.31 345 VAL A N 1
ATOM 2734 C CA . VAL A 1 345 ? 5.778 3.806 28.679 1.00 94.31 345 VAL A CA 1
ATOM 2735 C C . VAL A 1 345 ? 6.686 2.904 29.497 1.00 94.31 345 VAL A C 1
ATOM 2737 O O . VAL A 1 345 ? 7.806 2.593 29.090 1.00 94.31 345 VAL A O 1
ATOM 2740 N N . GLN A 1 346 ? 6.198 2.467 30.652 1.00 93.75 346 GLN A N 1
ATOM 2741 C CA . GLN A 1 346 ? 6.898 1.527 31.516 1.00 93.75 346 GLN A CA 1
ATOM 2742 C C . GLN A 1 346 ? 6.864 0.123 30.903 1.00 93.75 346 GLN A C 1
ATOM 2744 O O . GLN A 1 346 ? 5.797 -0.378 30.537 1.00 93.75 346 GLN A O 1
ATOM 2749 N N . TRP A 1 347 ? 8.014 -0.541 30.802 1.00 86.75 347 TRP A N 1
ATOM 2750 C CA . TRP A 1 347 ? 8.087 -1.914 30.296 1.00 86.75 347 TRP A CA 1
ATOM 2751 C C . TRP A 1 347 ? 7.542 -2.934 31.326 1.00 86.75 347 TRP A C 1
ATOM 2753 O O . TRP A 1 347 ? 7.731 -2.727 32.524 1.00 86.75 347 TRP A O 1
ATOM 2763 N N . PRO A 1 348 ? 6.862 -4.029 30.921 1.00 80.75 348 PRO A N 1
ATOM 2764 C CA . PRO A 1 348 ? 6.049 -4.846 31.833 1.00 80.75 348 PRO A CA 1
ATOM 2765 C C . PRO A 1 348 ? 6.809 -5.726 32.847 1.00 80.75 348 PRO A C 1
ATOM 2767 O O . PRO A 1 348 ? 6.154 -6.382 33.655 1.00 80.75 348 PRO A O 1
ATOM 2770 N N . TRP A 1 349 ? 8.147 -5.772 32.851 1.00 81.94 349 TRP A N 1
ATOM 2771 C CA . TRP A 1 349 ? 8.905 -6.513 33.875 1.00 81.94 349 TRP A CA 1
ATOM 2772 C C . TRP A 1 349 ? 9.279 -5.629 35.075 1.00 81.94 349 TRP A C 1
ATOM 2774 O O . TRP A 1 349 ? 9.454 -4.416 34.944 1.00 81.94 349 TRP A O 1
ATOM 2784 N N . GLU A 1 350 ? 9.440 -6.231 36.259 1.00 63.62 350 GLU A N 1
ATOM 2785 C CA . GLU A 1 350 ? 9.882 -5.510 37.461 1.00 63.62 350 GLU A CA 1
ATOM 2786 C C . GLU A 1 350 ? 11.235 -4.818 37.220 1.00 63.62 350 GLU A C 1
ATOM 2788 O O . GLU A 1 350 ? 12.209 -5.448 36.810 1.00 63.62 350 GLU A O 1
ATOM 2793 N N . GLY A 1 351 ? 11.287 -3.502 37.450 1.00 74.50 351 GLY A N 1
ATOM 2794 C CA . GLY A 1 351 ? 12.475 -2.682 37.181 1.00 74.50 351 GLY A CA 1
ATOM 2795 C C . GLY A 1 351 ? 12.675 -2.294 35.710 1.00 74.50 351 GLY A C 1
ATOM 2796 O O . GLY A 1 351 ? 13.766 -1.863 35.346 1.00 74.50 351 GLY A O 1
ATOM 2797 N N . GLY A 1 352 ? 11.656 -2.457 34.859 1.00 77.94 352 GLY A N 1
ATOM 2798 C CA . GLY A 1 352 ? 11.696 -2.027 33.463 1.00 77.94 352 GLY A CA 1
ATOM 2799 C C . GLY A 1 352 ? 11.960 -0.534 33.300 1.00 77.94 352 GLY A C 1
ATOM 2800 O O . GLY A 1 352 ? 11.413 0.288 34.033 1.00 77.94 352 GLY A O 1
ATOM 2801 N N . ASN A 1 353 ? 12.802 -0.198 32.320 1.00 86.38 353 ASN A N 1
ATOM 2802 C CA . ASN A 1 353 ? 13.036 1.185 31.919 1.00 86.38 353 ASN A CA 1
ATOM 2803 C C . ASN A 1 353 ? 11.751 1.786 31.329 1.00 86.38 353 ASN A C 1
ATOM 2805 O O . ASN A 1 353 ? 10.944 1.080 30.718 1.00 86.38 353 ASN A O 1
ATOM 2809 N N . GLU A 1 354 ? 11.590 3.096 31.484 1.00 92.25 354 GLU A N 1
ATOM 2810 C CA . GLU A 1 354 ? 10.608 3.858 30.720 1.00 92.25 354 GLU A CA 1
ATOM 2811 C C . GLU A 1 354 ? 11.141 4.102 29.307 1.00 92.25 354 GLU A C 1
ATOM 2813 O O . GLU A 1 354 ? 12.278 4.542 29.122 1.00 92.25 354 GLU A O 1
ATOM 2818 N N . LEU A 1 355 ? 10.313 3.820 28.305 1.00 91.00 355 LEU A N 1
ATOM 2819 C CA . LEU A 1 355 ? 10.624 4.062 26.901 1.00 91.00 355 LEU A CA 1
ATOM 2820 C C . LEU A 1 355 ? 9.771 5.211 26.373 1.00 91.00 355 LEU A C 1
ATOM 2822 O O . LEU A 1 355 ? 8.571 5.279 26.626 1.00 91.00 355 LEU A O 1
ATOM 2826 N N . GLN A 1 356 ? 10.392 6.112 25.619 1.00 92.81 356 GLN A N 1
ATOM 2827 C CA . GLN A 1 356 ? 9.689 7.223 24.987 1.00 92.81 356 GLN A CA 1
ATOM 2828 C C . GLN A 1 356 ? 8.848 6.714 23.815 1.00 92.81 356 GLN A C 1
ATOM 2830 O O . GLN A 1 356 ? 9.320 5.928 22.995 1.00 92.81 356 GLN A O 1
ATOM 2835 N N . ALA A 1 357 ? 7.613 7.185 23.711 1.00 93.06 357 ALA A N 1
ATOM 2836 C CA . ALA A 1 357 ? 6.668 6.793 22.679 1.00 93.06 357 ALA A CA 1
ATOM 2837 C C . ALA A 1 357 ? 5.759 7.960 22.271 1.00 93.06 357 ALA A C 1
ATOM 2839 O O . ALA A 1 357 ? 5.819 9.066 22.813 1.00 93.06 357 ALA A O 1
ATOM 2840 N N . GLN A 1 358 ? 4.920 7.714 21.272 1.00 93.44 358 GLN A N 1
ATOM 2841 C CA . GLN A 1 358 ? 3.854 8.596 20.828 1.00 93.44 358 GLN A CA 1
ATOM 2842 C C . GLN A 1 358 ? 2.532 7.830 20.829 1.00 93.44 358 GLN A C 1
ATOM 2844 O O . GLN A 1 358 ? 2.468 6.704 20.342 1.00 93.44 358 GLN A O 1
ATOM 2849 N N . VAL A 1 359 ? 1.466 8.434 21.350 1.00 94.00 359 VAL A N 1
ATOM 2850 C CA . VAL A 1 359 ? 0.123 7.843 21.272 1.00 94.00 359 VAL A CA 1
ATOM 2851 C C . VAL A 1 359 ? -0.350 7.866 19.821 1.00 94.00 359 VAL A C 1
ATOM 2853 O O . VAL A 1 359 ? -0.417 8.935 19.219 1.00 94.00 359 VAL A O 1
ATOM 2856 N N . VAL A 1 360 ? -0.710 6.714 19.262 1.00 91.81 360 VAL A N 1
ATOM 2857 C CA . VAL A 1 360 ? -1.259 6.606 17.897 1.00 91.81 360 VAL A CA 1
ATOM 2858 C C . VAL A 1 360 ? -2.722 6.154 17.880 1.00 91.81 360 VAL A C 1
ATOM 2860 O O . VAL A 1 360 ? -3.411 6.384 16.891 1.00 91.81 360 VAL A O 1
ATOM 2863 N N . GLY A 1 361 ? -3.222 5.603 18.989 1.00 91.94 361 GLY A N 1
ATOM 2864 C CA . GLY A 1 361 ? -4.628 5.243 19.181 1.00 91.94 361 GLY A CA 1
ATOM 2865 C C . GLY A 1 361 ? -4.993 5.157 20.663 1.00 91.94 361 GLY A C 1
ATOM 2866 O O . GLY A 1 361 ? -4.116 5.005 21.516 1.00 91.94 361 GLY A O 1
ATOM 2867 N N . VAL A 1 362 ? -6.285 5.265 20.974 1.00 94.69 362 VAL A N 1
ATOM 2868 C CA . VAL A 1 362 ? -6.820 5.084 22.333 1.00 94.69 362 VAL A CA 1
ATOM 2869 C C . VAL A 1 362 ? -8.061 4.209 22.234 1.00 94.69 362 VAL A C 1
ATOM 2871 O O . VAL A 1 362 ? -8.994 4.559 21.513 1.00 94.69 362 VAL A O 1
ATOM 2874 N N . HIS A 1 363 ? -8.058 3.084 22.941 1.00 92.56 363 HIS A N 1
ATOM 2875 C CA . HIS A 1 363 ? -9.157 2.124 22.935 1.00 92.56 363 HIS A CA 1
ATOM 2876 C C . HIS A 1 363 ? -10.302 2.597 23.844 1.00 92.56 363 HIS A C 1
ATOM 2878 O O . HIS A 1 363 ? -10.126 3.464 24.707 1.00 92.56 363 HIS A O 1
ATOM 2884 N N . GLU A 1 364 ? -11.489 2.010 23.677 1.00 89.88 364 GLU A N 1
ATOM 2885 C CA . GLU A 1 364 ? -12.688 2.346 24.464 1.00 89.88 364 GLU A CA 1
ATOM 2886 C C . GLU A 1 364 ? -12.492 2.178 25.982 1.00 89.88 364 GLU A C 1
ATOM 2888 O O . GLU A 1 364 ? -13.074 2.929 26.767 1.00 89.88 364 GLU A O 1
ATOM 2893 N N . ASP A 1 365 ? -11.654 1.227 26.403 1.00 93.12 365 ASP A N 1
ATOM 2894 C CA . ASP A 1 365 ? -11.330 0.968 27.810 1.00 93.12 365 ASP A CA 1
ATOM 2895 C C . ASP A 1 365 ? -10.280 1.941 28.394 1.00 93.12 365 ASP A C 1
ATOM 2897 O O . ASP A 1 365 ? -9.954 1.884 29.583 1.00 93.12 365 ASP A O 1
ATOM 2901 N N . GLY A 1 366 ? -9.774 2.867 27.573 1.00 94.56 366 GLY A N 1
ATOM 2902 C CA . GLY A 1 366 ? -8.760 3.852 27.936 1.00 94.56 366 GLY A CA 1
ATOM 2903 C C . GLY A 1 366 ? -7.321 3.335 27.882 1.00 94.56 366 GLY A C 1
ATOM 2904 O O . GLY A 1 366 ? -6.415 4.058 28.310 1.00 94.56 366 GLY A O 1
ATOM 2905 N N . SER A 1 367 ? -7.088 2.115 27.392 1.00 95.19 367 SER A N 1
ATOM 2906 C CA . SER A 1 367 ? -5.752 1.653 27.013 1.00 95.19 367 SER A CA 1
ATOM 2907 C C . SER A 1 367 ? -5.274 2.344 25.728 1.00 95.19 367 SER A C 1
ATOM 2909 O O . SER A 1 367 ? -6.046 2.989 25.010 1.00 95.19 367 SER A O 1
ATOM 2911 N N . TYR A 1 368 ? -3.978 2.246 25.439 1.00 94.88 368 TYR A N 1
ATOM 2912 C CA . TYR A 1 368 ? -3.343 2.974 24.341 1.00 94.88 368 TYR A CA 1
ATOM 2913 C C . TYR A 1 368 ? -2.767 2.041 23.283 1.00 94.88 368 TYR A C 1
ATOM 2915 O O . TYR A 1 368 ? -2.217 0.989 23.598 1.00 94.88 368 TYR A O 1
ATOM 2923 N N . THR A 1 369 ? -2.788 2.497 22.034 1.00 92.19 369 THR A N 1
ATOM 2924 C CA . THR A 1 369 ? -1.801 2.066 21.046 1.00 92.19 369 THR A CA 1
ATOM 2925 C C . THR A 1 369 ? -0.714 3.126 20.972 1.00 92.19 369 THR A C 1
ATOM 2927 O O . THR A 1 369 ? -0.998 4.308 20.751 1.00 92.19 369 THR A O 1
ATOM 2930 N N . VAL A 1 370 ? 0.532 2.715 21.178 1.00 92.00 370 VAL A N 1
ATOM 2931 C CA . VAL A 1 370 ? 1.700 3.596 21.225 1.00 92.00 370 VAL A CA 1
ATOM 2932 C C . VAL A 1 370 ? 2.733 3.164 20.198 1.00 92.00 370 VAL A C 1
ATOM 2934 O O . VAL A 1 370 ? 2.921 1.978 19.939 1.00 92.00 370 VAL A O 1
ATOM 2937 N N . HIS A 1 371 ? 3.425 4.143 19.635 1.00 89.00 371 HIS A N 1
ATOM 2938 C CA . HIS A 1 371 ? 4.549 3.944 18.735 1.00 89.00 371 HIS A CA 1
ATOM 2939 C C . HIS A 1 371 ? 5.823 4.432 19.420 1.00 89.00 371 HIS A C 1
ATOM 2941 O O . HIS A 1 371 ? 5.938 5.613 19.752 1.00 89.00 371 HIS A O 1
ATOM 2947 N N . TYR A 1 372 ? 6.759 3.524 19.691 1.00 88.12 372 TYR A N 1
ATOM 2948 C CA . TYR A 1 372 ? 7.998 3.860 20.389 1.00 88.12 372 TYR A CA 1
ATOM 2949 C C . TYR A 1 372 ? 8.892 4.773 19.541 1.00 88.12 372 TYR A C 1
ATOM 2951 O O . TYR A 1 372 ? 9.083 4.549 18.344 1.00 88.12 372 TYR A O 1
ATOM 2959 N N . ARG A 1 373 ? 9.450 5.814 20.171 1.00 82.19 373 ARG A N 1
ATOM 2960 C CA . ARG A 1 373 ? 10.454 6.680 19.548 1.00 82.19 373 ARG A CA 1
ATOM 2961 C C . ARG A 1 373 ? 11.785 5.943 19.549 1.00 82.19 373 ARG A C 1
ATOM 2963 O O . ARG A 1 373 ? 12.273 5.538 20.600 1.00 82.19 373 ARG A O 1
ATOM 2970 N N . ASP A 1 374 ? 12.337 5.784 18.357 1.00 70.06 374 ASP A N 1
ATOM 2971 C CA . ASP A 1 374 ? 13.583 5.072 18.106 1.00 70.06 374 ASP A CA 1
ATOM 2972 C C . ASP A 1 374 ? 14.736 5.690 18.923 1.00 70.06 374 ASP A C 1
ATOM 2974 O O . ASP A 1 374 ? 15.056 6.875 18.773 1.00 70.06 374 ASP A O 1
ATOM 2978 N N . TYR A 1 375 ? 15.345 4.899 19.809 1.00 52.69 375 TYR A N 1
ATOM 2979 C CA . TYR A 1 375 ? 16.657 5.204 20.372 1.00 52.69 375 TYR A CA 1
ATOM 2980 C C . TYR A 1 375 ? 17.682 4.566 19.441 1.00 52.69 375 TYR A C 1
ATOM 2982 O O . TYR A 1 375 ? 17.984 3.391 19.592 1.00 52.69 375 TYR A O 1
ATOM 2990 N N . ASP A 1 376 ? 18.182 5.355 18.489 1.00 44.34 376 ASP A N 1
ATOM 2991 C CA . ASP A 1 376 ? 19.308 5.030 17.608 1.00 44.34 376 ASP A CA 1
ATOM 2992 C C . ASP A 1 376 ? 19.271 3.627 16.967 1.00 44.34 376 ASP A C 1
ATOM 2994 O O . ASP A 1 376 ? 19.809 2.666 17.504 1.00 44.34 376 ASP A O 1
ATOM 2998 N N . ARG A 1 377 ? 18.759 3.585 15.729 1.00 47.09 377 ARG A N 1
ATOM 2999 C CA . ARG A 1 377 ? 19.189 2.689 14.641 1.00 47.09 377 ARG A CA 1
ATOM 3000 C C . ARG A 1 377 ? 19.252 1.210 15.028 1.00 47.09 377 ARG A C 1
ATOM 3002 O O . ARG A 1 377 ? 20.286 0.731 15.473 1.00 47.09 377 ARG A O 1
ATOM 3009 N N . ASP A 1 378 ? 18.137 0.521 14.795 1.00 45.41 378 ASP A N 1
ATOM 3010 C CA . ASP A 1 378 ? 18.028 -0.887 14.346 1.00 45.41 378 ASP A CA 1
ATOM 3011 C C . ASP A 1 378 ? 16.780 -1.589 14.920 1.00 45.41 378 ASP A C 1
ATOM 3013 O O . ASP A 1 378 ? 16.486 -2.728 14.555 1.00 45.41 378 ASP A O 1
ATOM 3017 N N . TRP A 1 379 ? 15.967 -0.895 15.729 1.00 41.50 379 TRP A N 1
ATOM 3018 C CA . TRP A 1 379 ? 14.647 -1.368 16.160 1.00 41.50 379 TRP A CA 1
ATOM 3019 C C . TRP A 1 379 ? 13.544 -0.595 15.439 1.00 41.50 379 TRP A C 1
ATOM 3021 O O . TRP A 1 379 ? 13.009 0.392 15.932 1.00 41.50 379 TRP A O 1
ATOM 3031 N N . LEU A 1 380 ? 13.214 -1.071 14.238 1.00 46.88 380 LEU A N 1
ATOM 3032 C CA . LEU A 1 380 ? 12.043 -0.670 13.460 1.00 46.88 380 LEU A CA 1
ATOM 3033 C C . LEU A 1 380 ? 10.814 -0.474 14.373 1.00 46.88 380 LEU A C 1
ATOM 3035 O O . LEU A 1 380 ? 10.258 -1.440 14.871 1.00 46.88 380 LEU A O 1
ATOM 3039 N N . SER A 1 381 ? 10.415 0.780 14.594 1.00 55.06 381 SER A N 1
ATOM 3040 C CA . SER A 1 381 ? 9.045 1.240 14.870 1.00 55.06 381 SER A CA 1
ATOM 3041 C C . SER A 1 381 ? 8.114 0.351 15.722 1.00 55.06 381 SER A C 1
ATOM 3043 O O . SER A 1 381 ? 6.961 0.182 15.327 1.00 55.06 381 SER A O 1
ATOM 3045 N N . CYS A 1 382 ? 8.532 -0.189 16.871 1.00 75.12 382 CYS A N 1
ATOM 3046 C CA . CYS A 1 382 ? 7.655 -1.059 17.666 1.00 75.12 382 CYS A CA 1
ATOM 3047 C C . CYS A 1 382 ? 6.330 -0.348 18.005 1.00 75.12 382 CYS A C 1
ATOM 3049 O O . CYS A 1 382 ? 6.314 0.685 18.681 1.00 75.12 382 CYS A O 1
ATOM 3051 N N . THR A 1 383 ? 5.216 -0.885 17.508 1.00 83.81 383 THR A N 1
ATOM 3052 C CA . THR A 1 383 ? 3.872 -0.458 17.904 1.00 83.81 383 THR A CA 1
ATOM 3053 C C . THR A 1 383 ? 3.377 -1.425 18.965 1.00 83.81 383 THR A C 1
ATOM 3055 O O . THR A 1 383 ? 3.207 -2.608 18.685 1.00 83.81 383 THR A O 1
ATOM 3058 N N . GLU A 1 384 ? 3.133 -0.942 20.178 1.00 87.00 384 GLU A N 1
ATOM 3059 C CA . GLU A 1 384 ? 2.477 -1.740 21.215 1.00 87.00 384 GLU A CA 1
ATOM 3060 C C . GLU A 1 384 ? 1.016 -1.316 21.321 1.00 87.00 384 GLU A C 1
ATOM 3062 O O . GLU A 1 384 ? 0.701 -0.127 21.379 1.00 87.00 384 GLU A O 1
ATOM 3067 N N . ARG A 1 385 ? 0.118 -2.299 21.311 1.00 87.81 385 ARG A N 1
ATOM 3068 C CA . ARG A 1 385 ? -1.336 -2.109 21.374 1.00 87.81 385 ARG A CA 1
ATOM 3069 C C . ARG A 1 385 ? -1.857 -2.493 22.745 1.00 87.81 385 ARG A C 1
ATOM 3071 O O . ARG A 1 385 ? -1.219 -3.286 23.436 1.00 87.81 385 ARG A O 1
ATOM 3078 N N . GLN A 1 386 ? -3.027 -1.967 23.105 1.00 90.94 386 GLN A N 1
ATOM 3079 C CA . GLN A 1 386 ? -3.698 -2.277 24.371 1.00 90.94 386 GLN A CA 1
ATOM 3080 C C . GLN A 1 386 ? -2.793 -2.023 25.596 1.00 90.94 386 GLN A C 1
ATOM 3082 O O . GLN A 1 386 ? -2.861 -2.732 26.599 1.00 90.94 386 GLN A O 1
ATOM 3087 N N . VAL A 1 387 ? -1.917 -1.009 25.529 1.00 93.19 387 VAL A N 1
ATOM 3088 C CA . VAL A 1 387 ? -1.030 -0.626 26.633 1.00 93.19 387 VAL A CA 1
ATOM 3089 C C . VAL A 1 387 ? -1.887 -0.088 27.779 1.00 93.19 387 VAL A C 1
ATOM 3091 O O . VAL A 1 387 ? -2.529 0.957 27.618 1.00 93.19 387 VAL A O 1
ATOM 3094 N N . PRO A 1 388 ? -1.903 -0.752 28.950 1.00 95.56 388 PRO A N 1
ATOM 3095 C CA . PRO A 1 388 ? -2.708 -0.314 30.078 1.00 95.56 388 PRO A CA 1
ATOM 3096 C C . PRO A 1 388 ? -2.356 1.110 30.495 1.00 95.56 388 PRO A C 1
ATOM 3098 O O . PRO A 1 388 ? -1.182 1.459 30.615 1.00 95.56 388 PRO A O 1
ATOM 3101 N N . LYS A 1 389 ? -3.370 1.913 30.826 1.00 96.38 389 LYS A N 1
ATOM 3102 C CA . LYS A 1 389 ? -3.191 3.318 31.219 1.00 96.38 389 LYS A CA 1
ATOM 3103 C C . LYS A 1 389 ? -2.186 3.539 32.353 1.00 96.38 389 LYS A C 1
ATOM 3105 O O . LYS A 1 389 ? -1.504 4.553 32.365 1.00 96.38 389 LYS A O 1
ATOM 3110 N N . VAL A 1 390 ? -2.067 2.588 33.281 1.00 95.56 390 VAL A N 1
ATOM 3111 C CA . VAL A 1 390 ? -1.108 2.643 34.400 1.00 95.56 390 VAL A CA 1
ATOM 3112 C C . VAL A 1 390 ? 0.358 2.605 33.951 1.00 95.56 390 VAL A C 1
ATOM 3114 O O . VAL A 1 390 ? 1.221 3.066 34.689 1.00 95.56 390 VAL A O 1
ATOM 3117 N N . ARG A 1 391 ? 0.643 2.085 32.750 1.00 95.44 391 ARG A N 1
ATOM 3118 C CA . ARG A 1 391 ? 1.995 2.033 32.180 1.00 95.44 391 ARG A CA 1
ATOM 3119 C C . ARG A 1 391 ? 2.376 3.302 31.423 1.00 95.44 391 ARG A C 1
ATOM 3121 O O . ARG A 1 391 ? 3.520 3.381 30.998 1.00 95.44 391 ARG A O 1
ATOM 3128 N N . VAL A 1 392 ? 1.461 4.253 31.221 1.00 96.56 392 VAL A N 1
ATOM 3129 C CA . VAL A 1 392 ? 1.686 5.430 30.367 1.00 96.56 392 VAL A CA 1
ATOM 3130 C C . VAL A 1 392 ? 1.731 6.706 31.207 1.00 96.56 392 VAL A C 1
ATOM 3132 O O . VAL A 1 392 ? 0.769 7.034 31.904 1.00 96.56 392 VAL A O 1
ATOM 3135 N N . SER A 1 393 ? 2.836 7.441 31.114 1.00 96.50 393 SER A N 1
ATOM 3136 C CA . SER A 1 393 ? 3.092 8.721 31.786 1.00 96.50 393 SER A CA 1
ATOM 3137 C C . SER A 1 393 ? 3.432 9.825 30.772 1.00 96.50 393 SER A C 1
ATOM 3139 O O . SER A 1 393 ? 3.681 9.551 29.598 1.00 96.50 393 SER A O 1
ATOM 3141 N N . ALA A 1 394 ? 3.340 11.086 31.208 1.00 94.31 394 ALA A N 1
ATOM 3142 C CA . ALA A 1 394 ? 3.563 12.274 30.375 1.00 94.31 394 ALA A CA 1
ATOM 3143 C C . ALA A 1 394 ? 5.048 12.588 30.170 1.00 94.31 394 ALA A C 1
ATOM 3145 O O . ALA A 1 394 ? 5.817 12.375 31.136 1.00 94.31 394 ALA A O 1
#

Sequence (394 aa):
MHTDDVPQNYLDELGKTWSLRRVDYIDGVPGLYSSKGTRFDGVFTKLCAWQLVEYDKVLLMDIDTFPLQSLHELFDLDPPAAFIRGNSDLAHGEEVDGRSFFLAEWDERSWGQAGGINAGVILLRPDELVYQQMLSEVTSEGHPSHIAGNGPEQDYLTRFFAANLKHPWRHVDVSYNFQLHHVPFAMEKLLAFRSRSGEDGVSDSWLPRRLAITAEDIKLVHFSGELKYWHLLLNADLDTENASFAEKMMSEFASYGVWVSGTEDATPFGVERSEGRLRLTATKADVTDLVERSFQHVRRIATSSITGWRCCAERLLTRQPGLLHAVKHPTVPAGCFAIGAPVAVQWPWEGGNELQAQVVGVHEDGSYTVHYRDYDRDWLSCTERQVPKVRVSA

Radius of gyration: 22.99 Å; chains: 1; bounding box: 52×56×67 Å

Organism: NCBI:txid2562239

pLDDT: mean 91.21, std 10.42, range [41.5, 98.81]

Secondary structure (DSSP, 8-state):
-B-TTS-HHHHHHHTTTS---B----PPPGGGBSSSSSTTTTGGGGGGGGG-TTSS-EEEE-TTEEESS--GGGGGSPSSEEEESS---PPTTPBP-GGGGB-TTT-TT---B---EEEEEEEE---HHHHHHHHHHHH-TT-TT---BSSHHHHHHHHHHHT-TTSPPEEPPGGGSEETTHHHHHHHHHHHHHHHH--S---GGGS-HHHH--TTT--EEE--SS--TTHHHHTS-TT--HHHHHHHHHHTSTTHIIIII--S--GGGTEEEETTEEEETTT--B-HHHHHHHHHHHHHHHHHHHHHHHHHHHHHHHHSTTHHHHHHS----TTPPPTT-EEEEE-SSTTPPEEEEEEEEE-TTS-EEEEEPPSSSSS--PEEEEE-GGGEE-